Protein 5VXR (pdb70)

B-factor: mean 21.34, std 10.45, range [4.11, 102.73]

Radius of gyration: 24.2 Å; Cα contacts (8 Å, |Δi|>4): 1204; chains: 3; bounding box: 71×50×45 Å

Structure (mmCIF, N/CA/C/O backbone):
data_5VXR
#
_entry.id   5VXR
#
_cell.length_a   70.370
_cell.length_b   53.338
_cell.length_c   133.903
_cell.angle_alpha   90.00
_cell.angle_beta   93.53
_cell.angle_gamma   90.00
#
_symmetry.space_group_name_H-M   'I 1 2 1'
#
loop_
_entity.id
_entity.type
_entity.pdbx_description
1 polymer 'MAb24 Variable Heavy Chain,MAb24 Variable Heavy Chain'
2 polymer 'MAb24 Variable Light Chain,MAb24 Variable Light Chain'
3 polymer 'Virus Envelope Protein 2'
4 non-polymer GLYCEROL
5 water water
#
loop_
_atom_sit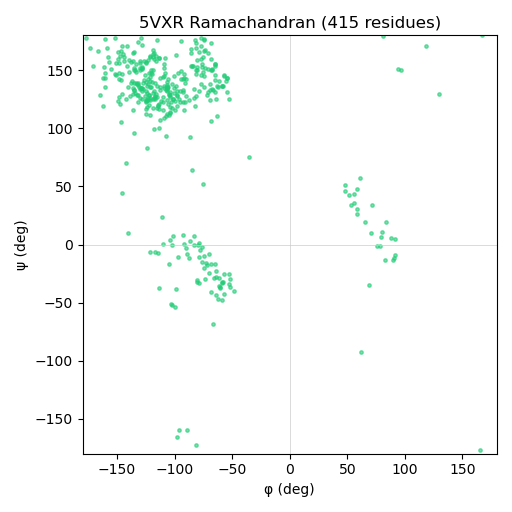e.group_PDB
_atom_site.id
_atom_site.type_symbol
_atom_site.label_atom_id
_atom_site.label_alt_id
_atom_site.label_comp_id
_atom_site.label_asym_id
_atom_site.label_entity_id
_atom_site.label_seq_id
_atom_site.pdbx_PDB_ins_code
_atom_site.Cartn_x
_atom_site.Cartn_y
_atom_site.Cartn_z
_atom_site.occupancy
_atom_site.B_iso_or_equiv
_atom_site.auth_seq_id
_atom_site.auth_comp_id
_atom_site.auth_asym_id
_atom_site.auth_atom_id
_atom_site.pdbx_PDB_model_num
ATOM 1 N N . VAL A 1 1 ? 14.583 -45.422 11.328 1.00 29.61 2 VAL H N 1
ATOM 2 C CA . VAL A 1 1 ? 14.104 -44.171 10.744 1.00 27.93 2 VAL H CA 1
ATOM 3 C C . VAL A 1 1 ? 15.191 -43.096 10.859 1.00 26.73 2 VAL H C 1
ATOM 4 O O . VAL A 1 1 ? 15.927 -43.047 11.850 1.00 24.84 2 VAL H O 1
ATOM 16 N N . GLN A 1 2 ? 15.288 -42.248 9.828 1.00 21.58 3 GLN H N 1
ATOM 17 C CA . GLN A 1 2 ? 16.203 -41.115 9.807 1.00 21.26 3 GLN H CA 1
ATOM 18 C C . GLN A 1 2 ? 15.417 -39.893 9.354 1.00 22.34 3 GLN H C 1
ATOM 19 O O . GLN A 1 2 ? 14.565 -40.000 8.480 1.00 21.99 3 GLN H O 1
ATOM 33 N N . LEU A 1 3 ? 15.660 -38.738 9.998 1.00 18.49 4 LEU H N 1
ATOM 34 C CA . LEU A 1 3 ? 15.003 -37.485 9.655 1.00 16.35 4 LEU H CA 1
ATOM 35 C C . LEU A 1 3 ? 16.042 -36.467 9.313 1.00 17.94 4 LEU H C 1
ATOM 36 O O . LEU A 1 3 ? 17.123 -36.494 9.896 1.00 17.98 4 LEU H O 1
ATOM 52 N N . GLN A 1 4 ? 15.725 -35.555 8.393 1.00 16.99 5 GLN H N 1
ATOM 53 C CA . GLN A 1 4 ? 16.679 -34.514 8.025 1.00 17.73 5 GLN H CA 1
ATOM 54 C C . GLN A 1 4 ? 15.979 -33.221 7.662 1.00 20.17 5 GLN H C 1
ATOM 55 O O . GLN A 1 4 ? 15.137 -33.198 6.754 1.00 19.20 5 GLN H O 1
ATOM 69 N N . GLU A 1 5 ? 16.300 -32.146 8.386 1.00 16.22 6 GLU H N 1
ATOM 70 C CA . GLU A 1 5 ? 15.737 -30.822 8.138 1.00 15.55 6 GLU H CA 1
ATOM 71 C C . GLU A 1 5 ? 16.470 -30.148 6.995 1.00 19.88 6 GLU H C 1
ATOM 72 O O . GLU A 1 5 ? 17.675 -30.346 6.839 1.00 20.61 6 GLU H O 1
ATOM 84 N N . SER A 1 6 ? 15.774 -29.300 6.259 1.00 19.65 7 SER H N 1
ATOM 85 C CA . SER A 1 6 ? 16.391 -28.453 5.231 1.00 19.97 7 SER H CA 1
ATOM 86 C C . SER A 1 6 ? 15.595 -27.176 5.166 1.00 22.77 7 SER H C 1
ATOM 87 O O . SER A 1 6 ? 14.401 -27.165 5.421 1.00 21.92 7 SER H O 1
ATOM 95 N N . GLY A 1 7 ? 16.276 -26.097 4.858 1.00 21.37 8 GLY H N 1
ATOM 96 C CA . GLY A 1 7 ? 15.661 -24.791 4.741 1.00 21.70 8 GLY H CA 1
ATOM 97 C C . GLY A 1 7 ? 16.741 -23.735 4.742 1.00 23.62 8 GLY H C 1
ATOM 98 O O . GLY A 1 7 ? 17.931 -24.072 4.804 1.00 25.01 8 GLY H O 1
ATOM 102 N N . PRO A 1 8 ? 16.346 -22.458 4.713 1.00 21.74 9 PRO H N 1
ATOM 103 C CA . PRO A 1 8 ? 17.345 -21.382 4.659 1.00 21.63 9 PRO H CA 1
ATOM 104 C C . PRO A 1 8 ? 18.040 -21.106 5.988 1.00 25.02 9 PRO H C 1
ATOM 105 O O . PRO A 1 8 ? 17.475 -21.327 7.057 1.00 23.92 9 PRO H O 1
ATOM 116 N N . SER A 1 9 ? 19.266 -20.592 5.913 1.00 21.33 10 SER H N 1
ATOM 117 C CA . SER A 1 9 ? 20.046 -20.202 7.081 1.00 20.16 10 SER H CA 1
ATOM 118 C C . SER A 1 9 ? 19.644 -18.839 7.607 1.00 21.23 10 SER H C 1
ATOM 119 O O . SER A 1 9 ? 19.848 -18.552 8.778 1.00 20.67 10 SER H O 1
ATOM 127 N N . LEU A 1 10 ? 19.191 -17.946 6.711 1.00 19.39 11 LEU H N 1
ATOM 128 C CA . LEU A 1 10 ? 18.889 -16.572 7.056 1.00 20.18 11 LEU H CA 1
ATOM 129 C C . LEU A 1 10 ? 17.565 -16.188 6.412 1.00 22.14 11 LEU H C 1
ATOM 130 O O . LEU A 1 10 ? 17.341 -16.533 5.242 1.00 24.41 11 LEU H O 1
ATOM 146 N N . VAL A 1 11 ? 16.671 -15.571 7.182 1.00 19.80 12 VAL H N 1
ATOM 147 C CA . VAL A 1 11 ? 15.338 -15.120 6.749 1.00 20.79 12 VAL H CA 1
ATOM 148 C C . VAL A 1 11 ? 15.185 -13.692 7.247 1.00 23.08 12 VAL H C 1
ATOM 149 O O . VAL A 1 11 ? 15.609 -13.374 8.352 1.00 21.81 12 VAL H O 1
ATOM 162 N N . LYS A 1 12 ? 14.625 -12.799 6.417 1.00 21.19 13 LYS H N 1
ATOM 163 C CA . LYS A 1 12 ? 14.459 -11.420 6.815 1.00 21.45 13 LYS H CA 1
ATOM 164 C C . LYS A 1 12 ? 13.219 -11.241 7.676 1.00 22.65 13 LYS H C 1
ATOM 165 O O . LYS A 1 12 ? 12.244 -11.964 7.441 1.00 22.70 13 LYS H O 1
ATOM 184 N N . PRO A 1 13 ? 13.234 -10.298 8.655 1.00 21.97 14 PRO H N 1
ATOM 185 C CA . PRO A 1 13 ? 12.038 -10.063 9.483 1.00 23.74 14 PRO H CA 1
ATOM 186 C C . PRO A 1 13 ? 10.816 -9.772 8.620 1.00 28.09 14 PRO H C 1
ATOM 187 O O . PRO A 1 13 ? 10.976 -9.185 7.544 1.00 28.44 14 PRO H O 1
ATOM 198 N N . SER A 1 14 ? 9.630 -10.267 9.037 1.00 23.92 15 SER H N 1
ATOM 199 C CA . SER A 1 14 ? 8.346 -10.157 8.339 1.00 24.06 15 SER H CA 1
ATOM 200 C C . SER A 1 14 ? 8.168 -11.222 7.236 1.00 25.55 15 SER H C 1
ATOM 201 O O . SER A 1 14 ? 7.040 -11.407 6.798 1.00 26.78 15 SER H O 1
ATOM 209 N N . GLN A 1 15 ? 9.216 -11.952 6.815 1.00 19.82 16 GLN H N 1
ATOM 210 C CA . GLN A 1 15 ? 9.054 -12.952 5.778 1.00 19.24 16 GLN H CA 1
ATOM 211 C C . GLN A 1 15 ? 8.515 -14.293 6.375 1.00 23.45 16 GLN H C 1
ATOM 212 O O . GLN A 1 15 ? 8.341 -14.412 7.598 1.00 23.56 16 GLN H O 1
ATOM 226 N N . THR A 1 16 ? 8.248 -15.255 5.514 1.00 21.42 17 THR H N 1
ATOM 227 C CA . THR A 1 16 ? 7.790 -16.585 5.902 1.00 21.09 17 THR H CA 1
ATOM 228 C C . THR A 1 16 ? 8.984 -17.545 5.915 1.00 24.68 17 THR H C 1
ATOM 229 O O . THR A 1 16 ? 9.723 -17.612 4.933 1.00 23.38 17 THR H O 1
ATOM 240 N N . LEU A 1 17 ? 9.173 -18.289 7.032 1.00 19.42 18 LEU H N 1
ATOM 241 C CA . LEU A 1 17 ? 10.189 -19.332 7.156 1.00 20.13 18 LEU H CA 1
ATOM 242 C C . LEU A 1 17 ? 9.532 -20.641 6.704 1.00 22.26 18 LEU H C 1
ATOM 243 O O . LEU A 1 17 ? 8.440 -20.981 7.180 1.00 22.35 18 LEU H O 1
ATOM 259 N N . SER A 1 18 ? 10.157 -21.354 5.768 1.00 19.88 19 SER H N 1
ATOM 260 C CA . SER A 1 18 ? 9.660 -22.608 5.233 1.00 19.33 19 SER H CA 1
ATOM 261 C C . SER A 1 18 ? 10.731 -23.677 5.424 1.00 22.67 19 SER H C 1
ATOM 262 O O . SER A 1 18 ? 11.849 -23.538 4.926 1.00 23.04 19 SER H O 1
ATOM 270 N N . LEU A 1 19 ? 10.412 -24.730 6.194 1.00 17.68 20 LEU H N 1
ATOM 271 C CA . LEU A 1 19 ? 11.337 -25.825 6.422 1.00 16.78 20 LEU H CA 1
ATOM 272 C C . LEU A 1 19 ? 10.746 -27.138 5.948 1.00 19.60 20 LEU H C 1
ATOM 273 O O . LEU A 1 19 ? 9.533 -27.312 5.951 1.00 19.02 20 LEU H O 1
ATOM 289 N N . THR A 1 20 ? 11.605 -28.053 5.533 1.00 17.02 21 THR H N 1
ATOM 290 C CA . THR A 1 20 ? 11.219 -29.385 5.102 1.00 16.36 21 THR H CA 1
ATOM 291 C C . THR A 1 20 ? 11.883 -30.428 5.975 1.00 16.95 21 THR H C 1
ATOM 292 O O . THR A 1 20 ? 13.067 -30.287 6.270 1.00 16.17 21 THR H O 1
ATOM 303 N N . CYS A 1 21 ? 11.163 -31.497 6.329 1.00 16.24 22 CYS H N 1
ATOM 304 C CA . CYS A 1 21 ? 11.750 -32.664 6.948 1.00 17.21 22 CYS H CA 1
ATOM 305 C C . CYS A 1 21 ? 11.630 -33.847 5.970 1.00 20.59 22 CYS H C 1
ATOM 306 O O . CYS A 1 21 ? 10.512 -34.187 5.573 1.00 20.41 22 CYS H O 1
ATOM 313 N N . SER A 1 22 ? 12.768 -34.437 5.574 1.00 19.73 23 SER H N 1
ATOM 314 C CA . SER A 1 22 ? 12.826 -35.611 4.698 1.00 18.77 23 SER H CA 1
ATOM 315 C C . SER A 1 22 ? 13.035 -36.849 5.558 1.00 20.94 23 SER H C 1
ATOM 316 O O . SER A 1 22 ? 14.048 -36.918 6.262 1.00 21.38 23 SER H O 1
ATOM 324 N N . VAL A 1 23 ? 12.056 -37.752 5.566 1.00 17.89 24 VAL H N 1
ATOM 325 C CA . VAL A 1 23 ? 12.067 -38.982 6.357 1.00 17.77 24 VAL H CA 1
ATOM 326 C C . VAL A 1 23 ? 12.462 -40.174 5.470 1.00 23.27 24 VAL H C 1
ATOM 327 O O . VAL A 1 23 ? 11.940 -40.311 4.362 1.00 23.36 24 VAL H O 1
ATOM 340 N N . THR A 1 24 ? 13.363 -41.021 5.961 1.00 21.46 25 THR H N 1
ATOM 341 C CA . THR A 1 24 ? 13.789 -42.241 5.269 1.00 22.53 25 THR H CA 1
ATOM 342 C C . THR A 1 24 ? 13.773 -43.392 6.274 1.00 27.47 25 THR H C 1
ATOM 343 O O . THR A 1 24 ? 13.812 -43.154 7.481 1.00 25.47 25 THR H O 1
ATOM 354 N N . GLY A 1 25 ? 13.620 -44.622 5.775 1.00 27.28 26 GLY H N 1
ATOM 355 C CA . GLY A 1 25 ? 13.614 -45.819 6.605 1.00 28.88 26 GLY H CA 1
ATOM 356 C C . GLY A 1 25 ? 12.324 -46.131 7.338 1.00 35.28 26 GLY H C 1
ATOM 357 O O . GLY A 1 25 ? 12.289 -47.064 8.144 1.00 36.86 26 GLY H O 1
ATOM 361 N N . ASP A 1 26 ? 11.253 -45.369 7.080 1.00 32.65 27 ASP H N 1
ATOM 362 C CA . ASP A 1 26 ? 9.933 -45.572 7.691 1.00 32.34 27 ASP H CA 1
ATOM 363 C C . ASP A 1 26 ? 8.954 -44.666 6.982 1.00 31.75 27 ASP H C 1
ATOM 364 O O . ASP A 1 26 ? 9.386 -43.640 6.471 1.00 30.60 27 ASP H O 1
ATOM 373 N N . SER A 1 27 ? 7.664 -45.015 6.946 1.00 27.08 28 SER H N 1
ATOM 374 C CA . SER A 1 27 ? 6.646 -44.187 6.294 1.00 25.44 28 SER H CA 1
ATOM 375 C C . SER A 1 27 ? 6.007 -43.216 7.275 1.00 26.03 28 SER H C 1
ATOM 376 O O . SER A 1 27 ? 5.673 -43.619 8.404 1.00 26.05 28 SER H O 1
ATOM 384 N N . ILE A 1 28 ? 5.695 -41.993 6.800 1.00 22.00 29 ILE H N 1
ATOM 385 C CA . ILE A 1 28 ? 5.039 -40.982 7.629 1.00 19.89 29 ILE H CA 1
ATOM 386 C C . ILE A 1 28 ? 3.512 -41.245 7.758 1.00 20.74 29 ILE H C 1
ATOM 387 O O . ILE A 1 28 ? 2.828 -40.498 8.458 1.00 19.32 29 ILE H O 1
ATOM 403 N N . THR A 1 29 ? 2.972 -42.354 7.142 1.00 19.16 30 THR H N 1
ATOM 404 C CA . THR A 1 29 ? 1.574 -42.753 7.306 1.00 19.49 30 THR H CA 1
ATOM 405 C C . THR A 1 29 ? 1.343 -43.511 8.635 1.00 22.59 30 THR H C 1
ATOM 406 O O . THR A 1 29 ? 0.209 -43.934 8.885 1.00 21.78 30 THR H O 1
ATOM 417 N N . SER A 1 30 ? 2.421 -43.709 9.452 1.00 18.41 31 SER H N 1
ATOM 418 C CA A SER A 1 30 ? 2.328 -44.195 10.821 0.50 18.77 31 SER H CA 1
ATOM 419 C CA B SER A 1 30 ? 2.361 -44.209 10.821 0.50 18.71 31 SER H CA 1
ATOM 420 C C . SER A 1 30 ? 3.153 -43.226 11.679 1.00 19.32 31 SER H C 1
ATOM 421 O O . SER A 1 30 ? 4.083 -42.588 11.171 1.00 19.96 31 SER H O 1
ATOM 436 N N . GLY A 1 31 ? 2.818 -43.146 12.950 1.00 17.65 32 GLY H N 1
ATOM 437 C CA . GLY A 1 31 ? 3.508 -42.242 13.871 1.00 17.12 32 GLY H CA 1
ATOM 438 C C . GLY A 1 31 ? 3.029 -40.807 13.785 1.00 18.13 32 GLY H C 1
ATOM 439 O O . GLY A 1 31 ? 2.097 -40.471 13.056 1.00 15.90 32 GLY H O 1
ATOM 443 N N . TYR A 1 32 ? 3.636 -39.951 14.616 1.00 13.77 33 TYR H N 1
ATOM 444 C CA . TYR A 1 32 ? 3.397 -38.515 14.689 1.00 12.42 33 TYR H CA 1
ATOM 445 C C . TYR A 1 32 ? 4.680 -37.804 14.312 1.00 14.22 33 TYR H C 1
ATOM 446 O O . TYR A 1 32 ? 5.761 -38.207 14.729 1.00 14.13 33 TYR H O 1
ATOM 464 N N . TRP A 1 33 ? 4.560 -36.731 13.539 1.00 12.85 34 TRP H N 1
ATOM 465 C CA . TRP A 1 33 ? 5.703 -36.055 12.923 1.00 12.43 34 TRP H CA 1
ATOM 466 C C . TRP A 1 33 ? 5.729 -34.601 13.386 1.00 13.46 34 TRP H C 1
ATOM 467 O O . TRP A 1 33 ? 4.827 -33.822 13.103 1.00 12.25 34 TRP H O 1
ATOM 488 N N . ASN A 1 34 ? 6.743 -34.269 14.185 1.00 12.79 35 ASN H N 1
ATOM 489 C CA . ASN A 1 34 ? 6.799 -33.084 14.986 1.00 11.05 35 ASN H CA 1
ATOM 490 C C . ASN A 1 34 ? 7.844 -32.122 14.575 1.00 11.15 35 ASN H C 1
ATOM 491 O O . ASN A 1 34 ? 8.831 -32.499 13.947 1.00 12.34 35 ASN H O 1
ATOM 502 N N . TRP A 1 35 ? 7.658 -30.874 15.010 1.00 10.94 36 TRP H N 1
ATOM 503 C CA . TRP A 1 35 ? 8.643 -29.817 14.901 1.00 11.59 36 TRP H CA 1
ATOM 504 C C . TRP A 1 35 ? 8.893 -29.291 16.331 1.00 12.82 36 TRP H C 1
ATOM 505 O O . TRP A 1 35 ? 7.932 -29.078 17.083 1.00 12.94 36 TRP H O 1
ATOM 526 N N . ILE A 1 36 ? 10.159 -29.030 16.653 1.00 10.46 37 ILE H N 1
ATOM 527 C CA . ILE A 1 36 ? 10.610 -28.544 17.963 1.00 10.46 37 ILE H CA 1
ATOM 528 C C . ILE A 1 36 ? 11.670 -27.499 17.674 1.00 14.31 37 ILE H C 1
ATOM 529 O O . ILE A 1 36 ? 12.386 -27.641 16.683 1.00 14.46 37 ILE H O 1
ATOM 545 N N . ARG A 1 37 ? 11.824 -26.482 18.505 1.00 11.37 38 ARG H N 1
ATOM 546 C CA . ARG A 1 37 ? 12.909 -25.533 18.242 1.00 11.06 38 ARG H CA 1
ATOM 547 C C . ARG A 1 37 ? 13.634 -25.228 19.530 1.00 12.86 38 ARG H C 1
ATOM 548 O O . ARG A 1 37 ? 13.065 -25.276 20.632 1.00 13.46 38 ARG H O 1
ATOM 569 N N . LYS A 1 38 ? 14.920 -24.898 19.408 1.00 11.64 39 LYS H N 1
ATOM 570 C CA . LYS A 1 38 ? 15.759 -24.547 20.539 1.00 11.07 39 LYS H CA 1
ATOM 571 C C . LYS A 1 38 ? 16.311 -23.148 20.293 1.00 13.96 39 LYS H C 1
ATOM 572 O O . LYS A 1 38 ? 16.993 -22.906 19.291 1.00 13.66 39 LYS H O 1
ATOM 591 N N . PHE A 1 39 ? 15.992 -22.223 21.206 1.00 12.80 40 PHE H N 1
ATOM 592 C CA . PHE A 1 39 ? 16.440 -20.859 21.064 1.00 12.80 40 PHE H CA 1
ATOM 593 C C . PHE A 1 39 ? 17.899 -20.782 21.422 1.00 18.98 40 PHE H C 1
ATOM 594 O O . PHE A 1 39 ? 18.400 -21.629 22.158 1.00 16.75 40 PHE H O 1
ATOM 611 N N . PRO A 1 40 ? 18.590 -19.696 20.996 1.00 19.66 41 PRO H N 1
ATOM 612 C CA . PRO A 1 40 ? 19.997 -19.534 21.351 1.00 20.59 41 PRO H CA 1
ATOM 613 C C . PRO A 1 40 ? 20.341 -19.738 22.834 1.00 26.46 41 PRO H C 1
ATOM 614 O O . PRO A 1 40 ? 21.369 -20.351 23.100 1.00 30.61 41 PRO H O 1
ATOM 625 N N . GLY A 1 41 ? 19.509 -19.264 23.765 1.00 20.21 42 GLY H N 1
ATOM 626 C CA . GLY A 1 41 ? 19.799 -19.452 25.185 1.00 45.26 42 GLY H CA 1
ATOM 627 C C . GLY A 1 41 ? 19.749 -20.901 25.641 1.00 73.55 42 GLY H C 1
ATOM 628 O O . GLY A 1 41 ? 19.333 -21.201 26.765 1.00 37.99 42 GLY H O 1
ATOM 632 N N . LYS A 1 43 ? 16.633 -22.772 25.763 1.00 18.28 44 LYS H N 1
ATOM 633 C CA . LYS A 1 43 ? 15.212 -23.115 25.901 1.00 15.00 44 LYS H CA 1
ATOM 634 C C . LYS A 1 43 ? 14.691 -23.944 24.712 1.00 15.48 44 LYS H C 1
ATOM 635 O O . LYS A 1 43 ? 14.845 -23.564 23.572 1.00 14.57 44 LYS H O 1
ATOM 653 N N . LEU A 1 44 ? 14.033 -25.066 24.993 1.00 11.92 45 LEU H N 1
ATOM 654 C CA . LEU A 1 44 ? 13.368 -25.905 24.007 1.00 10.69 45 LEU H CA 1
ATOM 655 C C . LEU A 1 44 ? 11.878 -25.588 24.003 1.00 11.84 45 LEU H C 1
ATOM 656 O O . LEU A 1 44 ? 11.282 -25.444 25.085 1.00 12.99 45 LEU H O 1
ATOM 672 N N . GLU A 1 45 ? 11.282 -25.466 22.814 1.00 10.58 46 GLU H N 1
ATOM 673 C CA . GLU A 1 45 ? 9.871 -25.175 22.648 1.00 10.27 46 GLU H CA 1
ATOM 674 C C . GLU A 1 45 ? 9.250 -26.142 21.680 1.00 13.70 46 GLU H C 1
ATOM 675 O O . GLU A 1 45 ? 9.794 -26.377 20.602 1.00 12.86 46 GLU H O 1
ATOM 687 N N . TYR A 1 46 ? 8.083 -26.693 22.042 1.00 10.62 47 TYR H N 1
ATOM 688 C CA . TYR A 1 46 ? 7.353 -27.565 21.138 1.00 11.45 47 TYR H CA 1
ATOM 689 C C . TYR A 1 46 ? 6.606 -26.717 20.107 1.00 13.82 47 TYR H C 1
ATOM 690 O O . TYR A 1 46 ? 5.920 -25.772 20.504 1.00 13.76 47 TYR H O 1
ATOM 708 N N . VAL A 1 47 ? 6.711 -27.057 18.799 1.00 11.55 48 VAL H N 1
ATOM 709 C CA . VAL A 1 47 ? 6.054 -26.246 17.752 1.00 11.13 48 VAL H CA 1
ATOM 710 C C . VAL A 1 47 ? 4.730 -26.912 17.313 1.00 10.91 48 VAL H C 1
ATOM 711 O O . VAL A 1 47 ? 3.682 -26.266 17.368 1.00 12.27 48 VAL H O 1
ATOM 724 N N . GLY A 1 48 ? 4.783 -28.188 16.919 1.00 10.86 49 GLY H N 1
ATOM 725 C CA . GLY A 1 48 ? 3.553 -28.866 16.555 1.00 10.53 49 GLY H CA 1
ATOM 726 C C . GLY A 1 48 ? 3.777 -30.173 15.840 1.00 12.39 49 GLY H C 1
ATOM 727 O O . GLY A 1 48 ? 4.916 -30.593 15.642 1.00 13.47 49 GLY H O 1
ATOM 731 N N . TYR A 1 49 ? 2.672 -30.859 15.473 1.00 11.30 50 TYR H N 1
ATOM 732 C CA . TYR A 1 49 ? 2.783 -32.087 14.695 1.00 11.45 50 TYR H CA 1
ATOM 733 C C . TYR A 1 49 ? 1.792 -32.155 13.560 1.00 13.93 50 TYR H C 1
ATOM 734 O O . TYR A 1 49 ? 0.776 -31.454 13.567 1.00 12.41 50 TYR H O 1
ATOM 752 N N . ILE A 1 50 ? 2.056 -33.108 12.664 1.00 11.77 51 ILE H N 1
ATOM 753 C CA . ILE A 1 50 ? 1.113 -33.636 11.716 1.00 12.85 51 ILE H CA 1
ATOM 754 C C . ILE A 1 50 ? 1.072 -35.170 12.004 1.00 15.85 51 ILE H C 1
ATOM 755 O O . ILE A 1 50 ? 2.118 -35.818 12.181 1.00 15.56 51 ILE H O 1
ATOM 771 N N . SER A 1 51 ? -0.145 -35.721 12.181 1.00 14.26 52 SER H N 1
ATOM 772 C CA . SER A 1 51 ? -0.290 -37.139 12.511 1.00 14.23 52 SER H CA 1
ATOM 773 C C . SER A 1 51 ? -0.199 -38.024 11.299 1.00 17.62 52 SER H C 1
ATOM 774 O O . SER A 1 51 ? -0.242 -37.539 10.172 1.00 15.45 52 SER H O 1
ATOM 782 N N . TYR A 1 52 ? -0.178 -39.336 11.566 1.00 15.51 53 TYR H N 1
ATOM 783 C CA . TYR A 1 52 ? -0.212 -40.389 10.554 1.00 17.13 53 TYR H CA 1
ATOM 784 C C . TYR A 1 52 ? -1.385 -40.201 9.571 1.00 21.37 53 TYR H C 1
ATOM 785 O O . TYR A 1 52 ? -1.260 -40.637 8.418 1.00 21.19 53 TYR H O 1
ATOM 803 N N . SER A 1 53 ? -2.506 -39.592 10.017 1.00 17.66 54 SER H N 1
ATOM 804 C CA . SER A 1 53 ? -3.698 -39.371 9.164 1.00 18.21 54 SER H CA 1
ATOM 805 C C . SER A 1 53 ? -3.808 -37.918 8.638 1.00 21.88 54 SER H C 1
ATOM 806 O O . SER A 1 53 ? -4.806 -37.561 8.003 1.00 21.57 54 SER H O 1
ATOM 814 N N . GLY A 1 54 ? -2.784 -37.094 8.872 1.00 16.42 55 GLY H N 1
ATOM 815 C CA . GLY A 1 54 ? -2.772 -35.719 8.393 1.00 16.49 55 GLY H CA 1
ATOM 816 C C . GLY A 1 54 ? -3.404 -34.675 9.292 1.00 19.00 55 GLY H C 1
ATOM 817 O O . GLY A 1 54 ? -3.521 -33.509 8.886 1.00 21.17 55 GLY H O 1
ATOM 821 N N . ASP A 1 55 ? -3.828 -35.050 10.530 1.00 16.25 56 ASP H N 1
ATOM 822 C CA . ASP A 1 55 ? -4.383 -34.076 11.483 1.00 16.38 56 ASP H CA 1
ATOM 823 C C . ASP A 1 55 ? -3.251 -33.347 12.167 1.00 17.41 56 ASP H C 1
ATOM 824 O O . ASP A 1 55 ? -2.175 -33.920 12.328 1.00 18.05 56 ASP H O 1
ATOM 833 N N . THR A 1 56 ? -3.477 -32.113 12.564 1.00 15.11 57 THR H N 1
ATOM 834 C CA . THR A 1 56 ? -2.404 -31.322 13.144 1.00 14.41 57 THR H CA 1
ATOM 835 C C . THR A 1 56 ? -2.685 -30.909 14.593 1.00 15.70 57 THR H C 1
ATOM 836 O O . THR A 1 56 ? -3.811 -30.943 15.079 1.00 16.75 57 THR H O 1
ATOM 847 N N . TYR A 1 57 ? -1.627 -30.470 15.261 1.00 14.31 58 TYR H N 1
ATOM 848 C CA . TYR A 1 57 ? -1.672 -29.954 16.629 1.00 12.96 58 TYR H CA 1
ATOM 849 C C . TYR A 1 57 ? -0.589 -28.931 16.727 1.00 13.92 58 TYR H C 1
ATOM 850 O O . TYR A 1 57 ? 0.550 -29.222 16.357 1.00 12.80 58 TYR H O 1
ATOM 868 N N . TYR A 1 58 ? -0.954 -27.701 17.104 1.00 13.03 59 TYR H N 1
ATOM 869 C CA . TYR A 1 58 ? -0.005 -26.620 17.155 1.00 12.19 59 TYR H CA 1
ATOM 870 C C . TYR A 1 58 ? 0.128 -26.035 18.537 1.00 15.29 59 TYR H C 1
ATOM 871 O O . TYR A 1 58 ? -0.878 -25.851 19.231 1.00 15.81 59 TYR H O 1
ATOM 889 N N . ASN A 1 59 ? 1.334 -25.581 18.868 1.00 13.86 60 ASN H N 1
ATOM 890 C CA . ASN A 1 59 ? 1.577 -24.777 20.067 1.00 14.76 60 ASN H CA 1
ATOM 891 C C . ASN A 1 59 ? 0.569 -23.586 20.021 1.00 17.90 60 ASN H C 1
ATOM 892 O O . ASN A 1 59 ? 0.529 -22.868 19.017 1.00 16.38 60 ASN H O 1
ATOM 903 N N . PRO A 1 60 ? -0.227 -23.389 21.070 1.00 15.19 61 PRO H N 1
ATOM 904 C CA . PRO A 1 60 ? -1.270 -22.330 21.024 1.00 16.59 61 PRO H CA 1
ATOM 905 C C . PRO A 1 60 ? -0.710 -20.921 20.833 1.00 21.61 61 PRO H C 1
ATOM 906 O O . PRO A 1 60 ? -1.392 -20.093 20.214 1.00 20.37 61 PRO H O 1
ATOM 917 N N . SER A 1 61 ? 0.520 -20.652 21.301 1.00 16.43 62 SER H N 1
ATOM 918 C CA . SER A 1 61 ? 1.121 -19.328 21.095 1.00 18.28 62 SER H CA 1
ATOM 919 C C . SER A 1 61 ? 1.605 -19.084 19.649 1.00 23.45 62 SER H C 1
ATOM 920 O O . SER A 1 61 ? 1.958 -17.941 19.298 1.00 24.01 62 SER H O 1
ATOM 928 N N . LEU A 1 62 ? 1.627 -20.138 18.809 1.00 19.00 63 LEU H N 1
ATOM 929 C CA . LEU A 1 62 ? 2.050 -20.058 17.415 1.00 18.75 63 LEU H CA 1
ATOM 930 C C . LEU A 1 62 ? 0.907 -20.336 16.435 1.00 22.92 63 LEU H C 1
ATOM 931 O O . LEU A 1 62 ? 1.109 -20.149 15.251 1.00 22.07 63 LEU H O 1
ATOM 947 N N . LYS A 1 63 ? -0.283 -20.764 16.904 1.00 23.54 64 LYS H N 1
ATOM 948 C CA . LYS A 1 63 ? -1.395 -21.191 16.043 1.00 24.98 64 LYS H CA 1
ATOM 949 C C . LYS A 1 63 ? -1.784 -20.177 14.975 1.00 30.08 64 LYS H C 1
ATOM 950 O O . LYS A 1 63 ? -2.152 -20.597 13.896 1.00 32.10 64 LYS H O 1
ATOM 954 N N . SER A 1 64 ? -1.693 -18.875 15.239 1.00 27.58 65 SER H N 1
ATOM 955 C CA . SER A 1 64 ? -2.071 -17.874 14.235 1.00 27.66 65 SER H CA 1
ATOM 956 C C . SER A 1 64 ? -1.017 -17.700 13.111 1.00 29.27 65 SER H C 1
ATOM 957 O O . SER A 1 64 ? -1.347 -17.110 12.079 1.00 30.12 65 SER H O 1
ATOM 965 N N . ARG A 1 65 ? 0.231 -18.195 13.287 1.00 21.88 66 ARG H N 1
ATOM 966 C CA . ARG A 1 65 ? 1.304 -18.020 12.308 1.00 22.14 66 ARG H CA 1
ATOM 967 C C . ARG A 1 65 ? 1.839 -19.303 11.673 1.00 22.72 66 ARG H C 1
ATOM 968 O O . ARG A 1 65 ? 2.700 -19.204 10.799 1.00 21.02 66 ARG H O 1
ATOM 989 N N . ILE A 1 66 ? 1.420 -20.502 12.121 1.00 19.92 67 ILE H N 1
ATOM 990 C CA . ILE A 1 66 ? 2.060 -21.694 11.598 1.00 19.27 67 ILE H CA 1
ATOM 991 C C . ILE A 1 66 ? 1.125 -22.579 10.824 1.00 19.23 67 ILE H C 1
ATOM 992 O O . ILE A 1 66 ? -0.096 -22.570 11.012 1.00 19.63 67 ILE H O 1
ATOM 1008 N N . SER A 1 67 ? 1.737 -23.393 9.973 1.00 16.68 68 SER H N 1
ATOM 1009 C CA . SER A 1 67 ? 1.076 -24.426 9.208 1.00 16.59 68 SER H CA 1
ATOM 1010 C C . SER A 1 67 ? 2.025 -25.596 9.067 1.00 19.19 68 SER H C 1
ATOM 1011 O O . SER A 1 67 ? 3.187 -25.403 8.718 1.00 20.10 68 SER H O 1
ATOM 1019 N N . ILE A 1 68 ? 1.568 -26.801 9.376 1.00 16.70 69 ILE H N 1
ATOM 1020 C CA . ILE A 1 68 ? 2.327 -28.007 9.147 1.00 14.89 69 ILE H CA 1
ATOM 1021 C C . ILE A 1 68 ? 1.557 -28.801 8.121 1.00 16.26 69 ILE H C 1
ATOM 1022 O O . ILE A 1 68 ? 0.365 -29.074 8.333 1.00 17.02 69 ILE H O 1
ATOM 1038 N N . THR A 1 69 ? 2.225 -29.189 7.046 1.00 16.70 70 THR H N 1
ATOM 1039 C CA . THR A 1 69 ? 1.630 -29.982 5.965 1.00 16.34 70 THR H CA 1
ATOM 1040 C C . THR A 1 69 ? 2.543 -31.151 5.621 1.00 19.53 70 THR H C 1
ATOM 1041 O O . THR A 1 69 ? 3.649 -31.252 6.170 1.00 18.00 70 THR H O 1
ATOM 1052 N N . ARG A 1 70 ? 2.093 -32.055 4.734 1.00 17.16 71 ARG H N 1
ATOM 1053 C CA . ARG A 1 70 ? 2.910 -33.196 4.365 1.00 18.08 71 ARG H CA 1
ATOM 1054 C C . ARG A 1 70 ? 2.714 -33.622 2.930 1.00 22.08 71 ARG H C 1
ATOM 1055 O O . ARG A 1 70 ? 1.760 -33.201 2.306 1.00 22.55 71 ARG H O 1
ATOM 1076 N N . ASP A 1 71 ? 3.617 -34.473 2.443 1.00 20.02 72 ASP H N 1
ATOM 1077 C CA . ASP A 1 71 ? 3.490 -35.123 1.141 1.00 19.02 72 ASP H CA 1
ATOM 1078 C C . ASP A 1 71 ? 3.851 -36.577 1.366 1.00 22.04 72 ASP H C 1
ATOM 1079 O O . ASP A 1 71 ? 5.030 -36.883 1.452 1.00 22.96 72 ASP H O 1
ATOM 1088 N N . THR A 1 72 ? 2.845 -37.454 1.566 1.00 23.06 73 THR H N 1
ATOM 1089 C CA . THR A 1 72 ? 3.090 -38.875 1.853 1.00 23.98 73 THR H CA 1
ATOM 1090 C C . THR A 1 72 ? 3.779 -39.589 0.674 1.00 31.30 73 THR H C 1
ATOM 1091 O O . THR A 1 72 ? 4.431 -40.604 0.896 1.00 31.71 73 THR H O 1
ATOM 1102 N N . SER A 1 73 ? 3.656 -39.067 -0.570 1.00 27.17 74 SER H N 1
ATOM 1103 C CA . SER A 1 73 ? 4.310 -39.717 -1.709 1.00 26.79 74 SER H CA 1
ATOM 1104 C C . SER A 1 73 ? 5.818 -39.480 -1.675 1.00 31.01 74 SER H C 1
ATOM 1105 O O . SER A 1 73 ? 6.580 -40.339 -2.120 1.00 32.05 74 SER H O 1
ATOM 1113 N N . LYS A 1 74 ? 6.257 -38.342 -1.106 1.00 26.90 75 LYS H N 1
ATOM 1114 C CA . LYS A 1 74 ? 7.667 -37.998 -0.955 1.00 26.09 75 LYS H CA 1
ATOM 1115 C C . LYS A 1 74 ? 8.225 -38.352 0.437 1.00 27.64 75 LYS H C 1
ATOM 1116 O O . LYS A 1 74 ? 9.434 -38.222 0.643 1.00 27.76 75 LYS H O 1
ATOM 1135 N N . ASN A 1 75 ? 7.348 -38.715 1.391 1.00 23.77 76 ASN H N 1
ATOM 1136 C CA . ASN A 1 75 ? 7.711 -39.003 2.779 1.00 22.76 76 ASN H CA 1
ATOM 1137 C C . ASN A 1 75 ? 8.381 -37.774 3.368 1.00 23.48 76 ASN H C 1
ATOM 1138 O O . ASN A 1 75 ? 9.443 -37.856 3.990 1.00 22.64 76 ASN H O 1
ATOM 1149 N N . GLN A 1 76 ? 7.743 -36.619 3.143 1.00 19.53 77 GLN H N 1
ATOM 1150 C CA . GLN A 1 76 ? 8.208 -35.340 3.633 1.00 20.10 77 GLN H CA 1
ATOM 1151 C C . GLN A 1 76 ? 7.120 -34.632 4.365 1.00 20.04 77 GLN H C 1
ATOM 1152 O O . GLN A 1 76 ? 5.930 -34.824 4.094 1.00 19.04 77 GLN H O 1
ATOM 1166 N N . TYR A 1 77 ? 7.510 -33.787 5.326 1.00 18.38 78 TYR H N 1
ATOM 1167 C CA . TYR A 1 77 ? 6.554 -32.914 5.970 1.00 16.41 78 TYR H CA 1
ATOM 1168 C C . TYR A 1 77 ? 7.217 -31.578 6.152 1.00 16.20 78 TYR H C 1
ATOM 1169 O O . TYR A 1 77 ? 8.438 -31.457 6.002 1.00 16.03 78 TYR H O 1
ATOM 1187 N N . TYR A 1 78 ? 6.400 -30.553 6.315 1.00 16.30 79 TYR H N 1
ATOM 1188 C CA . TYR A 1 78 ? 6.844 -29.188 6.194 1.00 15.95 79 TYR H CA 1
ATOM 1189 C C . TYR A 1 78 ? 6.338 -28.289 7.292 1.00 17.39 79 TYR H C 1
ATOM 1190 O O . TYR A 1 78 ? 5.207 -28.488 7.771 1.00 19.69 79 TYR H O 1
ATOM 1208 N N . LEU A 1 79 ? 7.124 -27.264 7.611 1.00 15.44 80 LEU H N 1
ATOM 1209 C CA . LEU A 1 79 ? 6.759 -26.219 8.550 1.00 14.77 80 LEU H CA 1
ATOM 1210 C C . LEU A 1 79 ? 6.754 -24.891 7.848 1.00 18.14 80 LEU H C 1
ATOM 1211 O O . LEU A 1 79 ? 7.751 -24.552 7.216 1.00 17.90 80 LEU H O 1
ATOM 1227 N N . GLN A 1 80 ? 5.679 -24.133 8.005 1.00 16.84 81 GLN H N 1
ATOM 1228 C CA . GLN A 1 80 ? 5.590 -22.757 7.556 1.00 17.37 81 GLN H CA 1
ATOM 1229 C C . GLN A 1 80 ? 5.363 -21.891 8.791 1.00 19.40 81 GLN H C 1
ATOM 1230 O O . GLN A 1 80 ? 4.425 -22.164 9.531 1.00 17.42 81 GLN H O 1
ATOM 1244 N N . LEU A 1 81 ? 6.195 -20.878 9.012 1.00 16.16 82 LEU H N 1
ATOM 1245 C CA . LEU A 1 81 ? 6.046 -19.926 10.098 1.00 16.77 82 LEU H CA 1
ATOM 1246 C C . LEU A 1 81 ? 6.017 -18.522 9.488 1.00 20.51 82 LEU H C 1
ATOM 1247 O O . LEU A 1 81 ? 7.011 -18.092 8.896 1.00 19.69 82 LEU H O 1
ATOM 1263 N N . ASN A 1 82 ? 4.869 -17.842 9.559 1.00 18.21 83 ASN H N 1
ATOM 1264 C CA . ASN A 1 82 ? 4.758 -16.512 8.933 1.00 19.32 83 ASN H CA 1
ATOM 1265 C C . ASN A 1 82 ? 5.242 -15.393 9.825 1.00 22.02 83 ASN H C 1
ATOM 1266 O O . ASN A 1 82 ? 5.374 -15.561 11.031 1.00 21.96 83 ASN H O 1
ATOM 1277 N N . SER A 1 83 ? 5.476 -14.202 9.216 1.00 19.32 84 SER H N 1
ATOM 1278 C CA . SER A 1 83 ? 5.795 -12.967 9.909 1.00 19.70 84 SER H CA 1
ATOM 1279 C C . SER A 1 83 ? 6.890 -13.138 10.954 1.00 21.02 84 SER H C 1
ATOM 1280 O O . SER A 1 83 ? 6.708 -12.763 12.095 1.00 20.60 84 SER H O 1
ATOM 1288 N N . VAL A 1 84 ? 8.013 -13.738 10.564 1.00 18.43 85 VAL H N 1
ATOM 1289 C CA . VAL A 1 84 ? 9.070 -14.015 11.524 1.00 18.49 85 VAL H CA 1
ATOM 1290 C C . VAL A 1 84 ? 9.733 -12.732 12.062 1.00 23.27 85 VAL H C 1
ATOM 1291 O O . VAL A 1 84 ? 9.721 -11.702 11.381 1.00 23.23 85 VAL H O 1
ATOM 1304 N N . THR A 1 85 ? 10.234 -12.783 13.289 1.00 20.12 86 THR H N 1
ATOM 1305 C CA . THR A 1 85 ? 11.005 -11.726 13.952 1.00 20.48 86 THR H CA 1
ATOM 1306 C C . THR A 1 85 ? 12.284 -12.356 14.514 1.00 22.50 86 THR H C 1
ATOM 1307 O O . THR A 1 85 ? 12.420 -13.580 14.499 1.00 20.97 86 THR H O 1
ATOM 1318 N N . SER A 1 86 ? 13.148 -11.542 15.121 1.00 21.46 87 SER H N 1
ATOM 1319 C CA . SER A 1 86 ? 14.378 -12.008 15.757 1.00 21.80 87 SER H CA 1
ATOM 1320 C C . SER A 1 86 ? 14.076 -13.075 16.836 1.00 24.14 87 SER H C 1
ATOM 1321 O O . SER A 1 86 ? 14.912 -13.956 17.080 1.00 23.72 87 SER H O 1
ATOM 1329 N N . GLU A 1 87 ? 12.856 -13.056 17.411 1.00 19.74 88 GLU H N 1
ATOM 1330 C CA . GLU A 1 87 ? 12.408 -14.025 18.413 1.00 20.90 88 GLU H CA 1
ATOM 1331 C C . GLU A 1 87 ? 12.233 -15.436 17.813 1.00 21.62 88 GLU H C 1
ATOM 1332 O O . GLU A 1 87 ? 12.146 -16.380 18.589 1.00 21.56 88 GLU H O 1
ATOM 1344 N N . ASP A 1 88 ? 12.163 -15.594 16.482 1.00 16.43 89 ASP H N 1
ATOM 1345 C CA . ASP A 1 88 ? 12.074 -16.901 15.847 1.00 14.92 89 ASP H CA 1
ATOM 1346 C C . ASP A 1 88 ? 13.470 -17.477 15.489 1.00 16.02 89 ASP H C 1
ATOM 1347 O O . ASP A 1 88 ? 13.548 -18.587 14.961 1.00 16.88 89 ASP H O 1
ATOM 1356 N N . THR A 1 89 ? 14.575 -16.753 15.787 1.00 15.18 90 THR H N 1
ATOM 1357 C CA . THR A 1 89 ? 15.904 -17.320 15.558 1.00 14.51 90 THR H CA 1
ATOM 1358 C C . THR A 1 89 ? 16.049 -18.528 16.468 1.00 15.65 90 THR H C 1
ATOM 1359 O O . THR A 1 89 ? 15.863 -18.387 17.673 1.00 15.33 90 THR H O 1
ATOM 1370 N N . ALA A 1 90 ? 16.375 -19.665 15.922 1.00 13.78 91 ALA H N 1
ATOM 1371 C CA . ALA A 1 90 ? 16.457 -20.906 16.710 1.00 12.71 91 ALA H CA 1
ATOM 1372 C C . ALA A 1 90 ? 17.002 -22.033 15.876 1.00 14.50 91 ALA H C 1
ATOM 1373 O O . ALA A 1 90 ? 16.988 -21.952 14.637 1.00 14.90 91 ALA H O 1
ATOM 1380 N N . THR A 1 91 ? 17.345 -23.169 16.530 1.00 12.47 92 THR H N 1
ATOM 1381 C CA . THR A 1 91 ? 17.641 -24.405 15.848 1.00 12.01 92 THR H CA 1
ATOM 1382 C C . THR A 1 91 ? 16.330 -25.156 15.745 1.00 13.35 92 THR H C 1
ATOM 1383 O O . THR A 1 91 ? 15.702 -25.388 16.775 1.00 14.29 92 THR H O 1
ATOM 1394 N N . TYR A 1 92 ? 15.909 -25.501 14.540 1.00 11.66 93 TYR H N 1
ATOM 1395 C CA . TYR A 1 92 ? 14.658 -26.200 14.297 1.00 12.67 93 TYR H CA 1
ATOM 1396 C C . TYR A 1 92 ? 14.931 -27.664 14.082 1.00 14.62 93 TYR H C 1
ATOM 1397 O O . TYR A 1 92 ? 15.783 -28.031 13.270 1.00 13.33 93 TYR H O 1
ATOM 1415 N N . TYR A 1 93 ? 14.185 -28.515 14.793 1.00 11.94 94 TYR H N 1
ATOM 1416 C CA . TYR A 1 93 ? 14.310 -29.955 14.690 1.00 12.00 94 TYR H CA 1
ATOM 1417 C C . TYR A 1 93 ? 13.036 -30.605 14.255 1.00 12.67 94 TYR H C 1
ATOM 1418 O O . TYR A 1 93 ? 11.961 -30.203 14.704 1.00 13.30 94 TYR H O 1
ATOM 1436 N N . CYS A 1 94 ? 13.155 -31.713 13.508 1.00 13.51 95 CYS H N 1
ATOM 1437 C CA . CYS A 1 94 ? 11.990 -32.544 13.252 1.00 14.43 95 CYS H CA 1
ATOM 1438 C C . CYS A 1 94 ? 12.196 -33.819 14.080 1.00 15.34 95 CYS H C 1
ATOM 1439 O O . CYS A 1 94 ? 13.328 -34.187 14.363 1.00 14.51 95 CYS H O 1
ATOM 1446 N N . ALA A 1 95 ? 11.117 -34.403 14.565 1.00 12.38 96 ALA H N 1
ATOM 1447 C CA . ALA A 1 95 ? 11.188 -35.587 15.407 1.00 11.81 96 ALA H CA 1
ATOM 1448 C C . ALA A 1 95 ? 9.953 -36.443 15.291 1.00 12.28 96 ALA H C 1
ATOM 1449 O O . ALA A 1 95 ? 8.835 -35.924 15.171 1.00 13.81 96 ALA H O 1
ATOM 1456 N N . ARG A 1 96 ? 10.167 -37.757 15.416 1.00 11.96 97 ARG H N 1
ATOM 1457 C CA . ARG A 1 96 ? 9.092 -38.741 15.389 1.00 11.38 97 ARG H CA 1
ATOM 1458 C C . ARG A 1 96 ? 8.628 -39.069 16.800 1.00 13.38 97 ARG H C 1
ATOM 1459 O O . ARG A 1 96 ? 9.455 -39.193 17.684 1.00 12.82 97 ARG H O 1
ATOM 1480 N N . MET A 1 97 ? 7.315 -39.264 16.967 1.00 12.40 98 MET H N 1
ATOM 1481 C CA . MET A 1 97 ? 6.695 -39.736 18.187 1.00 10.64 98 MET H CA 1
ATOM 1482 C C . MET A 1 97 ? 5.866 -40.957 17.811 1.00 15.34 98 MET H C 1
ATOM 1483 O O . MET A 1 97 ? 5.303 -41.012 16.706 1.00 15.39 98 MET H O 1
ATOM 1497 N N . GLY A 1 98 ? 5.789 -41.915 18.719 1.00 13.34 99 GLY H N 1
ATOM 1498 C CA . GLY A 1 98 ? 4.916 -43.080 18.565 1.00 13.37 99 GLY H CA 1
ATOM 1499 C C . GLY A 1 98 ? 3.535 -42.812 19.140 1.00 15.59 99 GLY H C 1
ATOM 1500 O O . GLY A 1 98 ? 3.095 -41.675 19.276 1.00 14.93 99 GLY H O 1
ATOM 1504 N N . TYR A 1 99 ? 2.792 -43.862 19.449 1.00 12.95 100 TYR H N 1
ATOM 1505 C CA . TYR A 1 99 ? 1.449 -43.724 20.004 1.00 12.70 100 TYR H CA 1
ATOM 1506 C C . TYR A 1 99 ? 1.538 -43.842 21.548 1.00 16.31 100 TYR H C 1
ATOM 1507 O O . TYR A 1 99 ? 2.606 -43.605 22.128 1.00 13.75 100 TYR H O 1
ATOM 1525 N N . GLY A 1 100 ? 0.438 -44.154 22.203 1.00 13.43 101 GLY H N 1
ATOM 1526 C CA . GLY A 1 100 ? 0.375 -44.211 23.660 1.00 13.82 101 GLY H CA 1
ATOM 1527 C C . GLY A 1 100 ? 1.400 -45.067 24.372 1.00 17.22 101 GLY H C 1
ATOM 1528 O O . GLY A 1 100 ? 1.717 -44.785 25.533 1.00 18.36 101 GLY H O 1
ATOM 1532 N N . SER A 1 101 ? 1.952 -46.088 23.709 1.00 14.91 102 SER H N 1
ATOM 1533 C CA A SER A 1 101 ? 2.943 -46.939 24.356 0.50 15.29 102 SER H CA 1
ATOM 1534 C CA B SER A 1 101 ? 2.947 -46.981 24.301 0.50 15.27 102 SER H CA 1
ATOM 1535 C C . SER A 1 101 ? 4.369 -46.448 24.114 1.00 19.75 102 SER H C 1
ATOM 1536 O O . SER A 1 101 ? 5.266 -46.895 24.816 1.00 18.43 102 SER H O 1
ATOM 1551 N N . GLN A 1 102 ? 4.574 -45.504 23.165 1.00 15.81 103 GLN H N 1
ATOM 1552 C CA . GLN A 1 102 ? 5.897 -44.899 22.894 1.00 15.08 103 GLN H CA 1
ATOM 1553 C C . GLN A 1 102 ? 5.684 -43.404 22.572 1.00 14.71 103 GLN H C 1
ATOM 1554 O O . GLN A 1 102 ? 5.909 -42.956 21.448 1.00 15.09 103 GLN H O 1
ATOM 1568 N N . PRO A 1 103 ? 5.308 -42.622 23.594 1.00 11.77 104 PRO H N 1
ATOM 1569 C CA . PRO A 1 103 ? 4.909 -41.238 23.338 1.00 11.77 104 PRO H CA 1
ATOM 1570 C C . PRO A 1 103 ? 6.025 -40.214 23.458 1.00 13.86 104 PRO H C 1
ATOM 1571 O O . PRO A 1 103 ? 5.727 -39.023 23.355 1.00 13.45 104 PRO H O 1
ATOM 1582 N N . GLY A 1 104 ? 7.261 -40.661 23.619 1.00 11.36 105 GLY H N 1
ATOM 1583 C CA . GLY A 1 104 ? 8.408 -39.781 23.616 1.00 10.89 105 GLY H CA 1
ATOM 1584 C C . GLY A 1 104 ? 8.834 -39.439 22.205 1.00 13.03 105 GLY H C 1
ATOM 1585 O O . GLY A 1 104 ? 8.369 -40.049 21.233 1.00 12.71 105 GLY H O 1
ATOM 1589 N N . PHE A 1 105 ? 9.739 -38.451 22.077 1.00 10.67 106 PHE H N 1
ATOM 1590 C CA . PHE A 1 105 ? 10.323 -38.092 20.784 1.00 9.18 106 PHE H CA 1
ATOM 1591 C C . PHE A 1 105 ? 11.522 -39.006 20.595 1.00 11.73 106 PHE H C 1
ATOM 1592 O O . PHE A 1 105 ? 12.632 -38.709 21.020 1.00 11.58 106 PHE H O 1
ATOM 1609 N N . GLY A 1 106 ? 11.284 -40.127 19.937 1.00 11.73 107 GLY H N 1
ATOM 1610 C CA . GLY A 1 106 ? 12.299 -41.159 19.817 1.00 12.56 107 GLY H CA 1
ATOM 1611 C C . GLY A 1 106 ? 13.380 -40.958 18.791 1.00 16.44 107 GLY H C 1
ATOM 1612 O O . GLY A 1 106 ? 14.482 -41.484 18.971 1.00 17.74 107 GLY H O 1
ATOM 1616 N N . SER A 1 107 ? 13.056 -40.307 17.660 1.00 13.92 108 SER H N 1
ATOM 1617 C CA . SER A 1 107 ? 14.012 -40.109 16.593 1.00 13.51 108 SER H CA 1
ATOM 1618 C C . SER A 1 107 ? 13.983 -38.654 16.204 1.00 14.44 108 SER H C 1
ATOM 1619 O O . SER A 1 107 ? 12.899 -38.082 16.096 1.00 14.84 108 SER H O 1
ATOM 1627 N N . TRP A 1 108 ? 15.161 -38.052 16.014 1.00 14.37 109 TRP H N 1
ATOM 1628 C CA . TRP A 1 108 ? 15.307 -36.634 15.721 1.00 13.49 109 TRP H CA 1
ATOM 1629 C C . TRP A 1 108 ? 16.203 -36.400 14.530 1.00 15.58 109 TRP H C 1
ATOM 1630 O O . TRP A 1 108 ? 17.204 -37.116 14.366 1.00 16.61 109 TRP H O 1
ATOM 1651 N N . GLY A 1 109 ? 15.950 -35.330 13.808 1.00 14.54 110 GLY H N 1
ATOM 1652 C CA . GLY A 1 109 ? 16.900 -34.869 12.812 1.00 14.42 110 GLY H CA 1
ATOM 1653 C C . GLY A 1 109 ? 18.044 -34.156 13.538 1.00 18.58 110 GLY H C 1
ATOM 1654 O O . GLY A 1 109 ? 17.933 -33.843 14.744 1.00 17.74 110 GLY H O 1
ATOM 1658 N N . GLN A 1 110 ? 19.132 -33.813 12.823 1.00 16.05 111 GLN H N 1
ATOM 1659 C CA . GLN A 1 110 ? 20.280 -33.134 13.428 1.00 16.40 111 GLN H CA 1
ATOM 1660 C C . GLN A 1 110 ? 20.007 -31.659 13.788 1.00 18.53 111 GLN H C 1
ATOM 1661 O O . GLN A 1 110 ? 20.738 -31.084 14.599 1.00 18.74 111 GLN H O 1
ATOM 1675 N N . GLY A 1 111 ? 18.966 -31.079 13.210 1.00 14.38 112 GLY H N 1
ATOM 1676 C CA . GLY A 1 111 ? 18.574 -29.708 13.472 1.00 15.07 112 GLY H CA 1
ATOM 1677 C C . GLY A 1 111 ? 19.176 -28.767 12.462 1.00 18.97 112 GLY H C 1
ATOM 1678 O O . GLY A 1 111 ? 20.264 -29.050 11.947 1.00 18.09 112 GLY H O 1
ATOM 1682 N N . THR A 1 112 ? 18.495 -27.642 12.187 1.00 16.07 113 THR H N 1
ATOM 1683 C CA . THR A 1 112 ? 19.026 -26.622 11.282 1.00 14.45 113 THR H CA 1
ATOM 1684 C C . THR A 1 112 ? 18.807 -25.267 11.944 1.00 15.81 113 THR H C 1
ATOM 1685 O O . THR A 1 112 ? 17.700 -24.950 12.399 1.00 15.21 113 THR H O 1
ATOM 1696 N N . LEU A 1 113 ? 19.865 -24.438 12.010 1.00 15.34 114 LEU H N 1
ATOM 1697 C CA . LEU A 1 113 ? 19.806 -23.122 12.627 1.00 16.19 114 LEU H CA 1
ATOM 1698 C C . LEU A 1 113 ? 19.261 -22.125 11.620 1.00 19.40 114 LEU H C 1
ATOM 1699 O O . LEU A 1 113 ? 19.786 -22.066 10.513 1.00 19.18 114 LEU H O 1
ATOM 1715 N N . VAL A 1 114 ? 18.211 -21.397 11.988 1.00 15.68 115 VAL H N 1
ATOM 1716 C CA . VAL A 1 114 ? 17.636 -20.331 11.170 1.00 17.23 115 VAL H CA 1
ATOM 1717 C C . VAL A 1 114 ? 17.798 -19.052 11.936 1.00 18.50 115 VAL H C 1
ATOM 1718 O O . VAL A 1 114 ? 17.372 -18.950 13.075 1.00 17.49 115 VAL H O 1
ATOM 1731 N N . THR A 1 115 ? 18.427 -18.028 11.310 1.00 16.27 116 THR H N 1
ATOM 1732 C CA . THR A 1 115 ? 18.598 -16.736 11.902 1.00 16.38 116 THR H CA 1
ATOM 1733 C C . THR A 1 115 ? 17.652 -15.788 11.202 1.00 18.79 116 THR H C 1
ATOM 1734 O O . THR A 1 115 ? 17.589 -15.799 9.964 1.00 19.21 116 THR H O 1
ATOM 1745 N N . VAL A 1 116 ? 16.935 -14.974 11.983 1.00 17.75 117 VAL H N 1
ATOM 1746 C CA . VAL A 1 116 ? 16.050 -13.960 11.439 1.00 16.99 117 VAL H CA 1
ATOM 1747 C C . VAL A 1 116 ? 16.742 -12.632 11.622 1.00 20.45 117 VAL H C 1
ATOM 1748 O O . VAL A 1 116 ? 16.956 -12.198 12.743 1.00 20.62 117 VAL H O 1
ATOM 1761 N N . SER A 1 117 ? 17.152 -12.013 10.510 1.00 18.34 118 SER H N 1
ATOM 1762 C CA . SER A 1 117 ? 17.887 -10.756 10.547 1.00 17.63 118 SER H CA 1
ATOM 1763 C C . SER A 1 117 ? 17.826 -10.061 9.204 1.00 22.28 118 SER H C 1
ATOM 1764 O O . SER A 1 117 ? 17.669 -10.716 8.177 1.00 21.47 118 SER H O 1
ATOM 1772 N N . ALA A 1 118 ? 17.946 -8.721 9.217 1.00 23.31 119 ALA H N 1
ATOM 1773 C CA . ALA A 1 118 ? 17.977 -7.956 7.971 1.00 25.17 119 ALA H CA 1
ATOM 1774 C C . ALA A 1 118 ? 19.411 -7.858 7.460 1.00 28.56 119 ALA H C 1
ATOM 1775 O O . ALA A 1 118 ? 19.618 -7.422 6.321 1.00 28.45 119 ALA H O 1
ATOM 1782 N N . ALA A 1 119 ? 20.414 -8.244 8.296 1.00 23.85 120 ALA H N 1
ATOM 1783 C CA . ALA A 1 119 ? 21.831 -8.187 7.901 1.00 23.57 120 ALA H CA 1
ATOM 1784 C C . ALA A 1 119 ? 22.161 -9.151 6.744 1.00 27.14 120 ALA H C 1
ATOM 1785 O O . ALA A 1 119 ? 21.476 -10.149 6.527 1.00 26.86 120 ALA H O 1
ATOM 1792 N N . LYS A 1 120 ? 23.214 -8.833 5.993 1.00 24.79 121 LYS H N 1
ATOM 1793 C CA . LYS A 1 120 ? 23.621 -9.644 4.854 1.00 24.04 121 LYS H CA 1
ATOM 1794 C C . LYS A 1 120 ? 24.518 -10.784 5.288 1.00 23.84 121 LYS H C 1
ATOM 1795 O O . LYS A 1 120 ? 25.248 -10.652 6.254 1.00 25.93 121 LYS H O 1
ATOM 1799 N N . THR A 1 121 ? 24.516 -11.864 4.523 1.00 18.94 122 THR H N 1
ATOM 1800 C CA . THR A 1 121 ? 25.410 -12.991 4.747 1.00 19.10 122 THR H CA 1
ATOM 1801 C C . THR A 1 121 ? 26.831 -12.541 4.417 1.00 23.14 122 THR H C 1
ATOM 1802 O O . THR A 1 121 ? 27.057 -11.952 3.350 1.00 22.03 122 THR H O 1
ATOM 1813 N N . THR A 1 122 ? 27.789 -12.843 5.305 1.00 19.32 123 THR H N 1
ATOM 1814 C CA . THR A 1 122 ? 29.201 -12.508 5.140 1.00 18.29 123 THR H CA 1
ATOM 1815 C C . THR A 1 122 ? 30.064 -13.779 5.391 1.00 21.10 123 THR H C 1
ATOM 1816 O O . THR A 1 122 ? 29.935 -14.406 6.448 1.00 19.11 123 THR H O 1
ATOM 1827 N N . PRO A 1 123 ? 30.944 -14.170 4.459 1.00 18.89 124 PRO H N 1
ATOM 1828 C CA . PRO A 1 123 ? 31.772 -15.364 4.686 1.00 18.53 124 PRO H CA 1
ATOM 1829 C C . PRO A 1 123 ? 32.903 -15.048 5.634 1.00 21.48 124 PRO H C 1
ATOM 1830 O O . PRO A 1 123 ? 33.284 -13.888 5.794 1.00 20.24 124 PRO H O 1
ATOM 1841 N N . PRO A 1 124 ? 33.472 -16.076 6.265 1.00 17.79 125 PRO H N 1
ATOM 1842 C CA . PRO A 1 124 ? 34.551 -15.815 7.217 1.00 18.26 125 PRO H CA 1
ATOM 1843 C C . PRO A 1 124 ? 35.924 -15.585 6.608 1.00 20.10 125 PRO H C 1
ATOM 1844 O O . PRO A 1 124 ? 36.257 -16.134 5.558 1.00 20.67 125 PRO H O 1
ATOM 1855 N N . SER A 1 125 ? 36.738 -14.818 7.335 1.00 16.94 126 SER H N 1
ATOM 1856 C CA . SER A 1 125 ? 38.168 -14.740 7.106 1.00 15.34 126 SER H CA 1
ATOM 1857 C C . SER A 1 125 ? 38.759 -15.783 8.035 1.00 19.32 126 SER H C 1
ATOM 1858 O O . SER A 1 125 ? 38.382 -15.816 9.216 1.00 20.90 126 SER H O 1
ATOM 1866 N N . VAL A 1 126 ? 39.667 -16.606 7.544 1.00 15.41 127 VAL H N 1
ATOM 1867 C CA . VAL A 1 126 ? 40.289 -17.688 8.314 1.00 15.68 127 VAL H CA 1
ATOM 1868 C C . VAL A 1 126 ? 41.753 -17.397 8.447 1.00 19.21 127 VAL H C 1
ATOM 1869 O O . VAL A 1 126 ? 42.460 -17.370 7.434 1.00 19.85 127 VAL H O 1
ATOM 1882 N N . TYR A 1 127 ? 42.242 -17.213 9.687 1.00 14.55 128 TYR H N 1
ATOM 1883 C CA . TYR A 1 127 ? 43.638 -16.903 9.912 1.00 15.05 128 TYR H CA 1
ATOM 1884 C C . TYR A 1 127 ? 44.327 -18.037 10.622 1.00 19.73 128 TYR H C 1
ATOM 1885 O O . TYR A 1 127 ? 43.806 -18.558 11.603 1.00 17.78 128 TYR H O 1
ATOM 1903 N N . PRO A 1 128 ? 45.530 -18.422 10.172 1.00 18.07 129 PRO H N 1
ATOM 1904 C CA . PRO A 1 128 ? 46.222 -19.523 10.823 1.00 18.21 129 PRO H CA 1
ATOM 1905 C C . PRO A 1 128 ? 46.854 -19.084 12.131 1.00 21.09 129 PRO H C 1
ATOM 1906 O O . PRO A 1 128 ? 47.358 -17.954 12.250 1.00 20.96 129 PRO H O 1
ATOM 1917 N N . LEU A 1 129 ? 46.875 -19.996 13.096 1.00 16.83 130 LEU H N 1
ATOM 1918 C CA . LEU A 1 129 ? 47.474 -19.796 14.414 1.00 16.82 130 LEU H CA 1
ATOM 1919 C C . LEU A 1 129 ? 48.593 -20.809 14.548 1.00 20.77 130 LEU H C 1
ATOM 1920 O O . LEU A 1 129 ? 48.354 -22.000 14.781 1.00 19.25 130 LEU H O 1
ATOM 1936 N N . ALA A 1 130 ? 49.827 -20.331 14.313 1.00 21.48 131 ALA H N 1
ATOM 1937 C CA . ALA A 1 130 ? 51.055 -21.122 14.353 1.00 22.14 131 ALA H CA 1
ATOM 1938 C C . ALA A 1 130 ? 51.995 -20.505 15.398 1.00 26.84 131 ALA H C 1
ATOM 1939 O O . ALA A 1 130 ? 52.005 -19.276 15.558 1.00 25.67 131 ALA H O 1
ATOM 1946 N N . PRO A 1 131 ? 52.781 -21.301 16.145 1.00 24.89 132 PRO H N 1
ATOM 1947 C CA . PRO A 1 131 ? 53.628 -20.692 17.184 1.00 25.72 132 PRO H CA 1
ATOM 1948 C C . PRO A 1 131 ? 54.578 -19.638 16.614 1.00 31.98 132 PRO H C 1
ATOM 1949 O O . PRO A 1 131 ? 55.018 -19.742 15.471 1.00 31.64 132 PRO H O 1
ATOM 1960 N N . GLY A 1 132 ? 54.826 -18.598 17.395 1.00 30.95 133 GLY H N 1
ATOM 1961 C CA . GLY A 1 132 ? 55.738 -17.531 17.006 1.00 31.50 133 GLY H CA 1
ATOM 1962 C C . GLY A 1 132 ? 57.169 -18.031 16.965 1.00 37.00 133 GLY H C 1
ATOM 1963 O O . GLY A 1 132 ? 57.436 -19.177 17.351 1.00 37.41 133 GLY H O 1
ATOM 1967 N N . SER A 1 133 ? 58.100 -17.174 16.489 1.00 34.24 134 SER H N 1
ATOM 1968 C CA . SER A 1 133 ? 59.545 -17.463 16.383 1.00 47.79 134 SER H CA 1
ATOM 1969 C C . SER A 1 133 ? 60.078 -18.339 17.522 1.00 76.23 134 SER H C 1
ATOM 1970 O O . SER A 1 133 ? 61.172 -18.888 17.413 1.00 42.50 134 SER H O 1
ATOM 1978 N N . THR A 1 137 ? 60.540 -26.140 20.884 1.00 45.54 138 THR H N 1
ATOM 1979 C CA . THR A 1 137 ? 59.579 -27.137 20.416 1.00 44.97 138 THR H CA 1
ATOM 1980 C C . THR A 1 137 ? 59.576 -28.328 21.392 1.00 46.43 138 THR H C 1
ATOM 1981 O O . THR A 1 137 ? 60.643 -28.860 21.708 1.00 46.56 138 THR H O 1
ATOM 1991 N N . GLY A 1 138 ? 58.384 -28.720 21.851 1.00 40.36 139 GLY H N 1
ATOM 1992 C CA . GLY A 1 138 ? 58.182 -29.855 22.751 1.00 38.60 139 GLY H CA 1
ATOM 1993 C C . GLY A 1 138 ? 57.768 -31.106 21.998 1.00 38.37 139 GLY H C 1
ATOM 1994 O O . GLY A 1 138 ? 57.857 -31.138 20.770 1.00 38.52 139 GLY H O 1
ATOM 1998 N N . SER A 1 139 ? 57.273 -32.133 22.705 1.00 31.23 140 SER H N 1
ATOM 1999 C CA . SER A 1 139 ? 56.822 -33.370 22.052 1.00 30.62 140 SER H CA 1
ATOM 2000 C C . SER A 1 139 ? 55.480 -33.176 21.342 1.00 31.23 140 SER H C 1
ATOM 2001 O O . SER A 1 139 ? 55.148 -33.975 20.468 1.00 30.56 140 SER H O 1
ATOM 2009 N N . SER A 1 140 ? 54.707 -32.139 21.714 1.00 26.96 141 SER H N 1
ATOM 2010 C CA . SER A 1 140 ? 53.436 -31.841 21.071 1.00 25.91 141 SER H CA 1
ATOM 2011 C C . SER A 1 140 ? 53.439 -30.412 20.613 1.00 26.46 141 SER H C 1
ATOM 2012 O O . SER A 1 140 ? 54.237 -29.612 21.100 1.00 25.40 141 SER H O 1
ATOM 2020 N N . VAL A 1 141 ? 52.586 -30.104 19.631 1.00 21.85 142 VAL H N 1
ATOM 2021 C CA . VAL A 1 141 ? 52.435 -28.746 19.127 1.00 21.84 142 VAL H CA 1
ATOM 2022 C C . VAL A 1 141 ? 50.960 -28.449 18.979 1.00 19.63 142 VAL H C 1
ATOM 2023 O O . VAL A 1 141 ? 50.235 -29.285 18.445 1.00 19.43 142 VAL H O 1
ATOM 2036 N N . THR A 1 142 ? 50.532 -27.276 19.474 1.00 16.05 143 THR H N 1
ATOM 2037 C CA . THR A 1 142 ? 49.161 -26.846 19.347 1.00 16.44 143 THR H CA 1
ATOM 2038 C C . THR A 1 142 ? 49.101 -25.787 18.279 1.00 17.84 143 THR H C 1
ATOM 2039 O O . THR A 1 142 ? 49.826 -24.793 18.346 1.00 18.19 143 THR H O 1
ATOM 2050 N N . LEU A 1 143 ? 48.215 -25.989 17.309 1.00 16.40 144 LEU H N 1
ATOM 2051 C CA . LEU A 1 143 ? 47.910 -25.099 16.214 1.00 17.04 144 LEU H CA 1
ATOM 2052 C C . LEU A 1 143 ? 46.451 -24.697 16.306 1.00 17.21 144 LEU H C 1
ATOM 2053 O O . LEU A 1 143 ? 45.667 -25.329 17.013 1.00 15.92 144 LEU H O 1
ATOM 2069 N N . GLY A 1 144 ? 46.078 -23.690 15.535 1.00 15.35 145 GLY H N 1
ATOM 2070 C CA . GLY A 1 144 ? 44.690 -23.295 15.532 1.00 14.70 145 GLY H CA 1
ATOM 2071 C C . GLY A 1 144 ? 44.296 -22.497 14.320 1.00 15.99 145 GLY H C 1
ATOM 2072 O O . GLY A 1 144 ? 45.124 -22.188 13.451 1.00 14.71 145 GLY H O 1
ATOM 2076 N N . CYS A 1 145 ? 43.012 -22.177 14.247 1.00 15.22 146 CYS H N 1
ATOM 2077 C CA . CYS A 1 145 ? 42.527 -21.266 13.240 1.00 15.90 146 CYS H CA 1
ATOM 2078 C C . CYS A 1 145 ? 41.585 -20.308 13.909 1.00 15.90 146 CYS H C 1
ATOM 2079 O O . CYS A 1 145 ? 40.741 -20.744 14.707 1.00 14.76 146 CYS H O 1
ATOM 2086 N N . LEU A 1 146 ? 41.677 -19.037 13.532 1.00 13.90 147 LEU H N 1
ATOM 2087 C CA . LEU A 1 146 ? 40.836 -17.965 14.024 1.00 14.03 147 LEU H CA 1
ATOM 2088 C C . LEU A 1 146 ? 39.892 -17.655 12.892 1.00 17.14 147 LEU H C 1
ATOM 2089 O O . LEU A 1 146 ? 40.355 -17.341 11.786 1.00 16.46 147 LEU H O 1
ATOM 2105 N N . VAL A 1 147 ? 38.583 -17.774 13.132 1.00 14.43 148 VAL H N 1
ATOM 2106 C CA . VAL A 1 147 ? 37.555 -17.618 12.107 1.00 13.78 148 VAL H CA 1
ATOM 2107 C C . VAL A 1 147 ? 36.785 -16.369 12.437 1.00 17.57 148 VAL H C 1
ATOM 2108 O O . VAL A 1 147 ? 36.004 -16.388 13.374 1.00 16.35 148 VAL H O 1
ATOM 2121 N N . LYS A 1 148 ? 36.975 -15.288 11.661 1.00 14.89 149 LYS H N 1
ATOM 2122 C CA . LYS A 1 148 ? 36.415 -14.002 11.983 1.00 15.53 149 LYS H CA 1
ATOM 2123 C C . LYS A 1 148 ? 35.564 -13.390 10.897 1.00 18.15 149 LYS H C 1
ATOM 2124 O O . LYS A 1 148 ? 35.730 -13.697 9.712 1.00 19.05 149 LYS H O 1
ATOM 2143 N N . GLY A 1 149 ? 34.670 -12.512 11.327 1.00 17.71 150 GLY H N 1
ATOM 2144 C CA . GLY A 1 149 ? 33.908 -11.636 10.455 1.00 19.27 150 GLY H CA 1
ATOM 2145 C C . GLY A 1 149 ? 32.825 -12.266 9.614 1.00 21.44 150 GLY H C 1
ATOM 2146 O O . GLY A 1 149 ? 32.549 -11.773 8.521 1.00 21.27 150 GLY H O 1
ATOM 2150 N N . TYR A 1 150 ? 32.157 -13.301 10.129 1.00 17.95 151 TYR H N 1
ATOM 2151 C CA . TYR A 1 150 ? 31.129 -13.978 9.372 1.00 17.43 151 TYR H CA 1
ATOM 2152 C C . TYR A 1 150 ? 29.759 -13.782 9.985 1.00 18.14 151 TYR H C 1
ATOM 2153 O O . TYR A 1 150 ? 29.596 -13.413 11.155 1.00 17.45 151 TYR H O 1
ATOM 2171 N N . PHE A 1 151 ? 28.761 -14.020 9.165 1.00 13.99 152 PHE H N 1
ATOM 2172 C CA . PHE A 1 151 ? 27.373 -13.929 9.579 1.00 13.40 152 PHE H CA 1
ATOM 2173 C C . PHE A 1 151 ? 26.527 -14.671 8.574 1.00 17.61 152 PHE H C 1
ATOM 2174 O O . PHE A 1 151 ? 26.782 -14.577 7.373 1.00 17.18 152 PHE H O 1
ATOM 2191 N N . PRO A 1 152 ? 25.468 -15.368 8.984 1.00 16.74 153 PRO H N 1
ATOM 2192 C CA . PRO A 1 152 ? 25.069 -15.739 10.352 1.00 15.58 153 PRO H CA 1
ATOM 2193 C C . PRO A 1 152 ? 25.848 -16.980 10.795 1.00 20.03 153 PRO H C 1
ATOM 2194 O O . PRO A 1 152 ? 26.706 -17.515 10.068 1.00 17.07 153 PRO H O 1
ATOM 2205 N N . GLU A 1 153 ? 25.473 -17.524 11.967 1.00 16.93 154 GLU H N 1
ATOM 2206 C CA . GLU A 1 153 ? 25.996 -18.821 12.402 1.00 16.01 154 GLU H CA 1
ATOM 2207 C C . GLU A 1 153 ? 25.425 -19.915 11.461 1.00 18.18 154 GLU H C 1
ATOM 2208 O O . GLU A 1 153 ? 24.376 -19.683 10.844 1.00 18.02 154 GLU H O 1
ATOM 2220 N N . SER A 1 154 ? 26.020 -21.094 11.352 1.00 16.26 155 SER H N 1
ATOM 2221 C CA . SER A 1 154 ? 27.218 -21.570 12.028 1.00 14.69 155 SER H CA 1
ATOM 2222 C C . SER A 1 154 ? 28.334 -21.838 11.055 1.00 15.94 155 SER H C 1
ATOM 2223 O O . SER A 1 154 ? 28.120 -21.857 9.843 1.00 17.31 155 SER H O 1
ATOM 2231 N N . VAL A 1 155 ? 29.496 -22.195 11.597 1.00 15.21 156 VAL H N 1
ATOM 2232 C CA . VAL A 1 155 ? 30.607 -22.701 10.816 1.00 15.06 156 VAL H CA 1
ATOM 2233 C C . VAL A 1 155 ? 30.987 -24.055 11.417 1.00 17.44 156 VAL H C 1
ATOM 2234 O O . VAL A 1 155 ? 30.753 -24.299 12.612 1.00 18.18 156 VAL H O 1
ATOM 2247 N N . THR A 1 156 ? 31.633 -24.901 10.629 1.00 14.72 157 THR H N 1
ATOM 2248 C CA . THR A 1 156 ? 32.171 -26.188 11.074 1.00 15.52 157 THR H CA 1
ATOM 2249 C C . THR A 1 156 ? 33.628 -26.161 10.688 1.00 21.55 157 THR H C 1
ATOM 2250 O O . THR A 1 156 ? 33.942 -25.820 9.544 1.00 21.04 157 THR H O 1
ATOM 2261 N N . VAL A 1 157 ? 34.517 -26.436 11.642 1.00 16.56 158 VAL H N 1
ATOM 2262 C CA . VAL A 1 157 ? 35.942 -26.539 11.399 1.00 16.53 158 VAL H CA 1
ATOM 2263 C C . VAL A 1 157 ? 36.341 -28.004 11.461 1.00 22.56 158 VAL H C 1
ATOM 2264 O O . VAL A 1 157 ? 36.101 -28.655 12.489 1.00 23.21 158 VAL H O 1
ATOM 2277 N N . THR A 1 158 ? 36.980 -28.521 10.388 1.00 18.80 159 THR H N 1
ATOM 2278 C CA . THR A 1 158 ? 37.486 -29.894 10.355 1.00 19.73 159 THR H CA 1
ATOM 2279 C C . THR A 1 158 ? 38.991 -29.817 10.106 1.00 22.64 159 THR H C 1
ATOM 2280 O O . THR A 1 158 ? 39.441 -29.055 9.262 1.00 25.05 159 THR H O 1
ATOM 2291 N N . TRP A 1 159 ? 39.763 -30.596 10.846 1.00 17.91 160 TRP H N 1
ATOM 2292 C CA . TRP A 1 159 ? 41.217 -30.649 10.717 1.00 17.84 160 TRP H CA 1
ATOM 2293 C C . TRP A 1 159 ? 41.606 -31.905 9.949 1.00 23.57 160 TRP H C 1
ATOM 2294 O O . TRP A 1 159 ? 41.063 -32.966 10.232 1.00 22.77 160 TRP H O 1
ATOM 2315 N N . ASN A 1 160 ? 42.566 -31.800 9.026 1.00 23.13 161 ASN H N 1
ATOM 2316 C CA . ASN A 1 160 ? 42.974 -32.957 8.220 1.00 33.53 161 ASN H CA 1
ATOM 2326 N N . SER A 1 167 ? 41.959 -34.645 19.555 1.00 28.60 168 SER H N 1
ATOM 2327 C CA . SER A 1 167 ? 42.844 -33.592 20.052 1.00 26.52 168 SER H CA 1
ATOM 2328 C C . SER A 1 167 ? 42.404 -32.186 19.587 1.00 24.93 168 SER H C 1
ATOM 2329 O O . SER A 1 167 ? 43.206 -31.254 19.652 1.00 24.17 168 SER H O 1
ATOM 2336 N N . VAL A 1 168 ? 41.129 -32.037 19.197 1.00 19.11 169 VAL H N 1
ATOM 2337 C CA . VAL A 1 168 ? 40.565 -30.787 18.696 1.00 17.09 169 VAL H CA 1
ATOM 2338 C C . VAL A 1 168 ? 39.675 -30.146 19.750 1.00 18.94 169 VAL H C 1
ATOM 2339 O O . VAL A 1 168 ? 38.949 -30.841 20.444 1.00 18.61 169 VAL H O 1
ATOM 2352 N N . HIS A 1 169 ? 39.713 -28.822 19.847 1.00 16.09 170 HIS H N 1
ATOM 2353 C CA . HIS A 1 169 ? 38.775 -28.053 20.645 1.00 14.57 170 HIS H CA 1
ATOM 2354 C C . HIS A 1 169 ? 38.122 -27.037 19.739 1.00 19.07 170 HIS H C 1
ATOM 2355 O O . HIS A 1 169 ? 38.827 -26.311 19.042 1.00 18.21 170 HIS H O 1
ATOM 2369 N N . THR A 1 170 ? 36.786 -26.972 19.771 1.00 16.23 171 THR H N 1
ATOM 2370 C CA . THR A 1 170 ? 35.980 -25.992 19.053 1.00 15.12 171 THR H CA 1
ATOM 2371 C C . THR A 1 170 ? 35.492 -24.962 20.024 1.00 16.80 171 THR H C 1
ATOM 2372 O O . THR A 1 170 ? 34.738 -25.307 20.932 1.00 18.20 171 THR H O 1
ATOM 2383 N N . PHE A 1 171 ? 35.864 -23.695 19.844 1.00 13.08 172 PHE H N 1
ATOM 2384 C CA . PHE A 1 171 ? 35.415 -22.659 20.765 1.00 11.76 172 PHE H CA 1
ATOM 2385 C C . PHE A 1 171 ? 34.175 -21.979 20.231 1.00 15.00 172 PHE H C 1
ATOM 2386 O O . PHE A 1 171 ? 34.210 -21.431 19.132 1.00 16.13 172 PHE H O 1
ATOM 2403 N N . PRO A 1 172 ? 33.062 -21.981 20.989 1.00 13.08 173 PRO H N 1
ATOM 2404 C CA . PRO A 1 172 ? 31.823 -21.375 20.504 1.00 13.81 173 PRO H CA 1
ATOM 2405 C C . PRO A 1 172 ? 31.967 -19.933 20.059 1.00 15.21 173 PRO H C 1
ATOM 2406 O O . PRO A 1 172 ? 32.725 -19.141 20.647 1.00 13.20 173 PRO H O 1
ATOM 2417 N N . ALA A 1 173 ? 31.219 -19.600 18.995 1.00 14.87 174 ALA H N 1
ATOM 2418 C CA . ALA A 1 173 ? 31.259 -18.252 18.429 1.00 15.67 174 ALA H CA 1
ATOM 2419 C C . ALA A 1 173 ? 30.658 -17.183 19.350 1.00 19.27 174 ALA H C 1
ATOM 2420 O O . ALA A 1 173 ? 29.762 -17.446 20.157 1.00 18.10 174 ALA H O 1
ATOM 2427 N N . LEU A 1 174 ? 31.187 -15.978 19.230 1.00 15.39 175 LEU H N 1
ATOM 2428 C CA . LEU A 1 174 ? 30.728 -14.802 19.961 1.00 15.32 175 LEU H CA 1
ATOM 2429 C C . LEU A 1 174 ? 30.454 -13.718 18.964 1.00 19.15 175 LEU H C 1
ATOM 2430 O O . LEU A 1 174 ? 31.248 -13.518 18.043 1.00 17.64 175 LEU H O 1
ATOM 2446 N N . LEU A 1 175 ? 29.348 -12.990 19.176 1.00 18.87 176 LEU H N 1
ATOM 2447 C CA . LEU A 1 175 ? 28.908 -11.887 18.320 1.00 19.66 176 LEU H CA 1
ATOM 2448 C C . LEU A 1 175 ? 29.442 -10.567 18.828 1.00 23.99 176 LEU H C 1
ATOM 2449 O O . LEU A 1 175 ? 29.341 -10.273 20.017 1.00 22.33 176 LEU H O 1
ATOM 2465 N N . GLN A 1 176 ? 30.025 -9.771 17.931 1.00 23.13 177 GLN H N 1
ATOM 2466 C CA . GLN A 1 176 ? 30.503 -8.448 18.271 1.00 22.50 177 GLN H CA 1
ATOM 2467 C C . GLN A 1 176 ? 30.361 -7.560 17.070 1.00 27.41 177 GLN H C 1
ATOM 2468 O O . GLN A 1 176 ? 30.846 -7.919 15.989 1.00 25.43 177 GLN H O 1
ATOM 2482 N N . SER A 1 177 ? 29.698 -6.405 17.254 1.00 26.67 178 SER H N 1
ATOM 2483 C CA . SER A 1 177 ? 29.462 -5.420 16.209 1.00 27.17 178 SER H CA 1
ATOM 2484 C C . SER A 1 177 ? 28.913 -6.103 14.937 1.00 28.51 178 SER H C 1
ATOM 2485 O O . SER A 1 177 ? 29.395 -5.843 13.840 1.00 29.90 178 SER H O 1
ATOM 2493 N N . GLY A 1 178 ? 27.932 -6.987 15.128 1.00 23.99 179 GLY H N 1
ATOM 2494 C CA . GLY A 1 178 ? 27.214 -7.671 14.062 1.00 23.13 179 GLY H CA 1
ATOM 2495 C C . GLY A 1 178 ? 27.872 -8.840 13.369 1.00 23.88 179 GLY H C 1
ATOM 2496 O O . GLY A 1 178 ? 27.245 -9.414 12.477 1.00 24.12 179 GLY H O 1
ATOM 2500 N N . LEU A 1 179 ? 29.111 -9.208 13.740 1.00 19.30 180 LEU H N 1
ATOM 2501 C CA . LEU A 1 179 ? 29.797 -10.329 13.088 1.00 18.44 180 LEU H CA 1
ATOM 2502 C C . LEU A 1 179 ? 30.304 -11.308 14.105 1.00 19.16 180 LEU H C 1
ATOM 2503 O O . LEU A 1 179 ? 30.675 -10.886 15.209 1.00 19.85 180 LEU H O 1
ATOM 2519 N N . TYR A 1 180 ? 30.391 -12.587 13.718 1.00 16.74 181 TYR H N 1
ATOM 2520 C CA . TYR A 1 180 ? 30.849 -13.642 14.631 1.00 14.70 181 TYR H CA 1
ATOM 2521 C C . TYR A 1 180 ? 32.311 -13.923 14.518 1.00 18.05 181 TYR H C 1
ATOM 2522 O O . TYR A 1 180 ? 32.888 -13.820 13.448 1.00 17.60 181 TYR H O 1
ATOM 2540 N N . THR A 1 181 ? 32.898 -14.327 15.650 1.00 15.30 182 THR H N 1
ATOM 2541 C CA . THR A 1 181 ? 34.253 -14.802 15.742 1.00 15.36 182 THR H CA 1
ATOM 2542 C C . THR A 1 181 ? 34.231 -16.121 16.469 1.00 16.51 182 THR H C 1
ATOM 2543 O O . THR A 1 181 ? 33.579 -16.211 17.497 1.00 15.12 182 THR H O 1
ATOM 2554 N N . MET A 1 182 ? 34.953 -17.128 15.967 1.00 13.01 183 MET H N 1
ATOM 2555 C CA . MET A 1 182 ? 35.131 -18.401 16.645 1.00 12.23 183 MET H CA 1
ATOM 2556 C C . MET A 1 182 ? 36.551 -18.831 16.417 1.00 13.07 183 MET H C 1
ATOM 2557 O O . MET A 1 182 ? 37.283 -18.222 15.643 1.00 13.27 183 MET H O 1
ATOM 2571 N N . SER A 1 183 ? 36.972 -19.875 17.106 1.00 12.56 184 SER H N 1
ATOM 2572 C CA . SER A 1 183 ? 38.311 -20.411 16.899 1.00 12.17 184 SER H CA 1
ATOM 2573 C C . SER A 1 183 ? 38.304 -21.900 17.157 1.00 12.97 184 SER H C 1
ATOM 2574 O O . SER A 1 183 ? 37.337 -22.460 17.689 1.00 13.23 184 SER H O 1
ATOM 2582 N N . SER A 1 184 ? 39.368 -22.564 16.723 1.00 11.93 185 SER H N 1
ATOM 2583 C CA . SER A 1 184 ? 39.505 -23.983 16.865 1.00 12.13 185 SER H CA 1
ATOM 2584 C C . SER A 1 184 ? 40.974 -24.300 17.064 1.00 15.33 185 SER H C 1
ATOM 2585 O O . SER A 1 184 ? 41.800 -23.655 16.416 1.00 14.73 185 SER H O 1
ATOM 2593 N N . SER A 1 185 ? 41.287 -25.279 17.951 1.00 14.25 186 SER H N 1
ATOM 2594 C CA A SER A 1 185 ? 42.664 -25.692 18.159 0.50 12.96 186 SER H CA 1
ATOM 2595 C CA B SER A 1 185 ? 42.623 -25.720 18.303 0.50 13.56 186 SER H CA 1
ATOM 2596 C C . SER A 1 185 ? 42.816 -27.176 17.912 1.00 16.22 186 SER H C 1
ATOM 2597 O O . SER A 1 185 ? 41.869 -27.949 18.041 1.00 14.85 186 SER H O 1
ATOM 2612 N N . VAL A 1 186 ? 44.026 -27.570 17.522 1.00 15.09 187 VAL H N 1
ATOM 2613 C CA . VAL A 1 186 ? 44.361 -28.966 17.296 1.00 16.43 187 VAL H CA 1
ATOM 2614 C C . VAL A 1 186 ? 45.743 -29.202 17.916 1.00 17.75 187 VAL H C 1
ATOM 2615 O O . VAL A 1 186 ? 46.588 -28.319 17.841 1.00 17.56 187 VAL H O 1
ATOM 2628 N N . THR A 1 187 ? 45.956 -30.338 18.541 1.00 16.51 188 THR H N 1
ATOM 2629 C CA . THR A 1 187 ? 47.261 -30.666 19.127 1.00 17.01 188 THR H CA 1
ATOM 2630 C C . THR A 1 187 ? 47.709 -31.971 18.480 1.00 20.75 188 THR H C 1
ATOM 2631 O O . THR A 1 187 ? 46.959 -32.932 18.463 1.00 20.60 188 THR H O 1
ATOM 2642 N N . VAL A 1 188 ? 48.921 -31.992 17.952 1.00 20.73 189 VAL H N 1
ATOM 2643 C CA . VAL A 1 188 ? 49.471 -33.155 17.249 1.00 21.18 189 VAL H CA 1
ATOM 2644 C C . VAL A 1 188 ? 50.897 -33.374 17.691 1.00 24.74 189 VAL H C 1
ATOM 2645 O O . VAL A 1 188 ? 51.541 -32.436 18.181 1.00 22.25 189 VAL H O 1
ATOM 2658 N N . PRO A 1 189 ? 51.487 -34.559 17.418 1.00 22.75 190 PRO H N 1
ATOM 2659 C CA . PRO A 1 189 ? 52.897 -34.723 17.768 1.00 23.00 190 PRO H CA 1
ATOM 2660 C C . PRO A 1 189 ? 53.766 -33.775 16.953 1.00 26.97 190 PRO H C 1
ATOM 2661 O O . PRO A 1 189 ? 53.498 -33.569 15.759 1.00 26.47 190 PRO H O 1
ATOM 2672 N N . SER A 1 190 ? 54.804 -33.204 17.576 1.00 24.55 191 SER H N 1
ATOM 2673 C CA A SER A 1 190 ? 55.727 -32.309 16.875 0.50 24.93 191 SER H CA 1
ATOM 2674 C CA B SER A 1 190 ? 55.730 -32.313 16.870 0.50 25.27 191 SER H CA 1
ATOM 2675 C C . SER A 1 190 ? 56.457 -33.056 15.738 1.00 29.87 191 SER H C 1
ATOM 2676 O O . SER A 1 190 ? 56.996 -32.421 14.836 1.00 30.61 191 SER H O 1
ATOM 2691 N N . SER A 1 191 ? 56.446 -34.397 15.762 1.00 28.09 192 SER H N 1
ATOM 2692 C CA . SER A 1 191 ? 57.050 -35.199 14.709 1.00 28.78 192 SER H CA 1
ATOM 2693 C C . SER A 1 191 ? 56.137 -35.273 13.463 1.00 33.45 192 SER H C 1
ATOM 2694 O O . SER A 1 191 ? 56.608 -35.725 12.425 1.00 33.73 192 SER H O 1
ATOM 2702 N N . THR A 1 192 ? 54.843 -34.813 13.544 1.00 30.20 193 THR H N 1
ATOM 2703 C CA . THR A 1 192 ? 53.901 -34.843 12.411 1.00 29.94 193 THR H CA 1
ATOM 2704 C C . THR A 1 192 ? 53.692 -33.435 11.775 1.00 32.20 193 THR H C 1
ATOM 2705 O O . THR A 1 192 ? 53.187 -33.353 10.651 1.00 30.85 193 THR H O 1
ATOM 2711 N N . TRP A 1 193 ? 54.073 -32.339 12.469 1.00 28.14 194 TRP H N 1
ATOM 2712 C CA . TRP A 1 193 ? 53.991 -30.980 11.918 1.00 27.11 194 TRP H CA 1
ATOM 2713 C C . TRP A 1 193 ? 55.228 -30.204 12.339 1.00 30.33 194 TRP H C 1
ATOM 2714 O O . TRP A 1 193 ? 55.584 -30.265 13.513 1.00 28.66 194 TRP H O 1
ATOM 2735 N N . PRO A 1 194 ? 55.891 -29.444 11.451 1.00 28.90 195 PRO H N 1
ATOM 2736 C CA . PRO A 1 194 ? 55.551 -29.153 10.049 1.00 29.57 195 PRO H CA 1
ATOM 2737 C C . PRO A 1 194 ? 55.967 -30.197 9.001 1.00 33.48 195 PRO H C 1
ATOM 2738 O O . PRO A 1 194 ? 55.736 -29.921 7.821 1.00 31.12 195 PRO H O 1
ATOM 2749 N N . SER A 1 195 ? 56.480 -31.395 9.389 1.00 31.87 196 SER H N 1
ATOM 2750 C CA . SER A 1 195 ? 56.905 -32.415 8.406 1.00 31.92 196 SER H CA 1
ATOM 2751 C C . SER A 1 195 ? 55.749 -32.953 7.540 1.00 36.78 196 SER H C 1
ATOM 2752 O O . SER A 1 195 ? 55.990 -33.330 6.390 1.00 36.32 196 SER H O 1
ATOM 2760 N N . GLN A 1 196 ? 54.499 -32.953 8.064 1.00 32.16 197 GLN H N 1
ATOM 2761 C CA . GLN A 1 196 ? 53.301 -33.332 7.305 1.00 30.93 197 GLN H CA 1
ATOM 2762 C C . GLN A 1 196 ? 52.356 -32.133 7.322 1.00 33.69 197 GLN H C 1
ATOM 2763 O O . GLN A 1 196 ? 52.506 -31.229 8.147 1.00 32.19 197 GLN H O 1
ATOM 2777 N N . THR A 1 197 ? 51.415 -32.110 6.399 1.00 29.16 198 THR H N 1
ATOM 2778 C CA . THR A 1 197 ? 50.506 -30.990 6.271 1.00 27.92 198 THR H CA 1
ATOM 2779 C C . THR A 1 197 ? 49.437 -31.036 7.339 1.00 27.38 198 THR H C 1
ATOM 2780 O O . THR A 1 197 ? 48.924 -32.109 7.643 1.00 27.30 198 THR H O 1
ATOM 2791 N N . VAL A 1 198 ? 49.128 -29.864 7.910 1.00 22.33 199 VAL H N 1
ATOM 2792 C CA . VAL A 1 198 ? 48.005 -29.675 8.825 1.00 20.36 199 VAL H CA 1
ATOM 2793 C C . VAL A 1 198 ? 47.161 -28.544 8.226 1.00 20.69 199 VAL H C 1
ATOM 2794 O O . VAL A 1 198 ? 47.672 -27.459 7.976 1.00 21.15 199 VAL H O 1
ATOM 2807 N N . THR A 1 199 ? 45.899 -28.809 7.969 1.00 20.10 200 THR H N 1
ATOM 2808 C CA . THR A 1 199 ? 44.985 -27.843 7.374 1.00 19.98 200 THR H CA 1
ATOM 2809 C C . THR A 1 199 ? 43.682 -27.778 8.149 1.00 20.31 200 THR H C 1
ATOM 2810 O O . THR A 1 199 ? 43.138 -28.818 8.497 1.00 20.10 200 THR H O 1
ATOM 2821 N N . CYS A 1 200 ? 43.154 -26.570 8.383 1.00 18.54 201 CYS H N 1
ATOM 2822 C CA . CYS A 1 200 ? 41.819 -26.408 8.968 1.00 18.37 201 CYS H CA 1
ATOM 2823 C C . CYS A 1 200 ? 40.861 -26.064 7.828 1.00 20.74 201 CYS H C 1
ATOM 2824 O O . CYS A 1 200 ? 41.107 -25.112 7.093 1.00 23.28 201 CYS H O 1
ATOM 2831 N N . SER A 1 201 ? 39.794 -26.826 7.684 1.00 18.03 202 SER H N 1
ATOM 2832 C CA . SER A 1 201 ? 38.777 -26.614 6.650 1.00 17.48 202 SER H CA 1
ATOM 2833 C C . SER A 1 201 ? 37.549 -25.993 7.315 1.00 18.64 202 SER H C 1
ATOM 2834 O O . SER A 1 201 ? 3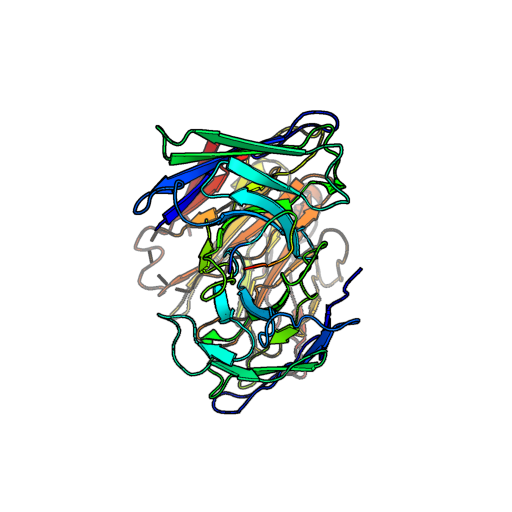6.950 -26.610 8.198 1.00 17.81 202 SER H O 1
ATOM 2842 N N . VAL A 1 202 ? 37.229 -24.745 6.954 1.00 14.92 203 VAL H N 1
ATOM 2843 C CA . VAL A 1 202 ? 36.169 -23.995 7.603 1.00 15.03 203 VAL H CA 1
ATOM 2844 C C . VAL A 1 202 ? 34.996 -23.862 6.662 1.00 16.78 203 VAL H C 1
ATOM 2845 O O . VAL A 1 202 ? 35.071 -23.107 5.688 1.00 17.50 203 VAL H O 1
ATOM 2858 N N . ALA A 1 203 ? 33.899 -24.585 6.960 1.00 15.01 204 ALA H N 1
ATOM 2859 C CA . ALA A 1 203 ? 32.713 -24.532 6.118 1.00 15.40 204 ALA H CA 1
ATOM 2860 C C . ALA A 1 203 ? 31.698 -23.586 6.688 1.00 19.72 204 ALA H C 1
ATOM 2861 O O . ALA A 1 203 ? 31.371 -23.687 7.880 1.00 19.20 204 ALA H O 1
ATOM 2868 N N . HIS A 1 204 ? 31.164 -22.710 5.849 1.00 15.80 205 HIS H N 1
ATOM 2869 C CA . HIS A 1 204 ? 30.128 -21.749 6.202 1.00 15.21 205 HIS H CA 1
ATOM 2870 C C . HIS A 1 204 ? 28.933 -21.949 5.250 1.00 18.42 205 HIS H C 1
ATOM 2871 O O . HIS A 1 204 ? 28.798 -21.254 4.251 1.00 16.73 205 HIS H O 1
ATOM 2885 N N . PRO A 1 205 ? 28.046 -22.906 5.547 1.00 18.68 206 PRO H N 1
ATOM 2886 C CA . PRO A 1 205 ? 26.932 -23.197 4.632 1.00 19.10 206 PRO H CA 1
ATOM 2887 C C . PRO A 1 205 ? 26.091 -21.983 4.214 1.00 21.61 206 PRO H C 1
ATOM 2888 O O . PRO A 1 205 ? 25.680 -21.902 3.050 1.00 21.14 206 PRO H O 1
ATOM 2899 N N . ALA A 1 206 ? 25.861 -21.017 5.118 1.00 16.90 207 ALA H N 1
ATOM 2900 C CA . ALA A 1 206 ? 25.046 -19.834 4.792 1.00 17.61 207 ALA H CA 1
ATOM 2901 C C . ALA A 1 206 ? 25.593 -19.036 3.618 1.00 20.34 207 ALA H C 1
ATOM 2902 O O . ALA A 1 206 ? 24.795 -18.473 2.872 1.00 21.28 207 ALA H O 1
ATOM 2909 N N . SER A 1 207 ? 26.926 -19.001 3.432 1.00 16.51 208 SER H N 1
ATOM 2910 C CA . SER A 1 207 ? 27.565 -18.297 2.304 1.00 16.53 208 SER H CA 1
ATOM 2911 C C . SER A 1 207 ? 28.044 -19.290 1.206 1.00 21.46 208 SER H C 1
ATOM 2912 O O . SER A 1 207 ? 28.720 -18.857 0.266 1.00 21.68 208 SER H O 1
ATOM 2920 N N . SER A 1 208 ? 27.768 -20.596 1.364 1.00 19.73 209 SER H N 1
ATOM 2921 C CA . SER A 1 208 ? 28.187 -21.682 0.488 1.00 20.37 209 SER H CA 1
ATOM 2922 C C . SER A 1 208 ? 29.697 -21.660 0.277 1.00 22.53 209 SER H C 1
ATOM 2923 O O . SER A 1 208 ? 30.177 -22.041 -0.788 1.00 22.53 209 SER H O 1
ATOM 2931 N N . THR A 1 209 ? 30.453 -21.252 1.306 1.00 17.57 210 THR H N 1
ATOM 2932 C CA . THR A 1 209 ? 31.889 -21.104 1.160 1.00 17.38 210 THR H CA 1
ATOM 2933 C C . THR A 1 209 ? 32.632 -21.977 2.144 1.00 21.52 210 THR H C 1
ATOM 2934 O O . THR A 1 209 ? 32.238 -22.094 3.311 1.00 21.40 210 THR H O 1
ATOM 2945 N N . THR A 1 210 ? 33.729 -22.568 1.666 1.00 16.78 211 THR H N 1
ATOM 2946 C CA . THR A 1 210 ? 34.670 -23.310 2.487 1.00 15.54 211 THR H CA 1
ATOM 2947 C C . THR A 1 210 ? 36.045 -22.724 2.273 1.00 19.13 211 THR H C 1
ATOM 2948 O O . THR A 1 210 ? 36.468 -22.551 1.145 1.00 17.60 211 THR H O 1
ATOM 2959 N N . VAL A 1 211 ? 36.763 -22.457 3.366 1.00 17.34 212 VAL H N 1
ATOM 2960 C CA . VAL A 1 211 ? 38.135 -21.987 3.318 1.00 19.53 212 VAL H CA 1
ATOM 2961 C C . VAL A 1 211 ? 39.029 -23.074 3.924 1.00 25.91 212 VAL H C 1
ATOM 2962 O O . VAL A 1 211 ? 38.823 -23.389 5.086 1.00 22.91 212 VAL H O 1
ATOM 2975 N N . ASP A 1 212 ? 40.001 -23.655 3.161 1.00 26.17 213 ASP H N 1
ATOM 2976 C CA . ASP A 1 212 ? 40.911 -24.720 3.653 1.00 26.97 213 ASP H CA 1
ATOM 2977 C C . ASP A 1 212 ? 42.327 -24.138 3.854 1.00 29.44 213 ASP H C 1
ATOM 2978 O O . ASP A 1 212 ? 43.119 -24.119 2.904 1.00 29.85 213 ASP H O 1
ATOM 2987 N N . LYS A 1 213 ? 42.653 -23.668 5.095 1.00 22.65 214 LYS H N 1
ATOM 2988 C CA . LYS A 1 213 ? 43.886 -22.952 5.413 1.00 21.08 214 LYS H CA 1
ATOM 2989 C C . LYS A 1 213 ? 45.003 -23.866 5.910 1.00 24.74 214 LYS H C 1
ATOM 2990 O O . LYS A 1 213 ? 44.833 -24.554 6.912 1.00 22.24 214 LYS H O 1
ATOM 3009 N N . LYS A 1 214 ? 46.161 -23.854 5.216 1.00 21.84 215 LYS H N 1
ATOM 3010 C CA . LYS A 1 214 ? 47.309 -24.660 5.613 1.00 20.56 215 LYS H CA 1
ATOM 3011 C C . LYS A 1 214 ? 48.113 -23.958 6.690 1.00 24.44 215 LYS H C 1
ATOM 3012 O O . LYS A 1 214 ? 48.436 -22.779 6.555 1.00 23.54 215 LYS H O 1
ATOM 3031 N N . LEU A 1 215 ? 48.487 -24.681 7.741 1.00 21.69 216 LEU H N 1
ATOM 3032 C CA . LEU A 1 215 ? 49.289 -24.099 8.808 1.00 21.35 216 LEU H CA 1
ATOM 3033 C C . LEU A 1 215 ? 50.762 -24.118 8.406 1.00 24.27 216 LEU H C 1
ATOM 3034 O O . LEU A 1 215 ? 51.308 -25.195 8.175 1.00 25.32 216 LEU H O 1
ATOM 3050 N N . GLU A 1 216 ? 51.385 -22.939 8.314 1.00 24.31 217 GLU H N 1
ATOM 3051 C CA . GLU A 1 216 ? 52.801 -22.814 7.969 1.00 25.44 217 GLU H CA 1
ATOM 3052 C C . GLU A 1 216 ? 53.644 -22.429 9.192 1.00 31.41 217 GLU H C 1
ATOM 3053 O O . GLU A 1 216 ? 53.236 -21.561 9.967 1.00 31.84 217 GLU H O 1
ATOM 3065 N N . PRO A 1 217 ? 54.853 -23.012 9.344 1.00 29.44 218 PRO H N 1
ATOM 3066 C CA . PRO A 1 217 ? 55.712 -22.643 10.484 1.00 33.27 218 PRO H CA 1
ATOM 3067 C C . PRO A 1 217 ? 56.340 -21.256 10.349 1.00 69.79 218 PRO H C 1
ATOM 3068 O O . PRO A 1 217 ? 56.525 -20.758 9.245 1.00 42.87 218 PRO H O 1
ATOM 3079 N N . ASN B 2 1 ? -1.952 -23.960 31.320 1.00 31.59 1 ASN L N 1
ATOM 3080 C CA . ASN B 2 1 ? -0.497 -24.006 31.329 1.00 29.23 1 ASN L CA 1
ATOM 3081 C C . ASN B 2 1 ? 0.013 -25.105 32.238 1.00 29.42 1 ASN L C 1
ATOM 3082 O O . ASN B 2 1 ? -0.449 -25.210 33.372 1.00 30.66 1 ASN L O 1
ATOM 3095 N N . ILE B 2 2 ? 0.960 -25.918 31.772 1.00 22.83 2 ILE L N 1
ATOM 3096 C CA . ILE B 2 2 ? 1.649 -26.886 32.626 1.00 20.38 2 ILE L CA 1
ATOM 3097 C C . ILE B 2 2 ? 3.118 -26.452 32.575 1.00 17.87 2 ILE L C 1
ATOM 3098 O O . ILE B 2 2 ? 3.724 -26.468 31.506 1.00 19.55 2 ILE L O 1
ATOM 3114 N N . VAL B 2 3 ? 3.652 -26.069 33.718 1.00 14.20 3 VAL L N 1
ATOM 3115 C CA . VAL B 2 3 ? 5.037 -25.628 33.873 1.00 13.73 3 VAL L CA 1
ATOM 3116 C C . VAL B 2 3 ? 5.800 -26.760 34.518 1.00 14.17 3 VAL L C 1
ATOM 3117 O O . VAL B 2 3 ? 5.410 -27.251 35.582 1.00 13.70 3 VAL L O 1
ATOM 3130 N N . LEU B 2 4 ? 6.916 -27.118 33.904 1.00 11.68 4 LEU L N 1
ATOM 3131 C CA . LEU B 2 4 ? 7.842 -28.133 34.402 1.00 11.23 4 LEU L CA 1
ATOM 3132 C C . LEU B 2 4 ? 9.029 -27.425 34.966 1.00 11.49 4 LEU L C 1
ATOM 3133 O O . LEU B 2 4 ? 9.748 -26.751 34.218 1.00 11.92 4 LEU L O 1
ATOM 3149 N N . THR B 2 5 ? 9.201 -27.526 36.281 1.00 9.85 5 THR L N 1
ATOM 3150 C CA . THR B 2 5 ? 10.310 -26.892 36.998 1.00 11.07 5 THR L CA 1
ATOM 3151 C C . THR B 2 5 ? 11.311 -27.971 37.431 1.00 12.06 5 THR L C 1
ATOM 3152 O O . THR B 2 5 ? 11.023 -28.767 38.325 1.00 12.01 5 THR L O 1
ATOM 3163 N N . GLN B 2 6 ? 12.498 -27.964 36.812 1.00 11.33 6 GLN L N 1
ATOM 3164 C CA . GLN B 2 6 ? 13.578 -28.877 37.139 1.00 10.98 6 GLN L CA 1
ATOM 3165 C C . GLN B 2 6 ? 14.389 -28.374 38.292 1.00 14.28 6 GLN L C 1
ATOM 3166 O O . GLN B 2 6 ? 14.482 -27.167 38.502 1.00 16.47 6 GLN L O 1
ATOM 3180 N N . SER B 2 7 ? 15.013 -29.286 39.004 1.00 11.66 7 SER L N 1
ATOM 3181 C CA . SER B 2 7 ? 15.919 -28.953 40.086 1.00 11.74 7 SER L CA 1
ATOM 3182 C C . SER B 2 7 ? 16.992 -30.019 40.155 1.00 16.56 7 SER L C 1
ATOM 3183 O O . SER B 2 7 ? 16.679 -31.202 39.992 1.00 16.79 7 SER L O 1
ATOM 3191 N N . PRO B 2 8 ? 18.246 -29.663 40.454 1.00 13.17 8 PRO L N 1
ATOM 3192 C CA . PRO B 2 8 ? 18.794 -28.318 40.573 1.00 12.27 8 PRO L CA 1
ATOM 3193 C C . PRO B 2 8 ? 19.024 -27.735 39.176 1.00 14.56 8 PRO L C 1
ATOM 3194 O O . PRO B 2 8 ? 18.862 -28.411 38.152 1.00 14.23 8 PRO L O 1
ATOM 3205 N N . VAL B 2 9 ? 19.467 -26.505 39.118 1.00 14.26 9 VAL L N 1
ATOM 3206 C CA A VAL B 2 9 ? 19.848 -25.871 37.852 0.50 14.40 9 VAL L CA 1
ATOM 3207 C CA B VAL B 2 9 ? 19.790 -25.888 37.847 0.50 14.13 9 VAL L CA 1
ATOM 3208 C C . VAL B 2 9 ? 21.080 -26.540 37.287 1.00 15.44 9 VAL L C 1
ATOM 3209 O O . VAL B 2 9 ? 21.274 -26.668 36.064 1.00 13.85 9 VAL L O 1
ATOM 3234 N N . SER B 2 10 ? 21.959 -26.920 38.168 1.00 13.02 10 SER L N 1
ATOM 3235 C CA . SER B 2 10 ? 23.173 -27.579 37.785 1.00 12.57 10 SER L CA 1
ATOM 3236 C C . SER B 2 10 ? 23.681 -28.368 38.937 1.00 15.32 10 SER L C 1
ATOM 3237 O O . SER B 2 10 ? 23.332 -28.104 40.093 1.00 14.44 10 SER L O 1
ATOM 3245 N N . LEU B 2 11 ? 24.471 -29.365 38.614 1.00 14.66 11 LEU L N 1
ATOM 3246 C CA . LEU B 2 11 ? 25.057 -30.190 39.657 1.00 16.11 11 LEU L CA 1
ATOM 3247 C C . LEU B 2 11 ? 26.308 -30.834 39.173 1.00 17.04 11 LEU L C 1
ATOM 3248 O O . LEU B 2 11 ? 26.431 -31.107 37.996 1.00 17.61 11 LEU L O 1
ATOM 3264 N N . ALA B 2 12 ? 27.214 -31.102 40.091 1.00 14.22 12 ALA L N 1
ATOM 3265 C CA . ALA B 2 12 ? 28.494 -31.703 39.784 1.00 15.33 12 ALA L CA 1
ATOM 3266 C C . ALA B 2 12 ? 28.570 -33.049 40.483 1.00 16.80 12 ALA L C 1
ATOM 3267 O O . ALA B 2 12 ? 28.272 -33.101 41.686 1.00 16.85 12 ALA L O 1
ATOM 3274 N N . VAL B 2 13 ? 28.895 -34.120 39.768 1.00 12.46 13 VAL L N 1
ATOM 3275 C CA . VAL B 2 13 ? 28.905 -35.470 40.320 1.00 14.11 13 VAL L CA 1
ATOM 3276 C C . VAL B 2 13 ? 30.181 -36.185 39.916 1.00 18.57 13 VAL L C 1
ATOM 3277 O O . VAL B 2 13 ? 30.726 -35.933 38.851 1.00 17.87 13 VAL L O 1
ATOM 3290 N N . SER B 2 14 ? 30.648 -37.077 40.777 1.00 16.84 14 SER L N 1
ATOM 3291 C CA . SER B 2 14 ? 31.854 -37.867 40.523 1.00 16.47 14 SER L CA 1
ATOM 3292 C C . SER B 2 14 ? 31.576 -39.132 39.694 1.00 17.18 14 SER L C 1
ATOM 3293 O O . SER B 2 14 ? 30.491 -39.717 39.751 1.00 15.87 14 SER L O 1
ATOM 3301 N N . LEU B 2 15 ? 32.584 -39.604 38.981 1.00 15.75 15 LEU L N 1
ATOM 3302 C CA . LEU B 2 15 ? 32.434 -40.852 38.224 1.00 16.59 15 LEU L CA 1
ATOM 3303 C C . LEU B 2 15 ? 32.075 -42.013 39.150 1.00 17.92 15 LEU L C 1
ATOM 3304 O O . LEU B 2 15 ? 32.644 -42.104 40.235 1.00 18.93 15 LEU L O 1
ATOM 3320 N N . GLY B 2 16 ? 31.117 -42.835 38.733 1.00 14.71 16 GLY L N 1
ATOM 3321 C CA . GLY B 2 16 ? 30.681 -43.996 39.510 1.00 15.32 16 GLY L CA 1
ATOM 3322 C C . GLY B 2 16 ? 29.559 -43.753 40.491 1.00 19.43 16 GLY L C 1
ATOM 3323 O O . GLY B 2 16 ? 28.993 -44.722 41.016 1.00 19.71 16 GLY L O 1
ATOM 3327 N N . GLN B 2 17 ? 29.213 -42.469 40.791 1.00 16.68 17 GLN L N 1
ATOM 3328 C CA . GLN B 2 17 ? 28.180 -42.167 41.738 1.00 17.51 17 GLN L CA 1
ATOM 3329 C C . GLN B 2 17 ? 26.833 -42.174 41.054 1.00 21.72 17 GLN L C 1
ATOM 3330 O O . GLN B 2 17 ? 26.735 -42.323 39.827 1.00 19.54 17 GLN L O 1
ATOM 3344 N N . ARG B 2 18 ? 25.799 -42.143 41.885 1.00 23.51 18 ARG L N 1
ATOM 3345 C CA . ARG B 2 18 ? 24.396 -42.109 41.497 1.00 23.28 18 ARG L CA 1
ATOM 3346 C C . ARG B 2 18 ? 23.951 -40.649 41.558 1.00 29.23 18 ARG L C 1
ATOM 3347 O O . ARG B 2 18 ? 24.066 -40.026 42.621 1.00 31.82 18 ARG L O 1
ATOM 3368 N N . ALA B 2 19 ? 23.522 -40.085 40.414 1.00 22.61 19 ALA L N 1
ATOM 3369 C CA . ALA B 2 19 ? 23.060 -38.689 40.279 1.00 20.73 19 ALA L CA 1
ATOM 3370 C C . ALA B 2 19 ? 21.548 -38.682 40.112 1.00 19.49 19 ALA L C 1
ATOM 3371 O O . ALA B 2 19 ? 21.035 -39.473 39.332 1.00 18.34 19 ALA L O 1
ATOM 3378 N N . THR B 2 20 ? 20.852 -37.804 40.805 1.00 16.76 20 THR L N 1
ATOM 3379 C CA . THR B 2 20 ? 19.395 -37.685 40.669 1.00 14.92 20 THR L CA 1
ATOM 3380 C C . THR B 2 20 ? 19.010 -36.239 40.405 1.00 18.16 20 THR L C 1
ATOM 3381 O O . THR B 2 20 ? 19.545 -35.322 41.043 1.00 20.65 20 THR L O 1
ATOM 3392 N N . ILE B 2 21 ? 18.110 -36.048 39.432 1.00 12.27 21 ILE L N 1
ATOM 3393 C CA A ILE B 2 21 ? 17.590 -34.772 38.947 0.62 11.74 21 ILE L CA 1
ATOM 3394 C CA B ILE B 2 21 ? 17.595 -34.727 39.143 0.38 10.40 21 ILE L CA 1
ATOM 3395 C C . ILE B 2 21 ? 16.068 -34.804 39.105 1.00 12.65 21 ILE L C 1
ATOM 3396 O O . ILE B 2 21 ? 15.458 -35.837 38.820 1.00 13.25 21 ILE L O 1
ATOM 3427 N N . SER B 2 22 ? 15.447 -33.711 39.500 1.00 11.62 22 SER L N 1
ATOM 3428 C CA . SER B 2 22 ? 14.025 -33.639 39.698 1.00 11.58 22 SER L CA 1
ATOM 3429 C C . SER B 2 22 ? 13.291 -32.798 38.633 1.00 12.92 22 SER L C 1
ATOM 3430 O O . SER B 2 22 ? 13.859 -31.848 38.095 1.00 12.18 22 SER L O 1
ATOM 3438 N N . CYS B 2 23 ? 12.025 -33.141 38.385 1.00 11.86 23 CYS L N 1
ATOM 3439 C CA . CYS B 2 23 ? 11.119 -32.395 37.523 1.00 12.69 23 CYS L CA 1
ATOM 3440 C C . CYS B 2 23 ? 9.790 -32.322 38.248 1.00 15.10 23 CYS L C 1
ATOM 3441 O O . CYS B 2 23 ? 9.236 -33.373 38.588 1.00 15.83 23 CYS L O 1
ATOM 3448 N N . ARG B 2 24 ? 9.346 -31.110 38.622 1.00 13.12 24 ARG L N 1
ATOM 3449 C CA . ARG B 2 24 ? 8.075 -30.888 39.270 1.00 12.03 24 ARG L CA 1
ATOM 3450 C C . ARG B 2 24 ? 7.132 -30.168 38.317 1.00 15.19 24 ARG L C 1
ATOM 3451 O O . ARG B 2 24 ? 7.475 -29.106 37.778 1.00 14.88 24 ARG L O 1
ATOM 3472 N N . ALA B 2 25 ? 5.972 -30.777 38.053 1.00 12.42 25 ALA L N 1
ATOM 3473 C CA . ALA B 2 25 ? 4.961 -30.223 37.175 1.00 13.16 25 ALA L CA 1
ATOM 3474 C C . ALA B 2 25 ? 3.949 -29.403 37.970 1.00 14.77 25 ALA L C 1
ATOM 3475 O O . ALA B 2 25 ? 3.548 -29.818 39.067 1.00 16.32 25 ALA L O 1
ATOM 3482 N N . SER B 2 26 ? 3.482 -28.289 37.391 1.00 13.47 26 SER L N 1
ATOM 3483 C CA . SER B 2 26 ? 2.544 -27.425 38.113 1.00 13.04 26 SER L CA 1
ATOM 3484 C C . SER B 2 26 ? 1.166 -28.070 38.281 1.00 19.18 26 SER L C 1
ATOM 3485 O O . SER B 2 26 ? 0.412 -27.652 39.154 1.00 18.53 26 SER L O 1
ATOM 3493 N N . GLU B 2 27 ? 0.819 -29.003 37.405 1.00 14.69 27 GLU L N 1
ATOM 3494 C CA . GLU B 2 27 ? -0.422 -29.774 37.434 1.00 14.93 27 GLU L CA 1
ATOM 3495 C C . GLU B 2 27 ? -0.074 -31.157 36.953 1.00 16.57 27 GLU L C 1
ATOM 3496 O O . GLU B 2 27 ? 0.954 -31.355 36.312 1.00 15.69 27 GLU L O 1
ATOM 3508 N N . SER B 2 28 A -0.907 -32.141 37.308 1.00 12.95 27 SER L N 1
ATOM 3509 C CA . SER B 2 28 A -0.638 -33.507 36.966 1.00 12.81 27 SER L CA 1
ATOM 3510 C C . SER B 2 28 A -0.433 -33.717 35.462 1.00 15.62 27 SER L C 1
ATOM 3511 O O . SER B 2 28 A -1.170 -33.162 34.644 1.00 14.75 27 SER L O 1
ATOM 3519 N N . VAL B 2 29 B 0.535 -34.576 35.100 1.00 11.48 27 VAL L N 1
ATOM 3520 C CA . VAL B 2 29 B 0.791 -34.899 33.688 1.00 11.13 27 VAL L CA 1
ATOM 3521 C C . VAL B 2 29 B 0.373 -36.342 33.433 1.00 14.33 27 VAL L C 1
ATOM 3522 O O . VAL B 2 29 B 0.878 -36.990 32.502 1.00 14.16 27 VAL L O 1
ATOM 3535 N N . ASP B 2 30 C -0.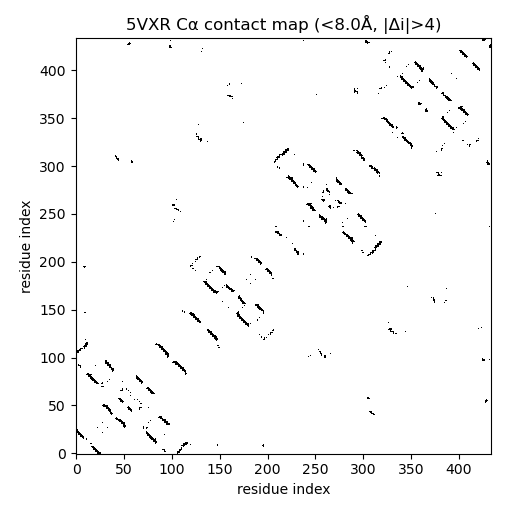550 -36.853 34.288 1.00 12.44 27 ASP L N 1
ATOM 3536 C CA . ASP B 2 30 C -1.038 -38.213 34.136 1.00 12.62 27 ASP L CA 1
ATOM 3537 C C . ASP B 2 30 C -2.344 -38.251 33.401 1.00 14.52 27 ASP L C 1
ATOM 3538 O O . ASP B 2 30 C -3.213 -37.406 33.603 1.00 14.58 27 ASP L O 1
ATOM 3547 N N . SER B 2 31 D -2.535 -39.324 32.646 1.00 11.57 27 SER L N 1
ATOM 3548 C CA . SER B 2 31 D -3.836 -39.694 32.098 1.00 13.26 27 SER L CA 1
ATOM 3549 C C . SER B 2 31 D -3.809 -41.163 31.715 1.00 14.82 27 SER L C 1
ATOM 3550 O O . SER B 2 31 D -2.766 -41.717 31.412 1.00 11.51 27 SER L O 1
ATOM 3558 N N . TYR B 2 32 ? -4.966 -41.840 31.838 1.00 13.81 28 TYR L N 1
ATOM 3559 C CA . TYR B 2 32 ? -5.093 -43.248 31.483 1.00 12.82 28 TYR L CA 1
ATOM 3560 C C . TYR B 2 32 ? -4.124 -44.181 32.281 1.00 17.46 28 TYR L C 1
ATOM 3561 O O . TYR B 2 32 ? -3.721 -45.196 31.755 1.00 18.09 28 TYR L O 1
ATOM 3579 N N . GLY B 2 33 ? -3.712 -43.784 33.487 1.00 16.77 29 GLY L N 1
ATOM 3580 C CA . GLY B 2 33 ? -2.811 -44.595 34.302 1.00 17.20 29 GLY L CA 1
ATOM 3581 C C . GLY B 2 33 ? -1.354 -44.499 33.913 1.00 18.97 29 GLY L C 1
ATOM 3582 O O . GLY B 2 33 ? -0.533 -45.294 34.396 1.00 19.54 29 GLY L O 1
ATOM 3586 N N . LYS B 2 34 ? -1.039 -43.541 33.044 1.00 15.18 30 LYS L N 1
ATOM 3587 C CA . LYS B 2 34 ? 0.285 -43.274 32.497 1.00 13.85 30 LYS L CA 1
ATOM 3588 C C . LYS B 2 34 ? 0.736 -41.876 32.875 1.00 14.84 30 LYS L C 1
ATOM 3589 O O . LYS B 2 34 ? -0.088 -40.983 32.932 1.00 14.19 30 LYS L O 1
ATOM 3608 N N . SER B 2 35 ? 2.047 -41.662 33.024 1.00 12.62 31 SER L N 1
ATOM 3609 C CA . SER B 2 35 ? 2.586 -40.320 33.212 1.00 11.61 31 SER L CA 1
ATOM 3610 C C . SER B 2 35 ? 3.273 -39.940 31.904 1.00 12.04 31 SER L C 1
ATOM 3611 O O . SER B 2 35 ? 4.240 -40.580 31.550 1.00 10.74 31 SER L O 1
ATOM 3619 N N . PHE B 2 36 ? 2.742 -38.967 31.157 1.00 10.91 32 PHE L N 1
ATOM 3620 C CA . PHE B 2 36 ? 3.278 -38.569 29.859 1.00 10.42 32 PHE L CA 1
ATOM 3621 C C . PHE B 2 36 ? 4.395 -37.564 30.096 1.00 12.74 32 PHE L C 1
ATOM 3622 O O . PHE B 2 36 ? 4.254 -36.374 29.785 1.00 12.29 32 PHE L O 1
ATOM 3639 N N . LEU B 2 37 ? 5.459 -38.047 30.747 1.00 10.74 33 LEU L N 1
ATOM 3640 C CA . LEU B 2 37 ? 6.619 -37.291 31.192 1.00 8.75 33 LEU L CA 1
ATOM 3641 C C . LEU B 2 37 ? 7.838 -38.076 30.741 1.00 11.32 33 LEU L C 1
ATOM 3642 O O . LEU B 2 37 ? 7.988 -39.249 31.099 1.00 11.21 33 LEU L O 1
ATOM 3658 N N . HIS B 2 38 ? 8.719 -37.439 29.960 1.00 9.72 34 HIS L N 1
ATOM 3659 C CA . HIS B 2 38 ? 9.869 -38.082 29.348 1.00 8.45 34 HIS L CA 1
ATOM 3660 C C . HIS B 2 38 ? 11.110 -37.267 29.616 1.00 10.56 34 HIS L C 1
ATOM 3661 O O . HIS B 2 38 ? 11.030 -36.066 29.861 1.00 11.11 34 HIS L O 1
ATOM 3675 N N . TRP B 2 39 ? 12.254 -37.928 29.521 1.00 7.46 35 TRP L N 1
ATOM 3676 C CA . TRP B 2 39 ? 13.561 -37.320 29.792 1.00 9.71 35 TRP L CA 1
ATOM 3677 C C . TRP B 2 39 ? 14.489 -37.473 28.630 1.00 12.03 35 TRP L C 1
ATOM 3678 O O . TRP B 2 39 ? 14.566 -38.529 28.004 1.00 11.15 35 TRP L O 1
ATOM 3699 N N . TYR B 2 40 ? 15.262 -36.381 28.366 1.00 10.51 36 TYR L N 1
ATOM 3700 C CA . TYR B 2 40 ? 16.229 -36.294 27.273 1.00 10.08 36 TYR L CA 1
ATOM 3701 C C . TYR B 2 40 ? 17.573 -35.802 27.730 1.00 11.89 36 TYR L C 1
ATOM 3702 O O . TYR B 2 40 ? 17.659 -35.030 28.678 1.00 11.24 36 TYR L O 1
ATOM 3720 N N . GLN B 2 41 ? 18.607 -36.222 27.003 1.00 10.05 37 GLN L N 1
ATOM 3721 C CA . GLN B 2 41 ? 19.962 -35.709 27.132 1.00 9.82 37 GLN L CA 1
ATOM 3722 C C . GLN B 2 41 ? 20.251 -34.856 25.942 1.00 12.79 37 GLN L C 1
ATOM 3723 O O . GLN B 2 41 ? 19.974 -35.283 24.827 1.00 11.42 37 GLN L O 1
ATOM 3737 N N . GLN B 2 42 ? 20.884 -33.702 26.141 1.00 10.46 38 GLN L N 1
ATOM 3738 C CA . GLN B 2 42 ? 21.323 -32.923 24.982 1.00 10.78 38 GLN L CA 1
ATOM 3739 C C . GLN B 2 42 ? 22.729 -32.401 25.203 1.00 14.37 38 GLN L C 1
ATOM 3740 O O . GLN B 2 42 ? 23.032 -31.784 26.244 1.00 12.99 38 GLN L O 1
ATOM 3754 N N . LYS B 2 43 ? 23.562 -32.642 24.209 1.00 19.01 39 LYS L N 1
ATOM 3755 C CA . LYS B 2 43 ? 24.941 -32.145 24.143 1.00 20.02 39 LYS L CA 1
ATOM 3756 C C . LYS B 2 43 ? 25.042 -31.070 23.087 1.00 25.40 39 LYS L C 1
ATOM 3757 O O . LYS B 2 43 ? 24.226 -31.038 22.177 1.00 20.29 39 LYS L O 1
ATOM 3776 N N . PRO B 2 44 ? 26.096 -30.225 23.138 1.00 24.44 40 PRO L N 1
ATOM 3777 C CA . PRO B 2 44 ? 26.235 -29.159 22.137 1.00 24.84 40 PRO L CA 1
ATOM 3778 C C . PRO B 2 44 ? 26.371 -29.684 20.730 1.00 24.82 40 PRO L C 1
ATOM 3779 O O . PRO B 2 44 ? 27.016 -30.711 20.507 1.00 25.67 40 PRO L O 1
ATOM 3790 N N . GLY B 2 45 ? 25.721 -28.986 19.808 1.00 23.02 41 GLY L N 1
ATOM 3791 C CA . GLY B 2 45 ? 25.734 -29.327 18.396 1.00 22.48 41 GLY L CA 1
ATOM 3792 C C . GLY B 2 45 ? 24.972 -30.584 18.039 1.00 25.65 41 GLY L C 1
ATOM 3793 O O . GLY B 2 45 ? 25.064 -31.033 16.897 1.00 25.87 41 GLY L O 1
ATOM 3797 N N . GLN B 2 46 ? 24.197 -31.160 18.996 1.00 19.91 42 GLN L N 1
ATOM 3798 C CA . GLN B 2 46 ? 23.447 -32.388 18.774 1.00 18.40 42 GLN L CA 1
ATOM 3799 C C . GLN B 2 46 ? 22.014 -32.178 19.173 1.00 15.47 42 GLN L C 1
ATOM 3800 O O . GLN B 2 46 ? 21.705 -31.357 20.059 1.00 15.48 42 GLN L O 1
ATOM 3814 N N . PRO B 2 47 ? 21.102 -32.938 18.539 1.00 14.56 43 PRO L N 1
ATOM 3815 C CA . PRO B 2 47 ? 19.720 -32.901 18.984 1.00 14.25 43 PRO L CA 1
ATOM 3816 C C . PRO B 2 47 ? 19.553 -33.596 20.353 1.00 13.75 43 PRO L C 1
ATOM 3817 O O . PRO B 2 47 ? 20.413 -34.406 20.747 1.00 15.51 43 PRO L O 1
ATOM 3828 N N . PRO B 2 48 ? 18.431 -33.378 21.028 1.00 11.76 44 PRO L N 1
ATOM 3829 C CA . PRO B 2 48 ? 18.183 -34.138 22.262 1.00 10.84 44 PRO L CA 1
ATOM 3830 C C . PRO B 2 48 ? 18.033 -35.625 21.920 1.00 12.33 44 PRO L C 1
ATOM 3831 O O . PRO B 2 48 ? 17.672 -36.004 20.782 1.00 13.87 44 PRO L O 1
ATOM 3842 N N . LYS B 2 49 ? 18.340 -36.459 22.902 1.00 10.69 45 LYS L N 1
ATOM 3843 C CA . LYS B 2 49 ? 18.216 -37.896 22.841 1.00 10.92 45 LYS L CA 1
ATOM 3844 C C . LYS B 2 49 ? 17.314 -38.379 23.921 1.00 11.08 45 LYS L C 1
ATOM 3845 O O . LYS B 2 49 ? 17.536 -38.092 25.095 1.00 11.13 45 LYS L O 1
ATOM 3864 N N . LEU B 2 50 ? 16.295 -39.147 23.539 1.00 9.75 46 LEU L N 1
ATOM 3865 C CA . LEU B 2 50 ? 15.354 -39.723 24.474 1.00 10.08 46 LEU L CA 1
ATOM 3866 C C . LEU B 2 50 ? 15.998 -40.792 25.320 1.00 12.31 46 LEU L C 1
ATOM 3867 O O . LEU B 2 50 ? 16.604 -41.709 24.779 1.00 11.44 46 LEU L O 1
ATOM 3883 N N . LEU B 2 51 ? 15.905 -40.618 26.637 1.00 10.86 47 LEU L N 1
ATOM 3884 C CA . LEU B 2 51 ? 16.469 -41.580 27.583 1.00 10.41 47 LEU L CA 1
ATOM 3885 C C . LEU B 2 51 ? 15.363 -42.469 28.189 1.00 11.64 47 LEU L C 1
ATOM 3886 O O . LEU B 2 51 ? 15.498 -43.699 28.278 1.00 11.91 47 LEU L O 1
ATOM 3902 N N . ILE B 2 52 ? 14.328 -41.813 28.699 1.00 9.19 48 ILE L N 1
ATOM 3903 C CA . ILE B 2 52 ? 13.248 -42.406 29.474 1.00 10.43 48 ILE L CA 1
ATOM 3904 C C . ILE B 2 52 ? 11.953 -41.854 29.021 1.00 12.21 48 ILE L C 1
ATOM 3905 O O . ILE B 2 52 ? 11.832 -40.632 28.876 1.00 12.18 48 ILE L O 1
ATOM 3921 N N . TYR B 2 53 ? 10.955 -42.732 28.834 1.00 10.26 49 TYR L N 1
ATOM 3922 C CA . TYR B 2 53 ? 9.639 -42.266 28.445 1.00 9.91 49 TYR L CA 1
ATOM 3923 C C . TYR B 2 53 ? 8.618 -42.884 29.378 1.00 10.88 49 TYR L C 1
ATOM 3924 O O . TYR B 2 53 ? 8.884 -43.880 30.080 1.00 10.80 49 TYR L O 1
ATOM 3942 N N . LEU B 2 54 ? 7.501 -42.213 29.480 1.00 9.66 50 LEU L N 1
ATOM 3943 C CA . LEU B 2 54 ? 6.387 -42.613 30.337 1.00 9.97 50 LEU L CA 1
ATOM 3944 C C . LEU B 2 54 ? 6.874 -42.781 31.778 1.00 12.18 50 LEU L C 1
ATOM 3945 O O . LEU B 2 54 ? 6.567 -43.768 32.463 1.00 12.67 50 LEU L O 1
ATOM 3961 N N . ALA B 2 55 ? 7.703 -41.808 32.191 1.00 11.53 51 ALA L N 1
ATOM 3962 C CA . ALA B 2 55 ? 8.311 -41.642 33.493 1.00 11.19 51 ALA L CA 1
ATOM 3963 C C . ALA B 2 55 ? 9.360 -42.682 33.863 1.00 12.29 51 ALA L C 1
ATOM 3964 O O . ALA B 2 55 ? 10.303 -42.307 34.549 1.00 11.22 51 ALA L O 1
ATOM 3971 N N . SER B 2 56 ? 9.225 -43.962 33.461 1.00 10.92 52 SER L N 1
ATOM 3972 C CA . SER B 2 56 ? 10.105 -45.006 33.990 1.00 11.25 52 SER L CA 1
ATOM 3973 C C . SER B 2 56 ? 10.551 -46.017 32.996 1.00 14.33 52 SER L C 1
ATOM 3974 O O . SER B 2 56 ? 11.169 -47.008 33.417 1.00 17.77 52 SER L O 1
ATOM 3982 N N . ASN B 2 57 ? 10.315 -45.822 31.687 1.00 10.26 53 ASN L N 1
ATOM 3983 C CA . ASN B 2 57 ? 10.702 -46.802 30.686 1.00 11.10 53 ASN L CA 1
ATOM 3984 C C . ASN B 2 57 ? 11.976 -46.419 29.943 1.00 12.99 53 ASN L C 1
ATOM 3985 O O . ASN B 2 57 ? 12.039 -45.348 29.333 1.00 12.74 53 ASN L O 1
ATOM 3996 N N . LEU B 2 58 ? 12.973 -47.312 29.948 1.00 10.67 54 LEU L N 1
ATOM 3997 C CA . LEU B 2 58 ? 14.208 -47.066 29.233 1.00 11.01 54 LEU L CA 1
ATOM 3998 C C . LEU B 2 58 ? 14.012 -47.159 27.715 1.00 12.57 54 LEU L C 1
ATOM 3999 O O . LEU B 2 58 ? 13.466 -48.149 27.216 1.00 13.43 54 LEU L O 1
ATOM 4015 N N . GLU B 2 59 ? 14.447 -46.134 26.981 1.00 10.79 55 GLU L N 1
ATOM 4016 C CA . GLU B 2 59 ? 14.357 -46.109 25.539 1.00 10.90 55 GLU L CA 1
ATOM 4017 C C . GLU B 2 59 ? 15.278 -47.183 24.936 1.00 14.19 55 GLU L C 1
ATOM 4018 O O . GLU B 2 59 ? 16.442 -47.266 25.292 1.00 14.57 55 GLU L O 1
ATOM 4030 N N . SER B 2 60 ? 14.772 -47.959 23.981 1.00 14.53 56 SER L N 1
ATOM 4031 C CA . SER B 2 60 ? 15.586 -48.995 23.354 1.00 15.12 56 SER L CA 1
ATOM 4032 C C . SER B 2 60 ? 16.844 -48.383 22.702 1.00 19.84 56 SER L C 1
ATOM 4033 O O . SER B 2 60 ? 16.779 -47.328 22.059 1.00 22.34 56 SER L O 1
ATOM 4041 N N . GLY B 2 61 ? 17.981 -49.045 22.899 1.00 17.12 57 GLY L N 1
ATOM 4042 C CA . GLY B 2 61 ? 19.266 -48.594 22.390 1.00 18.39 57 GLY L CA 1
ATOM 4043 C C . GLY B 2 61 ? 20.063 -47.720 23.337 1.00 22.01 57 GLY L C 1
ATOM 4044 O O . GLY B 2 61 ? 21.226 -47.412 23.059 1.00 25.41 57 GLY L O 1
ATOM 4048 N N . VAL B 2 62 ? 19.456 -47.285 24.464 1.00 15.76 58 VAL L N 1
ATOM 4049 C CA . VAL B 2 62 ? 20.127 -46.488 25.464 1.00 13.20 58 VAL L CA 1
ATOM 4050 C C . VAL B 2 62 ? 20.642 -47.437 26.538 1.00 18.02 58 VAL L C 1
ATOM 4051 O O . VAL B 2 62 ? 19.888 -48.307 26.990 1.00 16.15 58 VAL L O 1
ATOM 4064 N N . PRO B 2 63 ? 21.898 -47.312 26.957 1.00 19.70 59 PRO L N 1
ATOM 4065 C CA . PRO B 2 63 ? 22.404 -48.206 28.024 1.00 19.02 59 PRO L CA 1
ATOM 4066 C C . PRO B 2 63 ? 21.672 -47.970 29.346 1.00 19.37 59 PRO L C 1
ATOM 4067 O O . PRO B 2 63 ? 21.219 -46.866 29.628 1.00 18.35 59 PRO L O 1
ATOM 4078 N N . ALA B 2 64 ? 21.474 -49.036 30.145 1.00 13.86 60 ALA L N 1
ATOM 4079 C CA . ALA B 2 64 ? 20.745 -48.959 31.372 1.00 13.87 60 ALA L CA 1
ATOM 4080 C C . ALA B 2 64 ? 21.493 -48.317 32.508 1.00 18.51 60 ALA L C 1
ATOM 4081 O O . ALA B 2 64 ? 21.510 -48.837 33.619 1.00 22.60 60 ALA L O 1
ATOM 4088 N N . ARG B 2 65 ? 22.038 -47.130 32.275 1.00 14.98 61 ARG L N 1
ATOM 4089 C CA . ARG B 2 65 ? 22.578 -46.294 33.332 1.00 13.35 61 ARG L CA 1
ATOM 4090 C C . ARG B 2 65 ? 21.583 -45.179 33.656 1.00 16.67 61 ARG L C 1
ATOM 4091 O O . ARG B 2 65 ? 21.883 -44.344 34.497 1.00 17.38 61 ARG L O 1
ATOM 4112 N N . PHE B 2 66 ? 20.451 -45.139 32.959 1.00 12.68 62 PHE L N 1
ATOM 4113 C CA . PHE B 2 66 ? 19.414 -44.152 33.145 1.00 11.57 62 PHE L CA 1
ATOM 4114 C C . PHE B 2 66 ? 18.164 -44.855 33.638 1.00 14.05 62 PHE L C 1
ATOM 4115 O O . PHE B 2 66 ? 17.782 -45.909 33.092 1.00 14.05 62 PHE L O 1
ATOM 4132 N N . SER B 2 67 ? 17.505 -44.267 34.634 1.00 12.42 63 SER L N 1
ATOM 4133 C CA . SER B 2 67 ? 16.218 -44.786 35.100 1.00 11.02 63 SER L CA 1
ATOM 4134 C C . SER B 2 67 ? 15.388 -43.603 35.557 1.00 14.71 63 SER L C 1
ATOM 4135 O O . SER B 2 67 ? 15.921 -42.540 35.840 1.00 13.96 63 SER L O 1
ATOM 4143 N N . GLY B 2 68 ? 14.099 -43.807 35.660 1.00 12.93 64 GLY L N 1
ATOM 4144 C CA . GLY B 2 68 ? 13.198 -42.745 36.072 1.00 11.93 64 GLY L CA 1
ATOM 4145 C C . GLY B 2 68 ? 12.098 -43.227 36.965 1.00 14.27 64 GLY L C 1
ATOM 4146 O O . GLY B 2 68 ? 11.740 -44.412 36.916 1.00 14.10 64 GLY L O 1
ATOM 4150 N N . SER B 2 69 ? 11.578 -42.319 37.799 1.00 13.19 65 SER L N 1
ATOM 4151 C CA . SER B 2 69 ? 10.463 -42.628 38.644 1.00 12.52 65 SER L CA 1
ATOM 4152 C C . SER B 2 69 ? 9.566 -41.441 38.818 1.00 17.56 65 SER L C 1
ATOM 4153 O O . SER B 2 69 ? 9.936 -40.325 38.448 1.00 14.69 65 SER L O 1
ATOM 4161 N N . GLY B 2 70 ? 8.420 -41.676 39.419 1.00 15.88 66 GLY L N 1
ATOM 4162 C CA . GLY B 2 70 ? 7.476 -40.633 39.765 1.00 13.69 66 GLY L CA 1
ATOM 4163 C C . GLY B 2 70 ? 6.150 -40.795 39.070 1.00 14.59 66 GLY L C 1
ATOM 4164 O O . GLY B 2 70 ? 6.007 -41.633 38.177 1.00 15.42 66 GLY L O 1
ATOM 4168 N N . SER B 2 71 ? 5.176 -39.977 39.504 1.00 13.55 67 SER L N 1
ATOM 4169 C CA . SER B 2 71 ? 3.876 -39.891 38.898 1.00 14.11 67 SER L CA 1
ATOM 4170 C C . SER B 2 71 ? 3.237 -38.551 39.279 1.00 14.86 67 SER L C 1
ATOM 4171 O O . SER B 2 71 ? 3.734 -37.870 40.186 1.00 14.71 67 SER L O 1
ATOM 4179 N N . ARG B 2 72 ? 2.129 -38.198 38.633 1.00 14.64 68 ARG L N 1
ATOM 4180 C CA . ARG B 2 72 ? 1.317 -37.024 38.892 1.00 14.24 68 ARG L CA 1
ATOM 4181 C C . ARG B 2 72 ? 2.140 -35.724 38.661 1.00 15.33 68 ARG L C 1
ATOM 4182 O O . ARG B 2 72 ? 2.196 -35.248 37.521 1.00 14.87 68 ARG L O 1
ATOM 4203 N N . THR B 2 73 ? 2.781 -35.172 39.701 1.00 13.78 69 THR L N 1
ATOM 4204 C CA . THR B 2 73 ? 3.524 -33.931 39.560 1.00 13.15 69 THR L CA 1
ATOM 4205 C C . THR B 2 73 ? 4.993 -34.040 39.924 1.00 17.13 69 THR L C 1
ATOM 4206 O O . THR B 2 73 ? 5.664 -33.048 39.736 1.00 18.93 69 THR L O 1
ATOM 4217 N N . ASP B 2 74 ? 5.530 -35.146 40.454 1.00 12.89 70 ASP L N 1
ATOM 4218 C CA . ASP B 2 74 ? 6.922 -35.163 40.882 1.00 12.30 70 ASP L CA 1
ATOM 4219 C C . ASP B 2 74 ? 7.635 -36.338 40.276 1.00 14.17 70 ASP L C 1
ATOM 4220 O O . ASP B 2 74 ? 7.209 -37.495 40.446 1.00 15.37 70 ASP L O 1
ATOM 4229 N N . PHE B 2 75 ? 8.739 -36.054 39.583 1.00 11.77 71 PHE L N 1
ATOM 4230 C CA . PHE B 2 75 ? 9.488 -37.029 38.807 1.00 11.66 71 PHE L CA 1
ATOM 4231 C C . PHE B 2 75 ? 10.965 -36.913 39.046 1.00 12.32 71 PHE L C 1
ATOM 4232 O O . PHE B 2 75 ? 11.454 -35.804 39.346 1.00 13.74 71 PHE L O 1
ATOM 4249 N N . THR B 2 76 ? 11.682 -38.041 38.924 1.00 11.49 72 THR L N 1
ATOM 4250 C CA . THR B 2 76 ? 13.124 -38.071 39.108 1.00 11.04 72 THR L CA 1
ATOM 4251 C C . THR B 2 76 ? 13.787 -38.841 38.006 1.00 15.74 72 THR L C 1
ATOM 4252 O O . THR B 2 76 ? 13.310 -39.927 37.637 1.00 16.02 72 THR L O 1
ATOM 4263 N N . LEU B 2 77 ? 14.922 -38.326 37.523 1.00 12.06 73 LEU L N 1
ATOM 4264 C CA . LEU B 2 77 ? 15.802 -39.027 36.606 1.00 11.19 73 LEU L CA 1
ATOM 4265 C C . LEU B 2 77 ? 17.029 -39.403 37.422 1.00 12.38 73 LEU L C 1
ATOM 4266 O O . LEU B 2 77 ? 17.596 -38.531 38.091 1.00 11.68 73 LEU L O 1
ATOM 4282 N N . THR B 2 78 ? 17.486 -40.674 37.306 1.00 11.89 74 THR L N 1
ATOM 4283 C CA . THR B 2 78 ? 18.690 -41.184 37.955 1.00 11.07 74 THR L CA 1
ATOM 4284 C C . THR B 2 78 ? 19.677 -41.624 36.908 1.00 14.11 74 THR L C 1
ATOM 4285 O O . THR B 2 78 ? 19.327 -42.327 35.973 1.00 13.58 74 THR L O 1
ATOM 4296 N N . ILE B 2 79 ? 20.929 -41.197 37.056 1.00 12.58 75 ILE L N 1
ATOM 4297 C CA . ILE B 2 79 ? 22.042 -41.587 36.224 1.00 11.42 75 ILE L CA 1
ATOM 4298 C C . ILE B 2 79 ? 22.955 -42.362 37.148 1.00 15.22 75 ILE L C 1
ATOM 4299 O O . ILE B 2 79 ? 23.401 -41.821 38.180 1.00 14.96 75 ILE L O 1
ATOM 4315 N N . ASP B 2 80 ? 23.200 -43.618 36.811 1.00 14.87 76 ASP L N 1
ATOM 4316 C CA . ASP B 2 80 ? 23.926 -44.498 37.687 1.00 15.70 76 ASP L CA 1
ATOM 4317 C C . ASP B 2 80 ? 24.448 -45.715 36.950 1.00 17.47 76 ASP L C 1
ATOM 4318 O O . ASP B 2 80 ? 23.664 -46.543 36.486 1.00 19.53 76 ASP L O 1
ATOM 4327 N N . PRO B 2 81 ? 25.768 -45.907 36.912 1.00 15.45 77 PRO L N 1
ATOM 4328 C CA . PRO B 2 81 ? 26.813 -44.984 37.387 1.00 14.05 77 PRO L CA 1
ATOM 4329 C C . PRO B 2 81 ? 27.024 -43.808 36.446 1.00 15.50 77 PRO L C 1
ATOM 4330 O O . PRO B 2 81 ? 26.922 -43.975 35.236 1.00 15.91 77 PRO L O 1
ATOM 4341 N N . VAL B 2 82 ? 27.396 -42.653 36.992 1.00 13.89 78 VAL L N 1
ATOM 4342 C CA . VAL B 2 82 ? 27.788 -41.483 36.184 1.00 14.07 78 VAL L CA 1
ATOM 4343 C C . VAL B 2 82 ? 29.115 -41.801 35.463 1.00 14.96 78 VAL L C 1
ATOM 4344 O O . VAL B 2 82 ? 30.040 -42.359 36.055 1.00 15.41 78 VAL L O 1
ATOM 4357 N N . GLU B 2 83 ? 29.175 -41.502 34.186 1.00 12.57 79 GLU L N 1
ATOM 4358 C CA . GLU B 2 83 ? 30.342 -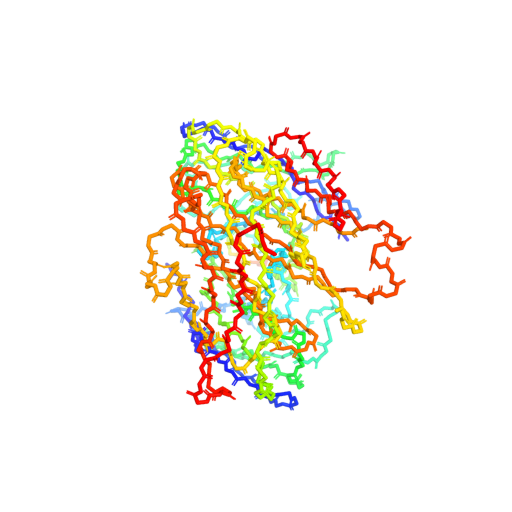41.662 33.331 1.00 13.86 79 GLU L CA 1
ATOM 4359 C C . GLU B 2 83 ? 30.704 -40.305 32.743 1.00 14.13 79 GLU L C 1
ATOM 4360 O O . GLU B 2 83 ? 29.876 -39.397 32.713 1.00 13.96 79 GLU L O 1
ATOM 4372 N N . ALA B 2 84 ? 31.932 -40.175 32.249 1.00 14.74 80 ALA L N 1
ATOM 4373 C CA . ALA B 2 84 ? 32.403 -38.923 31.676 1.00 13.36 80 ALA L CA 1
ATOM 4374 C C . ALA B 2 84 ? 31.523 -38.442 30.486 1.00 14.48 80 ALA L C 1
ATOM 4375 O O . ALA B 2 84 ? 31.283 -37.249 30.343 1.00 14.68 80 ALA L O 1
ATOM 4382 N N . ASP B 2 85 ? 30.943 -39.391 29.718 1.00 12.87 81 ASP L N 1
ATOM 4383 C CA . ASP B 2 85 ? 30.104 -39.077 28.565 1.00 13.93 81 ASP L CA 1
ATOM 4384 C C . ASP B 2 85 ? 28.761 -38.450 28.998 1.00 13.30 81 ASP L C 1
ATOM 4385 O O . ASP B 2 85 ? 28.067 -37.914 28.150 1.00 15.35 81 ASP L O 1
ATOM 4394 N N . ASP B 2 86 ? 28.456 -38.417 30.292 1.00 11.99 82 ASP L N 1
ATOM 4395 C CA . ASP B 2 86 ? 27.199 -37.846 30.776 1.00 12.36 82 ASP L CA 1
ATOM 4396 C C . ASP B 2 86 ? 27.225 -36.328 30.940 1.00 13.49 82 ASP L C 1
ATOM 4397 O O . ASP B 2 86 ? 26.178 -35.745 31.246 1.00 13.31 82 ASP L O 1
ATOM 4406 N N . ALA B 2 87 ? 28.353 -35.678 30.644 1.00 11.59 83 ALA L N 1
ATOM 4407 C CA . ALA B 2 87 ? 28.438 -34.210 30.676 1.00 11.40 83 ALA L CA 1
ATOM 4408 C C . ALA B 2 87 ? 27.488 -33.683 29.624 1.00 12.36 83 ALA L C 1
ATOM 4409 O O . ALA B 2 87 ? 27.724 -33.865 28.446 1.00 14.57 83 ALA L O 1
ATOM 4416 N N . ALA B 2 88 ? 26.394 -33.044 30.047 1.00 10.46 84 ALA L N 1
ATOM 4417 C CA . ALA B 2 88 ? 25.303 -32.673 29.169 1.00 11.14 84 ALA L CA 1
ATOM 4418 C C . ALA B 2 88 ? 24.256 -31.892 29.940 1.00 10.30 84 ALA L C 1
ATOM 4419 O O . ALA B 2 88 ? 24.348 -31.796 31.175 1.00 11.08 84 ALA L O 1
ATOM 4426 N N . THR B 2 89 ? 23.219 -31.448 29.231 1.00 11.46 85 THR L N 1
ATOM 4427 C CA . THR B 2 89 ? 22.018 -30.872 29.831 1.00 11.08 85 THR L CA 1
ATOM 4428 C C . THR B 2 89 ? 20.894 -31.904 29.714 1.00 12.46 85 THR L C 1
ATOM 4429 O O . THR B 2 89 ? 20.756 -32.553 28.674 1.00 13.52 85 THR L O 1
ATOM 4440 N N . TYR B 2 90 ? 20.141 -32.083 30.790 1.00 9.47 86 TYR L N 1
ATOM 4441 C CA . TYR B 2 90 ? 19.052 -33.045 30.858 1.00 9.60 86 TYR L CA 1
ATOM 4442 C C . TYR B 2 90 ? 17.736 -32.312 30.959 1.00 11.15 86 TYR L C 1
ATOM 4443 O O . TYR B 2 90 ? 17.616 -31.389 31.761 1.00 10.84 86 TYR L O 1
ATOM 4461 N N . TYR B 2 91 ? 16.730 -32.708 30.147 1.00 9.76 87 TYR L N 1
ATOM 4462 C CA . TYR B 2 91 ? 15.435 -32.056 30.120 1.00 9.29 87 TYR L CA 1
ATOM 4463 C C . TYR B 2 91 ? 14.307 -33.006 30.392 1.00 10.83 87 TYR L C 1
ATOM 4464 O O . TYR B 2 91 ? 14.324 -34.108 29.834 1.00 11.15 87 TYR L O 1
ATOM 4482 N N . CYS B 2 92 ? 13.290 -32.563 31.113 1.00 9.48 88 CYS L N 1
ATOM 4483 C CA . CYS B 2 92 ? 12.038 -33.314 31.158 1.00 9.38 88 CYS L CA 1
ATOM 4484 C C . CYS B 2 92 ? 11.088 -32.622 30.160 1.00 11.45 88 CYS L C 1
ATOM 4485 O O . CYS B 2 92 ? 11.323 -31.499 29.722 1.00 11.92 88 CYS L O 1
ATOM 4492 N N . GLN B 2 93 ? 10.038 -33.323 29.773 1.00 9.65 89 GLN L N 1
ATOM 4493 C CA . GLN B 2 93 ? 9.047 -32.798 28.838 1.00 9.60 89 GLN L CA 1
ATOM 4494 C C . GLN B 2 93 ? 7.789 -33.591 28.972 1.00 11.42 89 GLN L C 1
ATOM 4495 O O . GLN B 2 93 ? 7.862 -34.794 29.227 1.00 12.01 89 GLN L O 1
ATOM 4509 N N . HIS B 2 94 ? 6.646 -32.920 28.858 1.00 10.13 90 HIS L N 1
ATOM 4510 C CA . HIS B 2 94 ? 5.391 -33.641 28.926 1.00 10.56 90 HIS L CA 1
ATOM 4511 C C . HIS B 2 94 ? 4.624 -33.505 27.622 1.00 11.47 90 HIS L C 1
ATOM 4512 O O . HIS B 2 94 ? 4.785 -32.536 26.872 1.00 11.69 90 HIS L O 1
ATOM 4526 N N . ASN B 2 95 ? 3.678 -34.446 27.410 1.00 10.37 91 ASN L N 1
ATOM 4527 C CA . ASN B 2 95 ? 2.772 -34.346 26.282 1.00 10.50 91 ASN L CA 1
ATOM 4528 C C . ASN B 2 95 ? 1.412 -34.926 26.726 1.00 10.94 91 ASN L C 1
ATOM 4529 O O . ASN B 2 95 ? 0.806 -35.721 25.991 1.00 11.91 91 ASN L O 1
ATOM 4540 N N . ASN B 2 96 ? 0.968 -34.557 27.921 1.00 11.78 92 ASN L N 1
ATOM 4541 C CA . ASN B 2 96 ? -0.320 -35.042 28.450 1.00 11.11 92 ASN L CA 1
ATOM 4542 C C . ASN B 2 96 ? -1.502 -34.284 27.908 1.00 17.22 92 ASN L C 1
ATOM 4543 O O . ASN B 2 96 ? -2.558 -34.871 27.749 1.00 20.10 92 ASN L O 1
ATOM 4554 N N . GLU B 2 97 ? -1.349 -33.027 27.618 1.00 13.23 93 GLU L N 1
ATOM 4555 C CA . GLU B 2 97 ? -2.428 -32.180 27.187 1.00 15.23 93 GLU L CA 1
ATOM 4556 C C . GLU B 2 97 ? -1.855 -30.898 26.616 1.00 15.62 93 GLU L C 1
ATOM 4557 O O . GLU B 2 97 ? -0.721 -30.545 26.907 1.00 14.95 93 GLU L O 1
ATOM 4569 N N . ASP B 2 98 ? -2.695 -30.134 25.919 1.00 14.63 94 ASP L N 1
ATOM 4570 C CA . ASP B 2 98 ? -2.266 -28.861 25.396 1.00 14.37 94 ASP L CA 1
ATOM 4571 C C . ASP B 2 98 ? -2.076 -27.858 26.518 1.00 20.26 94 ASP L C 1
ATOM 4572 O O . ASP B 2 98 ? -3.001 -27.705 27.309 1.00 22.43 94 ASP L O 1
ATOM 4581 N N . PRO B 2 99 ? -0.966 -27.121 26.601 1.00 17.25 95 PRO L N 1
ATOM 4582 C CA . PRO B 2 99 ? 0.220 -27.139 25.741 1.00 15.54 95 PRO L CA 1
ATOM 4583 C C . PRO B 2 99 ? 1.318 -28.110 26.202 1.00 13.28 95 PRO L C 1
ATOM 4584 O O . PRO B 2 99 ? 1.660 -28.201 27.393 1.00 12.52 95 PRO L O 1
ATOM 4595 N N . TRP B 2 100 ? 1.954 -28.729 25.240 1.00 11.47 96 TRP L N 1
ATOM 4596 C CA . TRP B 2 100 ? 3.123 -29.568 25.499 1.00 11.48 96 TRP L CA 1
ATOM 4597 C C . TRP B 2 100 ? 4.268 -28.653 25.794 1.00 13.24 96 TRP L C 1
ATOM 4598 O O . TRP B 2 100 ? 4.445 -27.657 25.100 1.00 13.32 96 TRP L O 1
ATOM 4619 N N . THR B 2 101 ? 5.038 -28.966 26.817 1.00 12.78 97 THR L N 1
ATOM 4620 C CA . THR B 2 101 ? 6.151 -28.114 27.208 1.00 12.30 97 THR L CA 1
ATOM 4621 C C . THR B 2 101 ? 7.331 -28.936 27.694 1.00 13.59 97 THR L C 1
ATOM 4622 O O . THR B 2 101 ? 7.214 -30.100 28.060 1.00 11.48 97 THR L O 1
ATOM 4633 N N . PHE B 2 102 ? 8.483 -28.287 27.687 1.00 10.90 98 PHE L N 1
ATOM 4634 C CA . PHE B 2 102 ? 9.752 -28.809 28.176 1.00 9.65 98 PHE L CA 1
ATOM 4635 C C . PHE B 2 102 ? 10.118 -28.089 29.446 1.00 12.72 98 PHE L C 1
ATOM 4636 O O . PHE B 2 102 ? 9.790 -26.898 29.630 1.00 12.38 98 PHE L O 1
ATOM 4653 N N . GLY B 2 103 ? 10.920 -28.745 30.255 1.00 11.56 99 GLY L N 1
ATOM 4654 C CA . GLY B 2 103 ? 11.583 -28.123 31.386 1.00 10.38 99 GLY L CA 1
ATOM 4655 C C . GLY B 2 103 ? 12.716 -27.250 30.864 1.00 12.83 99 GLY L C 1
ATOM 4656 O O . GLY B 2 103 ? 13.037 -27.305 29.674 1.00 13.68 99 GLY L O 1
ATOM 4660 N N . GLY B 2 104 ? 13.370 -26.541 31.765 1.00 11.45 100 GLY L N 1
ATOM 4661 C CA . GLY B 2 104 ? 14.447 -25.599 31.445 1.00 12.49 100 GLY L CA 1
ATOM 4662 C C . GLY B 2 104 ? 15.850 -26.151 31.404 1.00 14.98 100 GLY L C 1
ATOM 4663 O O . GLY B 2 104 ? 16.812 -25.456 31.002 1.00 15.07 100 GLY L O 1
ATOM 4667 N N . GLY B 2 105 ? 15.980 -27.393 31.827 1.00 12.74 101 GLY L N 1
ATOM 4668 C CA . GLY B 2 105 ? 17.234 -28.113 31.794 1.00 12.22 101 GLY L CA 1
ATOM 4669 C C . GLY B 2 105 ? 18.003 -28.088 33.087 1.00 15.50 101 GLY L C 1
ATOM 4670 O O . GLY B 2 105 ? 17.940 -27.130 33.860 1.00 15.05 101 GLY L O 1
ATOM 4674 N N . THR B 2 106 ? 18.764 -29.174 33.316 1.00 11.80 102 THR L N 1
ATOM 4675 C CA . THR B 2 106 ? 19.695 -29.287 34.433 1.00 12.18 102 THR L CA 1
ATOM 4676 C C . THR B 2 106 ? 21.022 -29.613 33.812 1.00 13.43 102 THR L C 1
ATOM 4677 O O . THR B 2 106 ? 21.133 -30.614 33.095 1.00 11.67 102 THR L O 1
ATOM 4688 N N . LYS B 2 107 ? 22.035 -28.811 34.096 1.00 11.57 103 LYS L N 1
ATOM 4689 C CA . LYS B 2 107 ? 23.359 -29.052 33.589 1.00 12.06 103 LYS L CA 1
ATOM 4690 C C . LYS B 2 107 ? 24.132 -29.960 34.508 1.00 14.22 103 LYS L C 1
ATOM 4691 O O . LYS B 2 107 ? 24.289 -29.640 35.700 1.00 14.87 103 LYS L O 1
ATOM 4710 N N . LEU B 2 108 ? 24.645 -31.067 33.975 1.00 13.00 104 LEU L N 1
ATOM 4711 C CA . LEU B 2 108 ? 25.434 -31.983 34.745 1.00 12.89 104 LEU L CA 1
ATOM 4712 C C . LEU B 2 108 ? 26.912 -31.816 34.416 1.00 13.35 104 LEU L C 1
ATOM 4713 O O . LEU B 2 108 ? 27.303 -31.938 33.260 1.00 14.59 104 LEU L O 1
ATOM 4729 N N . GLU B 2 109 ? 27.681 -31.540 35.454 1.00 11.89 105 GLU L N 1
ATOM 4730 C CA A GLU B 2 109 ? 29.123 -31.442 35.395 0.50 11.82 105 GLU L CA 1
ATOM 4731 C CA B GLU B 2 109 ? 29.129 -31.464 35.359 0.50 11.06 105 GLU L CA 1
ATOM 4732 C C . GLU B 2 109 ? 29.744 -32.702 35.972 1.00 14.17 105 GLU L C 1
ATOM 4733 O O . GLU B 2 109 ? 29.316 -33.156 37.055 1.00 14.74 105 GLU L O 1
ATOM 4756 N N . ILE B 2 110 ? 30.808 -33.217 35.338 1.00 12.42 106 ILE L N 1
ATOM 4757 C CA . ILE B 2 110 ? 31.519 -34.397 35.852 1.00 12.16 106 ILE L CA 1
ATOM 4758 C C . ILE B 2 110 ? 32.700 -33.896 36.643 1.00 15.52 106 ILE L C 1
ATOM 4759 O O . ILE B 2 110 ? 33.533 -33.135 36.109 1.00 14.94 106 ILE L O 1
ATOM 4775 N N . LYS B 2 111 ? 32.824 -34.317 37.899 1.00 14.87 107 LYS L N 1
ATOM 4776 C CA . LYS B 2 111 ? 33.972 -33.942 38.698 1.00 15.10 107 LYS L CA 1
ATOM 4777 C C . LYS B 2 111 ? 35.175 -34.725 38.238 1.00 18.49 107 LYS L C 1
ATOM 4778 O O . LYS B 2 111 ? 35.070 -35.899 37.817 1.00 18.88 107 LYS L O 1
ATOM 4797 N N . ARG B 2 112 ? 36.333 -34.080 38.289 1.00 15.12 108 ARG L N 1
ATOM 4798 C CA . ARG B 2 112 ? 37.590 -34.742 37.970 1.00 14.83 108 ARG L CA 1
ATOM 4799 C C . ARG B 2 112 ? 38.682 -34.055 38.735 1.00 15.08 108 ARG L C 1
ATOM 4800 O O . ARG B 2 112 ? 38.423 -33.088 39.461 1.00 14.60 108 ARG L O 1
ATOM 4821 N N . ALA B 2 113 ? 39.896 -34.563 38.601 1.00 13.32 109 ALA L N 1
ATOM 4822 C CA . ALA B 2 113 ? 40.999 -34.009 39.328 1.00 14.68 109 ALA L CA 1
ATOM 4823 C C . ALA B 2 113 ? 41.334 -32.599 38.830 1.00 13.37 109 ALA L C 1
ATOM 4824 O O . ALA B 2 113 ? 41.272 -32.313 37.630 1.00 12.76 109 ALA L O 1
ATOM 4831 N N . ASP B 2 114 ? 41.849 -31.776 39.721 1.00 12.12 110 ASP L N 1
ATOM 4832 C CA . ASP B 2 114 ? 42.304 -30.435 39.328 1.00 12.06 110 ASP L CA 1
ATOM 4833 C C . ASP B 2 114 ? 43.433 -30.513 38.333 1.00 15.12 110 ASP L C 1
ATOM 4834 O O . ASP B 2 114 ? 44.308 -31.373 38.458 1.00 12.57 110 ASP L O 1
ATOM 4843 N N . ALA B 2 115 ? 43.365 -29.685 37.275 1.00 11.63 111 ALA L N 1
ATOM 4844 C CA . ALA B 2 115 ? 44.299 -29.672 36.194 1.00 11.69 111 ALA L CA 1
ATOM 4845 C C . ALA B 2 115 ? 44.566 -28.263 35.709 1.00 13.21 111 ALA L C 1
ATOM 4846 O O . ALA B 2 115 ? 43.633 -27.534 35.334 1.00 12.12 111 ALA L O 1
ATOM 4853 N N . ALA B 2 116 ? 45.835 -27.884 35.687 1.00 12.64 112 ALA L N 1
ATOM 4854 C CA . ALA B 2 116 ? 46.267 -26.592 35.177 1.00 11.37 112 ALA L CA 1
ATOM 4855 C C . ALA B 2 116 ? 46.097 -26.579 33.661 1.00 13.29 112 ALA L C 1
ATOM 4856 O O . ALA B 2 116 ? 46.262 -27.603 33.001 1.00 14.65 112 ALA L O 1
ATOM 4863 N N . PRO B 2 117 ? 45.861 -25.398 33.082 1.00 10.49 113 PRO L N 1
ATOM 4864 C CA . PRO B 2 117 ? 45.762 -25.319 31.620 1.00 10.85 113 PRO L CA 1
ATOM 4865 C C . PRO B 2 117 ? 47.097 -25.457 30.914 1.00 14.59 113 PRO L C 1
ATOM 4866 O O . PRO B 2 117 ? 48.138 -25.037 31.459 1.00 14.78 113 PRO L O 1
ATOM 4877 N N . THR B 2 118 ? 47.063 -25.958 29.679 1.00 13.97 114 THR L N 1
ATOM 4878 C CA . THR B 2 118 ? 48.216 -25.909 28.777 1.00 14.18 114 THR L CA 1
ATOM 4879 C C . THR B 2 118 ? 48.007 -24.609 27.999 1.00 17.04 114 THR L C 1
ATOM 4880 O O . THR B 2 118 ? 47.003 -24.486 27.287 1.00 16.05 114 THR L O 1
ATOM 4891 N N . VAL B 2 119 ? 48.905 -23.623 28.153 1.00 13.45 115 VAL L N 1
ATOM 4892 C CA . VAL B 2 119 ? 48.696 -22.288 27.561 1.00 13.82 115 VAL L CA 1
ATOM 4893 C C . VAL B 2 119 ? 49.593 -22.080 26.327 1.00 15.90 115 VAL L C 1
ATOM 4894 O O . VAL B 2 119 ? 50.791 -22.368 26.360 1.00 16.53 115 VAL L O 1
ATOM 4907 N N . SER B 2 120 ? 48.992 -21.643 25.218 1.00 14.50 116 SER L N 1
ATOM 4908 C CA . SER B 2 120 ? 49.686 -21.352 23.958 1.00 14.12 116 SER L CA 1
ATOM 4909 C C . SER B 2 120 ? 49.320 -19.959 23.516 1.00 15.93 116 SER L C 1
ATOM 4910 O O . SER B 2 120 ? 48.157 -19.610 23.531 1.00 14.45 116 SER L O 1
ATOM 4918 N N . ILE B 2 121 ? 50.305 -19.159 23.106 1.00 13.91 117 ILE L N 1
ATOM 4919 C CA . ILE B 2 121 ? 50.098 -17.784 22.627 1.00 13.78 117 ILE L CA 1
ATOM 4920 C C . ILE B 2 121 ? 50.450 -17.770 21.136 1.00 14.79 117 ILE L C 1
ATOM 4921 O O . ILE B 2 121 ? 51.403 -18.438 20.696 1.00 16.42 117 ILE L O 1
ATOM 4937 N N . PHE B 2 122 ? 49.689 -16.989 20.373 1.00 12.81 118 PHE L N 1
ATOM 4938 C CA . PHE B 2 122 ? 49.870 -16.859 18.926 1.00 13.18 118 PHE L CA 1
ATOM 4939 C C . PHE B 2 122 ? 49.872 -15.401 18.503 1.00 14.10 118 PHE L C 1
ATOM 4940 O O . PHE B 2 122 ? 48.935 -14.662 18.807 1.00 13.83 118 PHE L O 1
ATOM 4957 N N . PRO B 2 123 ? 50.895 -14.959 17.744 1.00 15.11 119 PRO L N 1
ATOM 4958 C CA . PRO B 2 123 ? 50.848 -13.613 17.185 1.00 13.27 119 PRO L CA 1
ATOM 4959 C C . PRO B 2 123 ? 49.871 -13.504 16.007 1.00 15.45 119 PRO L C 1
ATOM 4960 O O . PRO B 2 123 ? 49.383 -14.519 15.497 1.00 16.29 119 PRO L O 1
ATOM 4971 N N . PRO B 2 124 ? 49.539 -12.278 15.592 1.00 15.68 120 PRO L N 1
ATOM 4972 C CA . PRO B 2 124 ? 48.726 -12.098 14.396 1.00 16.34 120 PRO L CA 1
ATOM 4973 C C . PRO B 2 124 ? 49.356 -12.750 13.181 1.00 18.97 120 PRO L C 1
ATOM 4974 O O . PRO B 2 124 ? 50.590 -12.802 13.041 1.00 18.52 120 PRO L O 1
ATOM 4985 N N . SER B 2 125 ? 48.504 -13.266 12.307 1.00 18.15 121 SER L N 1
ATOM 4986 C CA . SER B 2 125 ? 48.989 -13.871 11.087 1.00 18.93 121 SER L CA 1
ATOM 4987 C C . SER B 2 125 ? 49.400 -12.765 10.102 1.00 21.52 121 SER L C 1
ATOM 4988 O O . SER B 2 125 ? 48.855 -11.651 10.147 1.00 20.82 121 SER L O 1
ATOM 4996 N N . SER B 2 126 ? 50.317 -13.107 9.181 1.00 20.74 122 SER L N 1
ATOM 4997 C CA . SER B 2 126 ? 50.722 -12.175 8.127 1.00 21.43 122 SER L CA 1
ATOM 4998 C C . SER B 2 126 ? 49.473 -11.822 7.269 1.00 24.84 122 SER L C 1
ATOM 4999 O O . SER B 2 126 ? 49.259 -10.659 6.920 1.00 23.81 122 SER L O 1
ATOM 5007 N N . GLU B 2 127 ? 48.578 -12.808 7.051 1.00 23.52 123 GLU L N 1
ATOM 5008 C CA . GLU B 2 127 ? 47.338 -12.588 6.306 1.00 23.01 123 GLU L CA 1
ATOM 5009 C C . GLU B 2 127 ? 46.477 -11.510 6.953 1.00 23.19 123 GLU L C 1
ATOM 5010 O O . GLU B 2 127 ? 45.990 -10.616 6.271 1.00 23.11 123 GLU L O 1
ATOM 5022 N N . GLN B 2 128 ? 46.275 -11.579 8.285 1.00 18.37 124 GLN L N 1
ATOM 5023 C CA . GLN B 2 128 ? 45.455 -10.581 8.952 1.00 18.19 124 GLN L CA 1
ATOM 5024 C C . GLN B 2 128 ? 46.135 -9.214 8.942 1.00 20.24 124 GLN L C 1
ATOM 5025 O O . GLN B 2 128 ? 45.465 -8.214 8.730 1.00 21.66 124 GLN L O 1
ATOM 5039 N N . LEU B 2 129 ? 47.453 -9.176 9.161 1.00 20.62 125 LEU L N 1
ATOM 5040 C CA . LEU B 2 129 ? 48.205 -7.908 9.163 1.00 19.56 125 LEU L CA 1
ATOM 5041 C C . LEU B 2 129 ? 48.107 -7.223 7.793 1.00 25.36 125 LEU L C 1
ATOM 5042 O O . LEU B 2 129 ? 47.906 -6.012 7.756 1.00 25.68 125 LEU L O 1
ATOM 5058 N N . THR B 2 130 ? 48.095 -8.003 6.699 1.00 24.14 126 THR L N 1
ATOM 5059 C CA . THR B 2 130 ? 47.924 -7.441 5.341 1.00 26.00 126 THR L CA 1
ATOM 5060 C C . THR B 2 130 ? 46.584 -6.663 5.244 1.00 31.57 126 THR L C 1
ATOM 5061 O O . THR B 2 130 ? 46.551 -5.636 4.562 1.00 32.76 126 THR L O 1
ATOM 5072 N N . SER B 2 131 ? 45.513 -7.095 5.968 1.00 28.68 127 SER L N 1
ATOM 5073 C CA . SER B 2 131 ? 44.205 -6.425 5.956 1.00 28.45 127 SER L CA 1
ATOM 5074 C C . SER B 2 131 ? 44.040 -5.271 6.977 1.00 29.66 127 SER L C 1
ATOM 5075 O O . SER B 2 131 ? 42.954 -4.684 7.041 1.00 28.93 127 SER L O 1
ATOM 5083 N N . GLY B 2 132 ? 45.087 -4.933 7.738 1.00 26.25 128 GLY L N 1
ATOM 5084 C CA . GLY B 2 132 ? 45.036 -3.837 8.694 1.00 24.65 128 GLY L CA 1
ATOM 5085 C C . GLY B 2 132 ? 44.628 -4.187 10.111 1.00 26.66 128 GLY L C 1
ATOM 5086 O O . GLY B 2 132 ? 44.493 -3.293 10.940 1.00 26.66 128 GLY L O 1
ATOM 5090 N N . GLY B 2 133 ? 44.444 -5.474 10.400 1.00 24.66 129 GLY L N 1
ATOM 5091 C CA . GLY B 2 133 ? 44.029 -5.912 11.727 1.00 23.67 129 GLY L CA 1
ATOM 5092 C C . GLY B 2 133 ? 45.076 -6.766 12.379 1.00 21.12 129 GLY L C 1
ATOM 5093 O O . GLY B 2 133 ? 45.985 -7.282 11.714 1.00 21.72 129 GLY L O 1
ATOM 5097 N N . ALA B 2 134 ? 44.969 -6.901 13.711 1.00 17.90 130 ALA L N 1
ATOM 5098 C CA . ALA B 2 134 ? 45.912 -7.682 14.475 1.00 17.78 130 ALA L CA 1
ATOM 5099 C C . ALA B 2 134 ? 45.244 -8.360 15.669 1.00 19.31 130 ALA L C 1
ATOM 5100 O O . ALA B 2 134 ? 44.989 -7.700 16.683 1.00 19.35 130 ALA L O 1
ATOM 5107 N N . SER B 2 135 ? 45.031 -9.656 15.573 1.00 16.27 131 SER L N 1
ATOM 5108 C CA . SER B 2 135 ? 44.477 -10.432 16.688 1.00 15.62 131 SER L CA 1
ATOM 5109 C C . SER B 2 135 ? 45.560 -11.272 17.300 1.00 14.98 131 SER L C 1
ATOM 5110 O O . SER B 2 135 ? 46.272 -11.974 16.576 1.00 16.97 131 SER L O 1
ATOM 5118 N N . VAL B 2 136 ? 45.670 -11.242 18.631 1.00 13.36 132 VAL L N 1
ATOM 5119 C CA . VAL B 2 136 ? 46.599 -12.056 19.398 1.00 12.65 132 VAL L CA 1
ATOM 5120 C C . VAL B 2 136 ? 45.712 -13.065 20.112 1.00 13.09 132 VAL L C 1
ATOM 5121 O O . VAL B 2 136 ? 44.667 -12.677 20.643 1.00 14.42 132 VAL L O 1
ATOM 5134 N N . VAL B 2 137 ? 46.103 -14.319 20.108 1.00 11.78 133 VAL L N 1
ATOM 5135 C CA . VAL B 2 137 ? 45.265 -15.387 20.638 1.00 11.18 133 VAL L CA 1
ATOM 5136 C C . VAL B 2 137 ? 46.018 -16.197 21.667 1.00 14.33 133 VAL L C 1
ATOM 5137 O O . VAL B 2 137 ? 47.195 -16.495 21.487 1.00 12.59 133 VAL L O 1
ATOM 5150 N N . CYS B 2 138 ? 45.293 -16.600 22.731 1.00 14.16 134 CYS L N 1
ATOM 5151 C CA A CYS B 2 138 ? 45.767 -17.420 23.807 0.50 14.95 134 CYS L CA 1
ATOM 5152 C CA B CYS B 2 138 ? 45.804 -17.556 23.710 0.50 11.39 134 CYS L CA 1
ATOM 5153 C C . CYS B 2 138 ? 44.815 -18.646 23.903 1.00 14.96 134 CYS L C 1
ATOM 5154 O O . CYS B 2 138 ? 43.648 -18.385 24.085 1.00 15.23 134 CYS L O 1
ATOM 5167 N N . PHE B 2 139 ? 45.294 -19.892 23.832 1.00 14.31 135 PHE L N 1
ATOM 5168 C CA . PHE B 2 139 ? 44.469 -21.067 24.121 1.00 13.15 135 PHE L CA 1
ATOM 5169 C C . PHE B 2 139 ? 44.882 -21.536 25.499 1.00 15.66 135 PHE L C 1
ATOM 5170 O O . PHE B 2 139 ? 46.083 -21.612 25.785 1.00 15.06 135 PHE L O 1
ATOM 5187 N N . LEU B 2 140 ? 43.912 -21.779 26.371 1.00 13.64 136 LEU L N 1
ATOM 5188 C CA . LEU B 2 140 ? 44.094 -22.371 27.709 1.00 13.84 136 LEU L CA 1
ATOM 5189 C C . LEU B 2 140 ? 43.393 -23.702 27.582 1.00 14.64 136 LEU L C 1
ATOM 5190 O O . LEU B 2 140 ? 42.165 -23.721 27.631 1.00 13.80 136 LEU L O 1
ATOM 5206 N N . ASN B 2 141 ? 44.127 -24.790 27.373 1.00 12.02 137 ASN L N 1
ATOM 5207 C CA . ASN B 2 141 ? 43.498 -26.064 27.061 1.00 12.82 137 ASN L CA 1
ATOM 5208 C C . ASN B 2 141 ? 43.596 -27.098 28.163 1.00 15.34 137 ASN L C 1
ATOM 5209 O O . ASN B 2 141 ? 44.595 -27.184 28.862 1.00 14.82 137 ASN L O 1
ATOM 5220 N N . ASN B 2 142 ? 42.514 -27.897 28.293 1.00 11.15 138 ASN L N 1
ATOM 5221 C CA . ASN B 2 142 ? 42.448 -29.098 29.121 1.00 11.25 138 ASN L CA 1
ATOM 5222 C C . ASN B 2 142 ? 42.689 -28.814 30.596 1.00 12.46 138 ASN L C 1
ATOM 5223 O O . ASN B 2 142 ? 43.561 -29.402 31.221 1.00 14.04 138 ASN L O 1
ATOM 5234 N N . PHE B 2 143 ? 41.868 -27.933 31.143 1.00 10.03 139 PHE L N 1
ATOM 5235 C CA . PHE B 2 143 ? 41.965 -27.556 32.552 1.00 9.25 139 PHE L CA 1
ATOM 5236 C C . PHE B 2 143 ? 40.690 -27.904 33.328 1.00 11.14 139 PHE L C 1
ATOM 5237 O O . PHE B 2 143 ? 39.649 -28.200 32.756 1.00 10.88 139 PHE L O 1
ATOM 5254 N N . TYR B 2 144 ? 40.802 -27.914 34.653 1.00 9.87 140 TYR L N 1
ATOM 5255 C CA . TYR B 2 144 ? 39.678 -28.166 35.525 1.00 9.79 140 TYR L CA 1
ATOM 5256 C C . TYR B 2 144 ? 40.021 -27.642 36.921 1.00 12.47 140 TYR L C 1
ATOM 5257 O O . TYR B 2 144 ? 41.152 -27.820 37.343 1.00 11.97 140 TYR L O 1
ATOM 5275 N N . PRO B 2 145 ? 39.132 -26.934 37.629 1.00 10.96 141 PRO L N 1
ATOM 5276 C CA . PRO B 2 145 ? 37.730 -26.609 37.293 1.00 11.70 141 PRO L CA 1
ATOM 5277 C C . PRO B 2 145 ? 37.614 -25.539 36.221 1.00 12.26 141 PRO L C 1
ATOM 5278 O O . PRO B 2 145 ? 38.590 -24.979 35.783 1.00 10.59 141 PRO L O 1
ATOM 5289 N N . LYS B 2 146 ? 36.381 -25.244 35.830 1.00 11.67 142 LYS L N 1
ATOM 5290 C CA . LYS B 2 146 ? 36.075 -24.310 34.739 1.00 11.14 142 LYS L CA 1
ATOM 5291 C C . LYS B 2 146 ? 36.475 -22.846 35.022 1.00 11.79 142 LYS L C 1
ATOM 5292 O O . LYS B 2 146 ? 36.759 -22.107 34.087 1.00 12.52 142 LYS L O 1
ATOM 5311 N N . ASP B 2 147 ? 36.474 -22.445 36.282 1.00 10.93 143 ASP L N 1
ATOM 5312 C CA . ASP B 2 147 ? 36.713 -21.056 36.663 1.00 10.82 143 ASP L CA 1
ATOM 5313 C C . ASP B 2 147 ? 38.152 -20.664 36.383 1.00 13.17 143 ASP L C 1
ATOM 5314 O O . ASP B 2 147 ? 39.028 -21.095 37.111 1.00 13.98 143 ASP L O 1
ATOM 5323 N N . ILE B 2 148 ? 38.381 -19.869 35.352 1.00 10.11 144 ILE L N 1
ATOM 5324 C CA . ILE B 2 148 ? 39.728 -19.407 35.015 1.00 10.21 144 ILE L CA 1
ATOM 5325 C C . ILE B 2 148 ? 39.594 -18.008 34.476 1.00 12.17 144 ILE L C 1
ATOM 5326 O O . ILE B 2 148 ? 38.602 -17.705 33.805 1.00 12.25 144 ILE L O 1
ATOM 5342 N N . ASN B 2 149 ? 40.569 -17.153 34.720 1.00 12.02 145 ASN L N 1
ATOM 5343 C CA . ASN B 2 149 ? 40.460 -15.787 34.232 1.00 13.25 145 ASN L CA 1
ATOM 5344 C C . ASN B 2 149 ? 41.721 -15.424 33.477 1.00 15.11 145 ASN L C 1
ATOM 5345 O O . ASN B 2 149 ? 42.821 -15.729 33.949 1.00 15.05 145 ASN L O 1
ATOM 5356 N N . VAL B 2 150 ? 41.543 -14.794 32.298 1.00 12.23 146 VAL L N 1
ATOM 5357 C CA . VAL B 2 150 ? 42.658 -14.414 31.458 1.00 13.83 146 VAL L CA 1
ATOM 5358 C C . VAL B 2 150 ? 42.784 -12.908 31.499 1.00 17.14 146 VAL L C 1
ATOM 5359 O O . VAL B 2 150 ? 41.761 -12.197 31.439 1.00 19.53 146 VAL L O 1
ATOM 5372 N N . LYS B 2 151 ? 44.022 -12.432 31.621 1.00 14.24 147 LYS L N 1
ATOM 5373 C CA . LYS B 2 151 ? 44.366 -11.020 31.590 1.00 15.49 147 LYS L CA 1
ATOM 5374 C C . LYS B 2 151 ? 45.387 -10.799 30.478 1.00 16.23 147 LYS L C 1
ATOM 5375 O O . LYS B 2 151 ? 46.407 -11.512 30.441 1.00 17.69 147 LYS L O 1
ATOM 5394 N N . TRP B 2 152 ? 45.099 -9.871 29.556 1.00 13.48 148 TRP L N 1
ATOM 5395 C CA . TRP B 2 152 ? 46.052 -9.453 28.531 1.00 11.85 148 TRP L CA 1
ATOM 5396 C C . TRP B 2 152 ? 46.873 -8.287 29.005 1.00 15.05 148 TRP L C 1
ATOM 5397 O O . TRP B 2 152 ? 46.323 -7.365 29.582 1.00 15.00 148 TRP L O 1
ATOM 5418 N N . LYS B 2 153 ? 48.172 -8.300 28.711 1.00 12.06 149 LYS L N 1
ATOM 5419 C CA . LYS B 2 153 ? 49.024 -7.148 29.001 1.00 13.43 149 LYS L CA 1
ATOM 5420 C C . LYS B 2 153 ? 49.774 -6.814 27.714 1.00 13.95 149 LYS L C 1
ATOM 5421 O O . LYS B 2 153 ? 50.352 -7.719 27.075 1.00 13.65 149 LYS L O 1
ATOM 5440 N N . ILE B 2 154 ? 49.777 -5.530 27.354 1.00 13.65 150 ILE L N 1
ATOM 5441 C CA . ILE B 2 154 ? 50.496 -4.993 26.201 1.00 13.87 150 ILE L CA 1
ATOM 5442 C C . ILE B 2 154 ? 51.561 -4.108 26.817 1.00 14.39 150 ILE L C 1
ATOM 5443 O O . ILE B 2 154 ? 51.208 -3.153 27.521 1.00 13.65 150 ILE L O 1
ATOM 5459 N N . ASP B 2 155 ? 52.826 -4.433 26.614 1.00 13.27 151 ASP L N 1
ATOM 5460 C CA . ASP B 2 155 ? 53.931 -3.715 27.261 1.00 12.99 151 ASP L CA 1
ATOM 5461 C C . ASP B 2 155 ? 53.719 -3.631 28.773 1.00 14.04 151 ASP L C 1
ATOM 5462 O O . ASP B 2 155 ? 53.949 -2.579 29.382 1.00 15.93 151 ASP L O 1
ATOM 5471 N N . GLY B 2 156 ? 53.276 -4.733 29.364 1.00 12.10 152 GLY L N 1
ATOM 5472 C CA . GLY B 2 156 ? 53.062 -4.821 30.801 1.00 14.34 152 GLY L CA 1
ATOM 5473 C C . GLY B 2 156 ? 51.822 -4.131 31.347 1.00 19.97 152 GLY L C 1
ATOM 5474 O O . GLY B 2 156 ? 51.598 -4.174 32.565 1.00 23.85 152 GLY L O 1
ATOM 5478 N N . SER B 2 157 ? 51.025 -3.471 30.493 1.00 15.57 153 SER L N 1
ATOM 5479 C CA . SER B 2 157 ? 49.826 -2.751 30.911 1.00 16.19 153 SER L CA 1
ATOM 5480 C C . SER B 2 157 ? 48.578 -3.540 30.536 1.00 17.46 153 SER L C 1
ATOM 5481 O O . SER B 2 157 ? 48.390 -3.923 29.378 1.00 13.99 153 SER L O 1
ATOM 5489 N N . GLU B 2 158 ? 47.703 -3.740 31.521 1.00 17.77 154 GLU L N 1
ATOM 5490 C CA . GLU B 2 158 ? 46.472 -4.494 31.305 1.00 18.44 154 GLU L CA 1
ATOM 5491 C C . GLU B 2 158 ? 45.615 -3.871 30.210 1.00 21.35 154 GLU L C 1
ATOM 5492 O O . GLU B 2 158 ? 45.419 -2.643 30.169 1.00 21.82 154 GLU L O 1
ATOM 5504 N N . ARG B 2 159 ? 45.071 -4.723 29.326 1.00 17.78 155 ARG L N 1
ATOM 5505 C CA . ARG B 2 159 ? 44.205 -4.299 28.240 1.00 17.81 155 ARG L CA 1
ATOM 5506 C C . ARG B 2 159 ? 42.894 -5.065 28.343 1.00 23.29 155 ARG L C 1
ATOM 5507 O O . ARG B 2 159 ? 42.924 -6.273 28.205 1.00 22.35 155 ARG L O 1
ATOM 5528 N N . ASN B 2 160 ? 41.772 -4.374 28.574 1.00 23.23 156 ASN L N 1
ATOM 5529 C CA . ASN B 2 160 ? 40.434 -5.008 28.660 1.00 24.84 156 ASN L CA 1
ATOM 5530 C C . ASN B 2 160 ? 39.639 -4.886 27.355 1.00 30.14 156 ASN L C 1
ATOM 5531 O O . ASN B 2 160 ? 38.906 -5.811 26.986 1.00 29.32 156 ASN L O 1
ATOM 5542 N N . ASN B 2 161 ? 39.752 -3.733 26.679 1.00 27.74 157 ASN L N 1
ATOM 5543 C CA . ASN B 2 161 ? 39.019 -3.489 25.443 1.00 26.70 157 ASN L CA 1
ATOM 5544 C C . ASN B 2 161 ? 39.537 -4.372 24.304 1.00 27.28 157 ASN L C 1
ATOM 5545 O O . ASN B 2 161 ? 40.749 -4.569 24.168 1.00 27.18 157 ASN L O 1
ATOM 5556 N N . GLY B 2 162 ? 38.613 -4.910 23.528 1.00 23.05 158 GLY L N 1
ATOM 5557 C CA . GLY B 2 162 ? 38.912 -5.735 22.366 1.00 21.96 158 GLY L CA 1
ATOM 5558 C C . GLY B 2 162 ? 39.183 -7.195 22.667 1.00 22.55 158 GLY L C 1
ATOM 5559 O O . GLY B 2 162 ? 39.751 -7.886 21.821 1.00 20.45 158 GLY L O 1
ATOM 5563 N N . VAL B 2 163 ? 38.744 -7.702 23.848 1.00 18.22 159 VAL L N 1
ATOM 5564 C CA . VAL B 2 163 ? 38.995 -9.101 24.212 1.00 15.97 159 VAL L CA 1
ATOM 5565 C C . VAL B 2 163 ? 37.731 -9.928 24.100 1.00 19.11 159 VAL L C 1
ATOM 5566 O O . VAL B 2 163 ? 36.686 -9.507 24.584 1.00 21.68 159 VAL L O 1
ATOM 5579 N N . LEU B 2 164 ? 37.841 -11.115 23.497 1.00 14.06 160 LEU L N 1
ATOM 5580 C CA . LEU B 2 164 ? 36.758 -12.088 23.404 1.00 14.44 160 LEU L CA 1
ATOM 5581 C C . LEU B 2 164 ? 37.238 -13.418 23.971 1.00 17.19 160 LEU L C 1
ATOM 5582 O O . LEU B 2 164 ? 38.213 -13.984 23.472 1.00 16.89 160 LEU L O 1
ATOM 5598 N N . ASN B 2 165 ? 36.515 -13.955 24.976 1.00 13.86 161 ASN L N 1
ATOM 5599 C CA . ASN B 2 165 ? 36.859 -15.187 25.669 1.00 13.49 161 ASN L CA 1
ATOM 5600 C C . ASN B 2 165 ? 35.784 -16.206 25.494 1.00 14.24 161 ASN L C 1
ATOM 5601 O O . ASN B 2 165 ? 34.645 -15.904 25.824 1.00 16.05 161 ASN L O 1
ATOM 5612 N N . SER B 2 166 ? 36.109 -17.384 25.016 1.00 11.75 162 SER L N 1
ATOM 5613 C CA . SER B 2 166 ? 35.121 -18.412 24.734 1.00 11.43 162 SER L CA 1
ATOM 5614 C C . SER B 2 166 ? 35.539 -19.753 25.326 1.00 13.21 162 SER L C 1
ATOM 5615 O O . SER B 2 166 ? 36.609 -20.259 25.039 1.00 11.79 162 SER L O 1
ATOM 5623 N N . TRP B 2 167 ? 34.620 -20.377 26.089 1.00 14.68 163 TRP L N 1
ATOM 5624 C CA . TRP B 2 167 ? 34.856 -21.688 26.700 1.00 14.12 163 TRP L CA 1
ATOM 5625 C C . TRP B 2 167 ? 34.191 -22.800 25.924 1.00 13.90 163 TRP L C 1
ATOM 5626 O O . TRP B 2 167 ? 33.049 -22.649 25.487 1.00 14.70 163 TRP L O 1
ATOM 5647 N N . THR B 2 168 ? 34.834 -23.944 25.887 1.00 13.55 164 THR L N 1
ATOM 5648 C CA . THR B 2 168 ? 34.197 -25.158 25.387 1.00 13.48 164 THR L CA 1
ATOM 5649 C C . THR B 2 168 ? 33.202 -25.645 26.413 1.00 17.91 164 THR L C 1
ATOM 5650 O O . THR B 2 168 ? 33.236 -25.256 27.572 1.00 15.54 164 THR L O 1
ATOM 5661 N N . ASP B 2 169 ? 32.367 -26.580 25.986 1.00 17.81 165 ASP L N 1
ATOM 5662 C CA . ASP B 2 169 ? 31.549 -27.332 26.920 1.00 18.09 165 ASP L CA 1
ATOM 5663 C C . ASP B 2 169 ? 32.499 -28.377 27.518 1.00 17.26 165 ASP L C 1
ATOM 5664 O O . ASP B 2 169 ? 33.620 -28.522 27.053 1.00 18.63 165 ASP L O 1
ATOM 5673 N N . GLN B 2 170 ? 32.121 -29.029 28.607 1.00 13.10 166 GLN L N 1
ATOM 5674 C CA . GLN B 2 170 ? 32.999 -30.022 29.225 1.00 13.54 166 GLN L CA 1
ATOM 5675 C C . GLN B 2 170 ? 33.297 -31.220 28.314 1.00 15.37 166 GLN L C 1
ATOM 5676 O O . GLN B 2 170 ? 32.372 -31.761 27.680 1.00 14.86 166 GLN L O 1
ATOM 5690 N N . ASP B 2 171 ? 34.545 -31.646 28.258 1.00 12.78 167 ASP L N 1
ATOM 5691 C CA . ASP B 2 171 ? 34.982 -32.729 27.376 1.00 13.59 167 ASP L CA 1
ATOM 5692 C C . ASP B 2 171 ? 34.328 -34.046 27.789 1.00 16.07 167 ASP L C 1
ATOM 5693 O O . ASP B 2 171 ? 34.362 -34.389 28.959 1.00 13.61 167 ASP L O 1
ATOM 5702 N N . SER B 2 172 ? 33.755 -34.776 26.820 1.00 15.88 168 SER L N 1
ATOM 5703 C CA . SER B 2 172 ? 33.038 -36.042 27.080 1.00 15.04 168 SER L CA 1
ATOM 5704 C C . SER B 2 172 ? 33.952 -37.203 27.437 1.00 16.63 168 SER L C 1
ATOM 5705 O O . SER B 2 172 ? 33.456 -38.240 27.885 1.00 17.19 168 SER L O 1
ATOM 5713 N N . LYS B 2 173 ? 35.252 -37.070 27.167 1.00 16.92 169 LYS L N 1
ATOM 5714 C CA . LYS B 2 173 ? 36.258 -38.090 27.423 1.00 17.53 169 LYS L CA 1
ATOM 5715 C C . LYS B 2 173 ? 37.093 -37.821 28.672 1.00 17.78 169 LYS L C 1
ATOM 5716 O O . LYS B 2 173 ? 37.254 -38.722 29.495 1.00 18.71 169 LYS L O 1
ATOM 5735 N N . ASP B 2 174 ? 37.684 -36.611 28.802 1.00 15.06 170 ASP L N 1
ATOM 5736 C CA . ASP B 2 174 ? 38.584 -36.358 29.927 1.00 13.31 170 ASP L CA 1
ATOM 5737 C C . ASP B 2 174 ? 37.996 -35.357 30.970 1.00 12.70 170 ASP L C 1
ATOM 5738 O O . ASP B 2 174 ? 38.671 -35.088 31.940 1.00 12.15 170 ASP L O 1
ATOM 5747 N N . SER B 2 175 ? 36.761 -34.829 30.790 1.00 11.16 171 SER L N 1
ATOM 5748 C CA . SER B 2 175 ? 36.052 -33.998 31.750 1.00 10.35 171 SER L CA 1
ATOM 5749 C C . SER B 2 175 ? 36.749 -32.662 31.991 1.00 12.48 171 SER L C 1
ATOM 5750 O O . SER B 2 175 ? 36.457 -32.004 32.977 1.00 12.58 171 SER L O 1
ATOM 5758 N N . THR B 2 176 ? 37.631 -32.234 31.061 1.00 12.17 172 THR L N 1
ATOM 5759 C CA . THR B 2 176 ? 38.247 -30.930 31.206 1.00 10.88 172 THR L CA 1
ATOM 5760 C C . THR B 2 176 ? 37.468 -29.899 30.425 1.00 14.35 172 THR L C 1
ATOM 5761 O O . THR B 2 176 ? 36.576 -30.224 29.660 1.00 12.94 172 THR L O 1
ATOM 5772 N N . TYR B 2 177 ? 37.888 -28.669 30.570 1.00 11.39 173 TYR L N 1
ATOM 5773 C CA . TYR B 2 177 ? 37.432 -27.544 29.782 1.00 10.93 173 TYR L CA 1
ATOM 5774 C C . TYR B 2 177 ? 38.632 -26.954 29.037 1.00 12.05 173 TYR L C 1
ATOM 5775 O O . TYR B 2 177 ? 39.767 -27.171 29.413 1.00 12.17 173 TYR L O 1
ATOM 5793 N N . SER B 2 178 ? 38.325 -26.183 27.986 1.00 11.77 174 SER L N 1
ATOM 5794 C CA . SER B 2 178 ? 39.325 -25.388 27.276 1.00 11.90 174 SER L CA 1
ATOM 5795 C C . SER B 2 178 ? 38.720 -24.034 26.992 1.00 13.05 174 SER L C 1
ATOM 5796 O O . SER B 2 178 ? 37.504 -23.893 26.966 1.00 13.85 174 SER L O 1
ATOM 5804 N N . MET B 2 179 ? 39.545 -23.003 26.786 1.00 12.02 175 MET L N 1
ATOM 5805 C CA . MET B 2 179 ? 38.999 -21.734 26.415 1.00 11.99 175 MET L CA 1
ATOM 5806 C C . MET B 2 179 ? 40.002 -21.024 25.511 1.00 12.13 175 MET L C 1
ATOM 5807 O O . MET B 2 179 ? 41.194 -21.309 25.560 1.00 12.22 175 MET L O 1
ATOM 5821 N N . SER B 2 180 ? 39.470 -20.106 24.712 1.00 10.31 176 SER L N 1
ATOM 5822 C CA . SER B 2 180 ? 40.211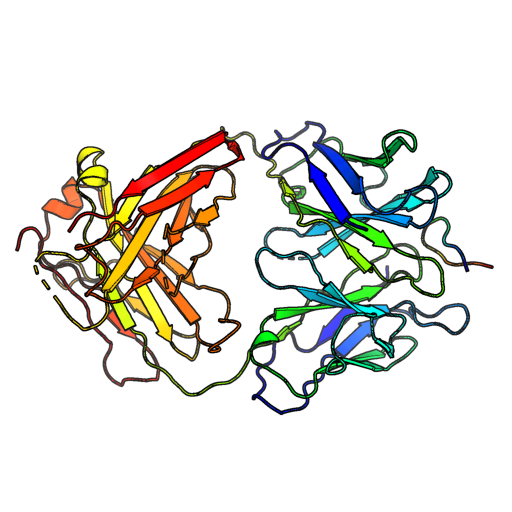 -19.285 23.782 1.00 10.21 176 SER L CA 1
ATOM 5823 C C . SER B 2 180 ? 39.993 -17.844 24.154 1.00 11.57 176 SER L C 1
ATOM 5824 O O . SER B 2 180 ? 38.870 -17.437 24.403 1.00 12.49 176 SER L O 1
ATOM 5832 N N . SER B 2 181 ? 41.069 -17.050 24.160 1.00 10.36 177 SER L N 1
ATOM 5833 C CA . SER B 2 181 ? 41.039 -15.622 24.413 1.00 11.63 177 SER L CA 1
ATOM 5834 C C . SER B 2 181 ? 41.672 -14.904 23.243 1.00 13.64 177 SER L C 1
ATOM 5835 O O . SER B 2 181 ? 42.827 -15.197 22.921 1.00 13.49 177 SER L O 1
ATOM 5843 N N . THR B 2 182 ? 40.936 -13.963 22.634 1.00 13.33 178 THR L N 1
ATOM 5844 C CA . THR B 2 182 ? 41.443 -13.214 21.476 1.00 14.60 178 THR L CA 1
ATOM 5845 C C . THR B 2 182 ? 41.442 -11.741 21.785 1.00 15.40 178 THR L C 1
ATOM 5846 O O . THR B 2 182 ? 40.377 -11.182 22.064 1.00 16.24 178 THR L O 1
ATOM 5857 N N . LEU B 2 183 ? 42.621 -11.091 21.656 1.00 15.61 179 LEU L N 1
ATOM 5858 C CA . LEU B 2 183 ? 42.748 -9.640 21.817 1.00 15.74 179 LEU L CA 1
ATOM 5859 C C . LEU B 2 183 ? 42.851 -9.048 20.408 1.00 18.01 179 LEU L C 1
ATOM 5860 O O . LEU B 2 183 ? 43.743 -9.435 19.677 1.00 16.18 179 LEU L O 1
ATOM 5876 N N . THR B 2 184 ? 41.894 -8.207 20.005 1.00 16.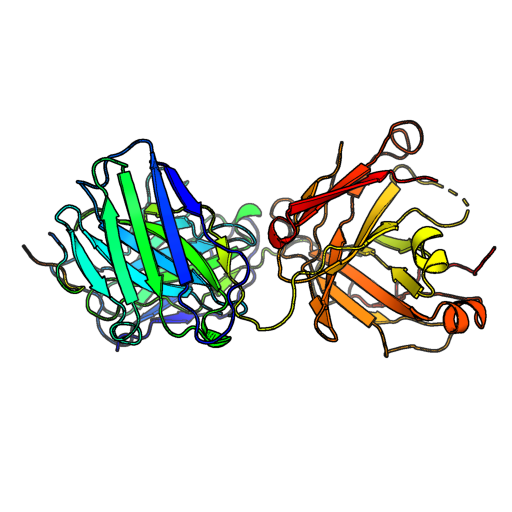38 180 THR L N 1
ATOM 5877 C CA . THR B 2 184 ? 41.913 -7.669 18.638 1.00 15.53 180 THR L CA 1
ATOM 5878 C C . THR B 2 184 ? 42.254 -6.202 18.697 1.00 18.95 180 THR L C 1
ATOM 5879 O O . THR B 2 184 ? 41.629 -5.424 19.413 1.00 20.63 180 THR L O 1
ATOM 5890 N N . LEU B 2 185 ? 43.260 -5.836 17.925 1.00 19.34 181 LEU L N 1
ATOM 5891 C CA . LEU B 2 185 ? 43.754 -4.475 17.811 1.00 18.74 181 LEU L CA 1
ATOM 5892 C C . LEU B 2 185 ? 43.819 -4.071 16.388 1.00 21.73 181 LEU L C 1
ATOM 5893 O O . LEU B 2 185 ? 43.787 -4.936 15.521 1.00 19.58 181 LEU L O 1
ATOM 5909 N N . THR B 2 186 ? 44.086 -2.778 16.132 1.00 22.22 182 THR L N 1
ATOM 5910 C CA . THR B 2 186 ? 44.383 -2.373 14.755 1.00 21.86 182 THR L CA 1
ATOM 5911 C C . THR B 2 186 ? 45.843 -2.719 14.515 1.00 21.63 182 THR L C 1
ATOM 5912 O O . THR B 2 186 ? 46.610 -2.792 15.492 1.00 19.52 182 THR L O 1
ATOM 5923 N N . LYS B 2 187 ? 46.264 -2.859 13.251 1.00 20.06 183 LYS L N 1
ATOM 5924 C CA . LYS B 2 187 ? 47.673 -3.131 12.919 1.00 20.55 183 LYS L CA 1
ATOM 5925 C C . LYS B 2 187 ? 48.548 -1.974 13.428 1.00 21.87 183 LYS L C 1
ATOM 5926 O O . LYS B 2 187 ? 49.634 -2.233 13.926 1.00 20.63 183 LYS L O 1
ATOM 5945 N N . ASP B 2 188 ? 48.067 -0.715 13.339 1.00 20.93 184 ASP L N 1
ATOM 5946 C CA . ASP B 2 188 ? 48.854 0.436 13.814 1.00 20.40 184 ASP L CA 1
ATOM 5947 C C . ASP B 2 188 ? 49.078 0.370 15.333 1.00 22.74 184 ASP L C 1
ATOM 5948 O O . ASP B 2 188 ? 50.211 0.567 15.771 1.00 21.58 184 ASP L O 1
ATOM 5957 N N . GLU B 2 189 ? 48.036 0.023 16.121 1.00 19.98 185 GLU L N 1
ATOM 5958 C CA . GLU B 2 189 ? 48.148 -0.136 17.586 1.00 19.94 185 GLU L CA 1
ATOM 5959 C C . GLU B 2 189 ? 49.132 -1.264 17.896 1.00 20.33 185 GLU L C 1
ATOM 5960 O O . GLU B 2 189 ? 50.014 -1.119 18.736 1.00 20.31 185 GLU L O 1
ATOM 5972 N N . TYR B 2 190 ? 48.980 -2.394 17.199 1.00 16.07 186 TYR L N 1
ATOM 5973 C CA . TYR B 2 190 ? 49.841 -3.561 17.402 1.00 16.09 186 TYR L CA 1
ATOM 5974 C C . TYR B 2 190 ? 51.342 -3.216 17.196 1.00 20.83 186 TYR L C 1
ATOM 5975 O O . TYR B 2 190 ? 52.202 -3.585 18.014 1.00 20.28 186 TYR L O 1
ATOM 5993 N N . GLU B 2 191 ? 51.634 -2.435 16.149 1.00 18.73 187 GLU L N 1
ATOM 5994 C CA . GLU B 2 191 ? 53.010 -2.072 15.815 1.00 17.55 187 GLU L CA 1
ATOM 5995 C C . GLU B 2 191 ? 53.599 -0.943 16.709 1.00 22.26 187 GLU L C 1
ATOM 5996 O O . GLU B 2 191 ? 54.799 -0.667 16.594 1.00 21.99 187 GLU L O 1
ATOM 6008 N N . ARG B 2 192 ? 52.814 -0.337 17.608 1.00 18.76 188 ARG L N 1
ATOM 6009 C CA . ARG B 2 192 ? 53.304 0.675 18.563 1.00 19.27 188 ARG L CA 1
ATOM 6010 C C . ARG B 2 192 ? 53.778 0.035 19.881 1.00 22.47 188 ARG L C 1
ATOM 6011 O O . ARG B 2 192 ? 54.243 0.763 20.760 1.00 22.20 188 ARG L O 1
ATOM 6032 N N . HIS B 2 193 ? 53.647 -1.300 20.045 1.00 17.52 189 HIS L N 1
ATOM 6033 C CA . HIS B 2 193 ? 54.045 -1.986 21.275 1.00 15.13 189 HIS L CA 1
ATOM 6034 C C . HIS B 2 193 ? 54.805 -3.257 20.916 1.00 17.33 189 HIS L C 1
ATOM 6035 O O . HIS B 2 193 ? 54.652 -3.789 19.817 1.00 17.52 189 HIS L O 1
ATOM 6049 N N . ASN B 2 194 ? 55.601 -3.748 21.831 1.00 15.37 190 ASN L N 1
ATOM 6050 C CA . ASN B 2 194 ? 56.468 -4.897 21.580 1.00 14.22 190 ASN L CA 1
ATOM 6051 C C . ASN B 2 194 ? 56.094 -6.133 22.375 1.00 17.76 190 ASN L C 1
ATOM 6052 O O . ASN B 2 194 ? 56.293 -7.231 21.845 1.00 17.70 190 ASN L O 1
ATOM 6063 N N . SER B 2 195 ? 55.656 -5.991 23.647 1.00 14.77 191 SER L N 1
ATOM 6064 C CA . SER B 2 195 ? 55.424 -7.116 24.530 1.00 12.63 191 SER L CA 1
ATOM 6065 C C . SER B 2 195 ? 53.948 -7.494 24.609 1.00 12.88 191 SER L C 1
ATOM 6066 O O . SER B 2 195 ? 53.124 -6.643 24.949 1.00 13.74 191 SER L O 1
ATOM 6074 N N . TYR B 2 196 ? 53.629 -8.754 24.294 1.00 12.51 192 TYR L N 1
ATOM 6075 C CA . TYR B 2 196 ? 52.239 -9.257 24.344 1.00 12.50 192 TYR L CA 1
ATOM 6076 C C . TYR B 2 196 ? 52.196 -10.457 25.263 1.00 13.34 192 TYR L C 1
ATOM 6077 O O . TYR B 2 196 ? 52.933 -11.436 25.048 1.00 13.94 192 TYR L O 1
ATOM 6095 N N . THR B 2 197 ? 51.338 -10.394 26.278 1.00 12.12 193 THR L N 1
ATOM 6096 C CA . THR B 2 197 ? 51.280 -11.427 27.283 1.00 12.46 193 THR L CA 1
ATOM 6097 C C . THR B 2 197 ? 49.871 -11.762 27.648 1.00 14.02 193 THR L C 1
ATOM 6098 O O . THR B 2 197 ? 49.071 -10.856 27.836 1.00 13.11 193 THR L O 1
ATOM 6109 N N . CYS B 2 198 ? 49.584 -13.058 27.822 1.00 12.40 194 CYS L N 1
ATOM 6110 C CA A CYS B 2 198 ? 48.297 -13.510 28.353 0.50 14.03 194 CYS L CA 1
ATOM 6111 C CA B CYS B 2 198 ? 48.309 -13.483 28.373 0.50 11.00 194 CYS L CA 1
ATOM 6112 C C . CYS B 2 198 ? 48.620 -14.205 29.674 1.00 14.63 194 CYS L C 1
ATOM 6113 O O . CYS B 2 198 ? 49.599 -14.982 29.737 1.00 14.13 194 CYS L O 1
ATOM 6126 N N . GLU B 2 199 ? 47.893 -13.852 30.742 1.00 12.86 195 GLU L N 1
ATOM 6127 C CA . GLU B 2 199 ? 48.119 -14.389 32.097 1.00 12.89 195 GLU L CA 1
ATOM 6128 C C . GLU B 2 199 ? 46.886 -15.151 32.524 1.00 15.58 195 GLU L C 1
ATOM 6129 O O . GLU B 2 199 ? 45.816 -14.567 32.506 1.00 14.70 195 GLU L O 1
ATOM 6141 N N . ALA B 2 200 ? 47.035 -16.397 32.949 1.00 14.35 196 ALA L N 1
ATOM 6142 C CA . ALA B 2 200 ? 45.899 -17.256 33.320 1.00 15.22 196 ALA L CA 1
ATOM 6143 C C . ALA B 2 200 ? 45.874 -17.495 34.829 1.00 18.30 196 ALA L C 1
ATOM 6144 O O . ALA B 2 200 ? 46.819 -18.123 35.340 1.00 18.39 196 ALA L O 1
ATOM 6151 N N . THR B 2 201 ? 44.813 -17.012 35.518 1.00 13.23 197 THR L N 1
ATOM 6152 C CA . THR B 2 201 ? 44.638 -17.191 36.966 1.00 11.63 197 THR L CA 1
ATOM 6153 C C . THR B 2 201 ? 43.695 -18.368 37.158 1.00 12.64 197 THR L C 1
ATOM 6154 O O . THR B 2 201 ? 42.580 -18.360 36.592 1.00 12.73 197 THR L O 1
ATOM 6165 N N . HIS B 2 202 ? 44.121 -19.339 37.973 1.00 10.95 198 HIS L N 1
ATOM 6166 C CA . HIS B 2 202 ? 43.367 -20.576 38.216 1.00 11.05 198 HIS L CA 1
ATOM 6167 C C . HIS B 2 202 ? 43.687 -21.102 39.615 1.00 13.06 198 HIS L C 1
ATOM 6168 O O . HIS B 2 202 ? 44.805 -20.869 40.081 1.00 12.85 198 HIS L O 1
ATOM 6182 N N . LYS B 2 203 ? 42.795 -21.906 40.221 1.00 10.71 199 LYS L N 1
ATOM 6183 C CA . LYS B 2 203 ? 43.066 -22.374 41.584 1.00 11.95 199 LYS L CA 1
ATOM 6184 C C . LYS B 2 203 ? 44.298 -23.292 41.672 1.00 14.16 199 LYS L C 1
ATOM 6185 O O . LYS B 2 203 ? 44.795 -23.481 42.784 1.00 15.21 199 LYS L O 1
ATOM 6204 N N . THR B 2 204 ? 44.776 -23.834 40.557 1.00 11.70 200 THR L N 1
ATOM 6205 C CA . THR B 2 204 ? 45.921 -24.755 40.521 1.00 11.07 200 THR L CA 1
ATOM 6206 C C . THR B 2 204 ? 47.276 -24.068 40.682 1.00 17.48 200 THR L C 1
ATOM 6207 O O . THR B 2 204 ? 48.286 -24.781 40.717 1.00 17.53 200 THR L O 1
ATOM 6218 N N . SER B 2 205 ? 47.341 -22.736 40.803 1.00 16.58 201 SER L N 1
ATOM 6219 C CA . SER B 2 205 ? 48.627 -22.096 41.055 1.00 18.67 201 SER L CA 1
ATOM 6220 C C . SER B 2 205 ? 48.406 -20.814 41.821 1.00 22.40 201 SER L C 1
ATOM 6221 O O . SER B 2 205 ? 47.368 -20.162 41.656 1.00 19.41 201 SER L O 1
ATOM 6229 N N . THR B 2 206 ? 49.365 -20.477 42.713 1.00 20.98 202 THR L N 1
ATOM 6230 C CA A THR B 2 206 ? 49.290 -19.235 43.485 0.50 21.05 202 THR L CA 1
ATOM 6231 C CA B THR B 2 206 ? 49.281 -19.233 43.480 0.50 21.02 202 THR L CA 1
ATOM 6232 C C . THR B 2 206 ? 49.577 -18.062 42.559 1.00 23.78 202 THR L C 1
ATOM 6233 O O . THR B 2 206 ? 49.001 -16.984 42.735 1.00 25.90 202 THR L O 1
ATOM 6254 N N . SER B 2 207 ? 50.467 -18.272 41.581 1.00 19.40 203 SER L N 1
ATOM 6255 C CA . SER B 2 207 ? 50.854 -17.264 40.611 1.00 19.18 203 SER L CA 1
ATOM 6256 C C . SER B 2 207 ? 50.281 -17.651 39.250 1.00 20.02 203 SER L C 1
ATOM 6257 O O . SER B 2 207 ? 50.169 -18.841 38.923 1.00 19.34 203 SER L O 1
ATOM 6265 N N . PRO B 2 208 ? 49.872 -16.668 38.444 1.00 19.49 204 PRO L N 1
ATOM 6266 C CA . PRO B 2 208 ? 49.305 -17.015 37.120 1.00 19.37 204 PRO L CA 1
ATOM 6267 C C . PRO B 2 208 ? 50.290 -17.669 36.155 1.00 20.06 204 PRO L C 1
ATOM 6268 O O . PRO B 2 208 ? 51.507 -17.434 36.255 1.00 20.00 204 PRO L O 1
ATOM 6279 N N . ILE B 2 209 ? 49.775 -18.450 35.178 1.00 14.72 205 ILE L N 1
ATOM 6280 C CA . ILE B 2 209 ? 50.583 -18.990 34.101 1.00 15.80 205 ILE L CA 1
ATOM 6281 C C . ILE B 2 209 ? 50.687 -17.844 33.105 1.00 19.34 205 ILE L C 1
ATOM 6282 O O . ILE B 2 209 ? 49.662 -17.289 32.721 1.00 18.58 205 ILE L O 1
ATOM 6298 N N . VAL B 2 210 ? 51.907 -17.498 32.704 1.00 17.31 206 VAL L N 1
ATOM 6299 C CA . VAL B 2 210 ? 52.158 -16.396 31.788 1.00 18.20 206 VAL L CA 1
ATOM 630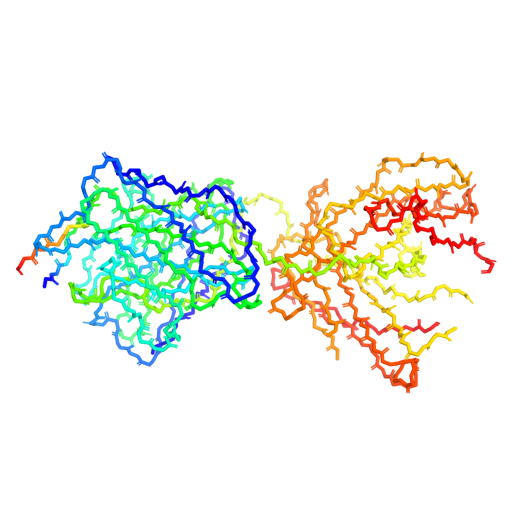0 C C . VAL B 2 210 ? 52.773 -16.949 30.504 1.00 20.33 206 VAL L C 1
ATOM 6301 O O . VAL B 2 210 ? 53.742 -17.705 30.566 1.00 20.12 206 VAL L O 1
ATOM 6314 N N . LYS B 2 211 ? 52.217 -16.583 29.340 1.00 14.32 207 LYS L N 1
ATOM 6315 C CA . LYS B 2 211 ? 52.780 -16.852 28.037 1.00 13.58 207 LYS L CA 1
ATOM 6316 C C . LYS B 2 211 ? 52.929 -15.503 27.334 1.00 15.02 207 LYS L C 1
ATOM 6317 O O . LYS B 2 211 ? 52.046 -14.652 27.417 1.00 14.68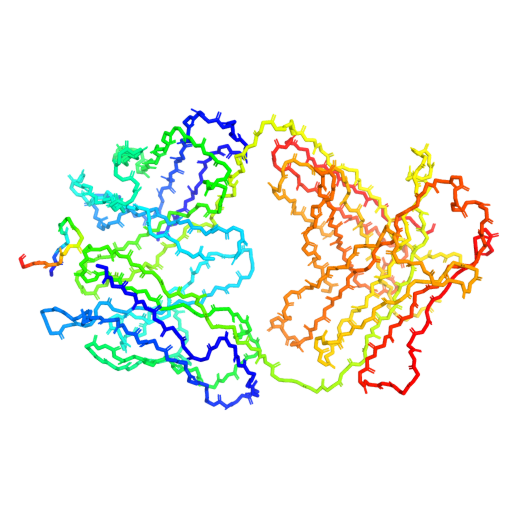 207 LYS L O 1
ATOM 6336 N N . SER B 2 212 ? 54.067 -15.303 26.681 1.00 15.17 208 SER L N 1
ATOM 6337 C CA . SER B 2 212 ? 54.369 -14.039 26.038 1.00 15.09 208 SER L CA 1
ATOM 6338 C C . SER B 2 212 ? 55.155 -14.197 24.767 1.00 17.29 208 SER L C 1
ATOM 6339 O O . SER B 2 212 ? 55.774 -15.236 24.522 1.00 18.31 208 SER L O 1
ATOM 6347 N N . PHE B 2 213 ? 55.171 -13.135 23.985 1.00 15.64 209 PHE L N 1
ATOM 6348 C CA . PHE B 2 213 ? 56.064 -12.992 22.861 1.00 14.98 209 PHE L CA 1
ATOM 6349 C C . PHE B 2 213 ? 56.380 -11.507 22.689 1.00 17.90 209 PHE L C 1
ATOM 6350 O O . PHE B 2 213 ? 55.639 -10.631 23.171 1.00 17.58 209 PHE L O 1
ATOM 6367 N N . ASN B 2 214 ? 57.488 -11.246 22.004 1.00 16.95 210 ASN L N 1
ATOM 6368 C CA . ASN B 2 214 ? 57.946 -9.918 21.652 1.00 16.93 210 ASN L CA 1
ATOM 6369 C C . ASN B 2 214 ? 57.835 -9.767 20.142 1.00 20.13 210 ASN L C 1
ATOM 6370 O O . ASN B 2 214 ? 58.316 -10.637 19.401 1.00 20.25 210 ASN L O 1
ATOM 6381 N N . ARG B 2 215 ? 57.115 -8.756 19.688 1.00 19.97 211 ARG L N 1
ATOM 6382 C CA . ARG B 2 215 ? 56.861 -8.515 18.252 1.00 20.98 211 ARG L CA 1
ATOM 6383 C C . ARG B 2 215 ? 58.198 -8.450 17.463 1.00 30.01 211 ARG L C 1
ATOM 6384 O O . ARG B 2 215 ? 59.147 -7.790 17.900 1.00 28.59 211 ARG L O 1
ATOM 6405 N N . ASN B 2 216 ? 58.282 -9.199 16.340 1.00 30.62 212 ASN L N 1
ATOM 6406 C CA . ASN B 2 216 ? 59.458 -9.256 15.452 1.00 31.79 212 ASN L CA 1
ATOM 6407 C C . ASN B 2 216 ? 60.761 -9.650 16.178 1.00 36.98 212 ASN L C 1
ATOM 6408 O O . ASN B 2 216 ? 61.842 -9.181 15.802 1.00 35.94 212 ASN L O 1
ATOM 6419 N N . ASP B 2 217 ? 60.661 -10.544 17.181 1.00 33.32 213 ASP L N 1
ATOM 6420 C CA . ASP B 2 217 ? 61.812 -11.077 17.926 1.00 48.75 213 ASP L CA 1
ATOM 6421 C C . ASP B 2 217 ? 61.744 -12.599 17.934 1.00 80.90 213 ASP L C 1
ATOM 6422 O O . ASP B 2 217 ? 60.649 -13.156 17.887 1.00 44.56 213 ASP L O 1
ATOM 6431 N N . LEU C 3 2 ? -3.589 -45.993 22.851 1.00 17.23 413 LEU P N 1
ATOM 6432 C CA . LEU C 3 2 ? -4.099 -44.626 22.812 1.00 15.58 413 LEU P CA 1
ATOM 6433 C C . LEU C 3 2 ? -3.541 -43.851 21.643 1.00 15.87 413 LEU P C 1
ATOM 6434 O O . LEU C 3 2 ? -2.421 -44.111 21.207 1.00 16.10 413 LEU P O 1
ATOM 6449 N N . ILE C 3 3 ? -4.314 -42.888 21.168 1.00 13.51 414 ILE P N 1
ATOM 6450 C CA . ILE C 3 3 ? -3.935 -41.977 20.083 1.00 16.37 414 ILE P CA 1
ATOM 6451 C C . ILE C 3 3 ? -4.054 -40.562 20.592 1.00 15.91 414 ILE P C 1
ATOM 6452 O O . ILE C 3 3 ? -4.742 -40.294 21.563 1.00 15.20 414 ILE P O 1
ATOM 6468 N N . ASN C 3 4 ? -3.350 -39.625 19.934 1.00 13.17 415 ASN P N 1
ATOM 6469 C CA . ASN C 3 4 ? -3.403 -38.242 20.309 1.00 12.46 415 ASN P CA 1
ATOM 6470 C C . ASN C 3 4 ? -4.195 -37.387 19.326 1.00 14.27 415 ASN P C 1
ATOM 6471 O O . ASN C 3 4 ? -3.996 -37.516 18.124 1.00 14.33 415 ASN P O 1
ATOM 6482 N N . THR C 3 5 ? -5.055 -36.514 19.845 1.00 12.13 416 THR P N 1
ATOM 6483 C CA . THR C 3 5 ? -5.797 -35.563 19.006 1.00 14.21 416 THR P CA 1
ATOM 6484 C C . THR C 3 5 ? -5.812 -34.247 19.729 1.00 16.21 416 THR P C 1
ATOM 6485 O O . THR C 3 5 ? -6.122 -34.204 20.922 1.00 15.73 416 THR P O 1
ATOM 6496 N N . ASN C 3 6 ? -5.396 -33.140 19.063 1.00 15.99 417 ASN P N 1
ATOM 6497 C CA . ASN C 3 6 ? -5.415 -31.811 19.692 1.00 16.53 417 ASN P CA 1
ATOM 6498 C C . ASN C 3 6 ? -4.590 -31.733 20.970 1.00 15.64 417 ASN P C 1
ATOM 6499 O O . ASN C 3 6 ? -4.874 -30.911 21.847 1.00 16.58 417 ASN P O 1
ATOM 6510 N N . GLY C 3 7 ? -3.529 -32.534 21.026 1.00 14.61 418 GLY P N 1
ATOM 6511 C CA . GLY C 3 7 ? -2.616 -32.537 22.161 1.00 14.49 418 GLY P CA 1
ATOM 6512 C C . GLY C 3 7 ? -2.935 -33.512 23.285 1.00 16.89 418 GLY P C 1
ATOM 6513 O O . GLY C 3 7 ? -2.077 -33.699 24.160 1.00 15.44 418 GLY P O 1
ATOM 6517 N N . SER C 3 8 ? -4.156 -34.146 23.296 1.00 13.50 419 SER P N 1
ATOM 6518 C CA A SER C 3 8 ? -4.564 -35.057 24.378 0.70 13.14 419 SER P CA 1
ATOM 6519 C CA B SER C 3 8 ? -4.520 -35.052 24.392 0.30 12.72 419 SER P CA 1
ATOM 6520 C C . SER C 3 8 ? -4.678 -36.471 23.882 1.00 13.79 419 SER P C 1
ATOM 6521 O O . SER C 3 8 ? -5.009 -36.687 22.722 1.00 15.18 419 SER P O 1
ATOM 6536 N N . TRP C 3 9 ? -4.439 -37.443 24.785 1.00 12.94 420 TRP P N 1
ATOM 6537 C CA . TRP C 3 9 ? -4.521 -38.846 24.482 1.00 11.75 420 TRP P CA 1
ATOM 6538 C C . TRP C 3 9 ? -5.925 -39.384 24.773 1.00 14.96 420 TRP P C 1
ATOM 6539 O O . TRP C 3 9 ? -6.587 -38.903 25.693 1.00 16.35 420 TRP P O 1
ATOM 6560 N N . HIS C 3 10 ? -6.367 -40.350 23.973 1.00 13.83 421 HIS P N 1
ATOM 6561 C CA . HIS C 3 10 ? -7.696 -40.944 24.135 1.00 15.94 421 HIS P CA 1
ATOM 6562 C C . HIS C 3 10 ? -7.735 -42.314 23.503 1.00 18.00 421 HIS P C 1
ATOM 6563 O O . HIS C 3 10 ? -6.863 -42.671 22.718 1.00 15.97 421 HIS P O 1
ATOM 6577 N N . VAL C 3 11 ? -8.736 -43.110 23.916 1.00 17.54 422 VAL P N 1
ATOM 6578 C CA . VAL C 3 11 ? -8.884 -44.492 23.431 1.00 32.21 422 VAL P CA 1
ATOM 6579 C C . VAL C 3 11 ? -9.569 -44.495 22.068 1.00 62.49 422 VAL P C 1
ATOM 6580 O O . VAL C 3 11 ? -8.892 -44.714 21.058 1.00 36.76 422 VAL P O 1
#

Sequence (434 aa):
VQLQESGPSLVKPSQTLSLTCSVTGDSITSSGYWNWIRKFPGKLEYVGYISYSGDTYYNPSLKSRISITRDTSKNQYYLQLNSVTSEDTATYYCARMGYGSSQPGFGSWGQGTLVTVSAAKTTPPSVYPLAPGSTGSSVTLGCLVKGYFPESVTVTWNSVHTFPALLQSGLYTMSSSSVTVPSSSTWPSQTVTCSVAHPASSTTVDKKLEPNIVLTQSPVVSLAVSLGQRATIISCRASESVDSYGKSFLHWYQQKPGQPPKLLIYLASNLESGVPARFSGSGSRTDFTLTIDPVEADDAATYYCQHNNEDPWTFGGGTKLEEIKRADAAPTVSIFPPSSEQLTSGGASVVCCFLNNFYPKDINVKWKIDGSERNNGVLNSWTDQDSKDSTYSMSSTLTLTKDEYERHNSYTCCEATHKTSTTSPIVKSFNRNDLINTNGSSWHV

Nearest PDB structures (foldseek):
  5vxr-assembly1_L  TM=1.005E+00  e=9.041E-48  Mus musculus
  6sxi-assembly1_L  TM=9.973E-01  e=2.856E-44  Mus musculus
  8jyr-assembly1_L  TM=9.910E-01  e=6.949E-44  Mus musculus
  6ltg-assembly2_D  TM=9.734E-01  e=3.567E-44  Mus musculus
  2xqy-assembly2_K  TM=9.443E-01  e=7.171E-43  Mus musculus

Solvent-accessible surface area: 19168 Å² total; per-residue (Å²): 67,131,14,128,16,59,42,58,36,41,8,104,59,92,91,63,0,63,2,30,0,38,6,76,77,59,51,1,75,44,0,1,1,0,0,0,10,46,35,109,94,136,7,33,3,1,0,2,7,4,63,65,28,86,46,14,51,16,71,88,6,54,114,60,14,40,4,71,69,44,62,107,137,27,40,0,56,2,76,2,54,62,0,67,82,144,2,24,0,32,0,8,0,0,51,1,10,83,1,82,106,0,3,1,36,31,29,1,128,22,31,47,0,15,6,24,72,47,78,53,47,67,11,51,9,26,18,4,20,64,40,148,176,49,101,65,18,16,0,0,0,1,0,44,22,0,16,0,41,54,19,81,16,78,39,107,100,67,23,75,0,60,24,65,100,92,111,45,67,39,17,10,4,0,0,8,44,26,77,31,96,29,14,81,91,121,71,6,29,0,23,0,34,1,95,28,28,108,49,75,44,93,46,103,3,101,112,149,3,86,11,79,18,57,55,122,65,36,42,18,43,103,47,104,167,2,61,2,42,0,158,4,68,96,44,0,51,32,121,88,58,11,0,0,0,0,0,10,12,24,82,82,92,19,3,87,6,0,0,34,20,4,69,57,64,27,108,82,16,74,86,34,8,59,13,64,39,64,147,17,66,3,44,0,23,0,60,56,2,78,20,70,0,9,14,18,0,11,0,1,0,0,12,64,62,24,3,38,21,4,67,12,0,122,7,51,0,101,83,71,83,20,52,9,86,10,24,25,2,33,12,12,87,68,5,37,124,87,40,18,0,1,0,0,1,0,0,7,54,0,19,33,94,121,12,100,19,83,4,52,12,73,56,73,96,70,115,116,29,33,36,55,13,72,16,73,20,47,40,184,55,5,4,15,0,0,4,0,6,0,50,8,68,69,100,55,10,78,159,64,84,34,0,14,0,25,2,82,8,146,48,45,151,77,54,45,72,88,61,32,80,47,136,125,54,58,6,57,105,0,48,11,66,142

Secondary structure (P-SEA, 3-state):
cbbbbbbbccccccbbbbbbbbbccccccccccbbbbbccccccccccccccccccccccccccbbbbbbccccccbbbbcccccccccccccccccccccccccccccbbbbbbccccbbbbbbbbbcccccccbbbbbbbbccccccbbbbbcccbbbbbbbbcccccccbbbbbccccccccbbbbbbbbbccccbbbbbbbcc/cbbbbbccccccccccbbbbbbbbbccccccccccccccccccccccccccccccccccccccccccccccccbbbbbbccccccccbbbbbbbccccccccccbbbbbbbbcbbbbbbbbbcccaaaaaacbbbbbbbbccccccbbbbbbbccccccccbbbbbbccccccccbbbbbbbbbbcaaaaaaccbbbbbbbcccccccbbbbbcccc/cccccccccc

Foldseek 3Di:
DAKAKDFAQEAEAQAKGKMKIQDPPDFQLAFKKFKWWAAPVDIGGAWIQHSVGDIDGDVVQVVFWDKGADRVRSMIMIIGGRDDQVPFTWMKMFTAHPPVTGDRDYIHPTHTHGHHPDDFDAWDKDKAADPPDDQKGKIKIKTWFGDDDDKDKDDDDKDWADWDDDPHMIITMMMDMDTVVCPPVPWDWIWIADVNVRDIDIGIHDD/DKAWEKPDQEDEEEAQDKDKIKIFIPWFCDDPNFRQKWKWWDDPPDDTDTQGGSFAHGDPPHDPQWGKDDGTTMIMIMGGRDALLRQTWMKMWGDSDPPTDIYPTYGYAYDDDFDFFDKDKDWADPVVVVVFKTKIKMKGDFGPDPDKDKWKDFQHHTDDPQKDKAKDRQDSHRRGIMMMIMRMDTSVVVVVTFKIKMWMDDPVDPGTDIDIGTPPD/DDDDPHDDDD